Protein AF-0000000085379774 (afdb_homodimer)

pLDDT: mean 87.06, std 15.15, range [22.97, 98.69]

Solvent-accessible surface area (backbone atoms only — not comparable to full-atom values): 32341 Å² total; per-residue (Å²): 129,68,67,56,50,54,32,38,48,49,28,38,58,76,45,61,87,88,38,52,67,43,29,38,49,29,25,50,35,38,48,48,45,50,50,50,49,44,33,71,71,56,42,48,46,70,67,41,50,51,42,48,41,47,40,52,70,34,56,94,56,34,85,79,52,77,67,82,40,55,48,42,46,37,55,50,50,53,50,51,51,49,47,51,56,50,21,54,54,38,14,64,68,49,75,44,87,48,39,67,58,54,50,49,42,51,37,51,29,42,53,41,45,50,48,52,52,50,28,61,74,66,68,50,80,68,52,71,64,60,43,45,69,41,36,34,44,51,62,50,51,51,68,26,52,59,64,37,38,53,68,36,70,69,76,76,54,74,69,44,76,73,28,66,66,50,50,47,49,50,44,28,32,29,41,31,42,37,52,45,48,27,63,68,41,44,67,62,34,51,75,69,71,45,89,42,67,42,58,46,49,20,57,72,51,71,60,73,40,50,70,72,53,30,46,57,59,51,49,54,60,38,50,50,27,51,50,52,42,50,52,60,50,68,46,82,95,58,85,65,56,62,58,40,39,48,50,47,50,40,53,37,46,48,42,49,48,52,58,75,48,50,87,70,52,90,42,33,56,54,41,48,52,47,49,41,50,56,54,65,47,77,92,65,76,57,76,88,71,54,78,79,77,77,78,76,85,127,130,68,68,56,52,55,33,38,49,50,28,39,58,75,43,61,88,86,39,54,68,41,28,36,49,29,25,49,33,40,49,47,44,51,48,52,49,45,33,71,72,55,42,49,45,70,67,41,51,52,43,48,41,48,39,51,70,33,56,95,54,32,86,78,53,78,65,82,41,54,47,43,45,40,54,50,49,50,51,52,51,51,47,51,54,50,20,53,55,39,15,62,68,49,74,44,86,49,38,67,58,54,49,48,42,51,37,51,28,44,53,38,44,49,50,53,52,50,29,61,75,66,68,50,80,67,51,70,65,61,44,47,69,40,37,34,45,52,61,49,50,50,66,26,52,59,64,37,40,52,69,36,69,71,76,75,55,74,70,43,75,72,29,68,67,49,50,48,47,50,44,27,31,28,40,30,43,38,52,46,47,28,63,66,41,44,66,63,35,50,76,69,72,46,87,41,66,42,58,44,50,19,56,72,50,72,60,73,40,48,71,72,54,30,46,57,58,50,48,53,60,38,51,49,28,52,51,53,41,51,52,61,51,69,47,82,95,56,86,66,57,61,59,38,38,47,50,45,49,38,51,38,46,49,42,48,46,51,57,75,47,49,85,70,52,92,41,32,58,54,41,48,52,48,50,40,49,57,54,67,48,77,93,66,76,58,76,86,71,53,79,77,76,76,78,76,83,127

Structure (mmCIF, N/CA/C/O backbone):
data_AF-0000000085379774-model_v1
#
loop_
_entity.id
_entity.type
_entity.pdbx_description
1 polymer 'Terpene synthase metal-binding domain-containing protein'
#
loop_
_atom_site.group_PDB
_atom_site.id
_atom_site.type_symbol
_atom_site.label_atom_id
_atom_site.label_alt_id
_atom_site.label_comp_id
_atom_site.label_asym_id
_atom_site.label_entity_id
_atom_site.label_seq_id
_atom_site.pdbx_PDB_ins_code
_atom_site.Cartn_x
_atom_site.Cartn_y
_atom_site.Cartn_z
_atom_site.occupancy
_atom_site.B_iso_or_equiv
_atom_site.auth_seq_id
_atom_site.auth_comp_id
_atom_site.auth_asym_id
_atom_site.auth_atom_id
_atom_site.pdbx_PDB_model_num
ATOM 1 N N . MET A 1 1 ? -14.055 -1.309 -7.504 1 44.75 1 MET A N 1
ATOM 2 C CA . MET A 1 1 ? -13.625 -2.115 -6.367 1 44.75 1 MET A CA 1
ATOM 3 C C . MET A 1 1 ? -12.266 -1.655 -5.855 1 44.75 1 MET A C 1
ATOM 5 O O . MET A 1 1 ? -11.391 -1.288 -6.645 1 44.75 1 MET A O 1
ATOM 9 N N . LYS A 1 2 ? -12.273 -1.336 -4.539 1 60.25 2 LYS A N 1
ATOM 10 C CA . LYS A 1 2 ? -11 -0.886 -3.975 1 60.25 2 LYS A CA 1
ATOM 11 C C . LYS A 1 2 ? -10.023 -2.047 -3.83 1 60.25 2 LYS A C 1
ATOM 13 O O . LYS A 1 2 ? -10.219 -2.936 -2.998 1 60.25 2 LYS A O 1
ATOM 18 N N . LEU A 1 3 ? -9.141 -2.312 -4.859 1 61.56 3 LEU A N 1
ATOM 19 C CA . LEU A 1 3 ? -8.172 -3.383 -5.07 1 61.56 3 LEU A CA 1
ATOM 20 C C . LEU A 1 3 ? -7.422 -3.697 -3.783 1 61.56 3 LEU A C 1
ATOM 22 O O . LEU A 1 3 ? -7.145 -4.863 -3.49 1 61.56 3 LEU A O 1
ATOM 26 N N . THR A 1 4 ? -7.387 -2.791 -2.93 1 69.06 4 THR A N 1
ATOM 27 C CA . THR A 1 4 ? -6.656 -3.02 -1.688 1 69.06 4 THR A CA 1
ATOM 28 C C . THR A 1 4 ? -7.473 -3.879 -0.729 1 69.06 4 THR A C 1
ATOM 30 O O . THR A 1 4 ? -6.934 -4.773 -0.076 1 69.06 4 THR A O 1
ATOM 33 N N . TYR A 1 5 ? -8.734 -3.68 -0.829 1 71.75 5 TYR A N 1
ATOM 34 C CA . TYR A 1 5 ? -9.594 -4.473 0.041 1 71.75 5 TYR A CA 1
ATOM 35 C C . TYR A 1 5 ? -9.625 -5.93 -0.409 1 71.75 5 TYR A C 1
ATOM 37 O O . TYR A 1 5 ? -9.719 -6.84 0.418 1 71.75 5 TYR A O 1
ATOM 45 N N . PHE A 1 6 ? -9.523 -6.102 -1.674 1 77 6 PHE A N 1
ATOM 46 C CA . PHE A 1 6 ? -9.477 -7.453 -2.219 1 77 6 PHE A CA 1
ATOM 47 C C . PHE A 1 6 ? -8.32 -8.242 -1.615 1 77 6 PHE A C 1
ATOM 49 O O . PHE A 1 6 ? -8.508 -9.336 -1.094 1 77 6 PHE A O 1
ATOM 56 N N . TYR A 1 7 ? -7.145 -7.691 -1.58 1 81.06 7 TYR A N 1
ATOM 57 C CA . TYR A 1 7 ? -5.957 -8.398 -1.112 1 81.06 7 TYR A CA 1
ATOM 58 C C . TYR A 1 7 ? -5.984 -8.57 0.402 1 81.06 7 TYR A C 1
ATOM 60 O O . TYR A 1 7 ? -5.547 -9.594 0.924 1 81.06 7 TYR A O 1
ATOM 68 N N . LEU A 1 8 ? -6.566 -7.621 1.052 1 82.56 8 LEU A N 1
ATOM 69 C CA . LEU A 1 8 ? -6.66 -7.723 2.504 1 82.56 8 LEU A CA 1
ATOM 70 C C . LEU A 1 8 ? -7.613 -8.836 2.91 1 82.56 8 LEU A C 1
ATOM 72 O O . LEU A 1 8 ? -7.289 -9.656 3.775 1 82.56 8 LEU A O 1
ATOM 76 N N . SER A 1 9 ? -8.734 -8.875 2.248 1 79.69 9 SER A N 1
ATOM 77 C CA . SER A 1 9 ? -9.75 -9.875 2.572 1 79.69 9 SER A CA 1
ATOM 78 C C . SER A 1 9 ? -9.266 -11.281 2.23 1 79.69 9 SER A C 1
ATOM 80 O O . SER A 1 9 ? -9.453 -12.219 3.014 1 79.69 9 SER A O 1
ATOM 82 N N . ALA A 1 10 ? -8.656 -11.352 1.103 1 84.44 10 ALA A N 1
ATOM 83 C CA . ALA A 1 10 ? -8.133 -12.648 0.678 1 84.44 10 ALA A CA 1
ATOM 84 C C . ALA A 1 10 ? -7.074 -13.156 1.653 1 84.44 10 ALA A C 1
ATOM 86 O O . ALA A 1 10 ? -7.117 -14.32 2.072 1 84.44 10 ALA A O 1
ATOM 87 N N . ALA A 1 11 ? -6.199 -12.32 2.045 1 87.25 11 ALA A N 1
ATOM 88 C CA . ALA A 1 11 ? -5.141 -12.695 2.977 1 87.25 11 ALA A CA 1
ATOM 89 C C . ALA A 1 11 ? -5.719 -13.133 4.32 1 87.25 11 ALA A C 1
ATOM 91 O O . ALA A 1 11 ? -5.23 -14.086 4.934 1 87.25 11 ALA A O 1
ATOM 92 N N . GLY A 1 12 ? -6.754 -12.484 4.758 1 82.62 12 GLY A N 1
ATOM 93 C CA . GLY A 1 12 ? -7.363 -12.781 6.043 1 82.62 12 GLY A CA 1
ATOM 94 C C . GLY A 1 12 ? -8.094 -14.109 6.059 1 82.62 12 GLY A C 1
ATOM 95 O O . GLY A 1 12 ? -8.305 -14.703 7.121 1 82.62 12 GLY A O 1
ATOM 96 N N . THR A 1 13 ? -8.359 -14.633 4.914 1 83 13 THR A N 1
ATOM 97 C CA . THR A 1 13 ? -9.195 -15.828 4.863 1 83 13 THR A CA 1
ATOM 98 C C . THR A 1 13 ? -8.375 -17.047 4.449 1 83 13 THR A C 1
ATOM 100 O O . THR A 1 13 ? -8.742 -18.172 4.77 1 83 13 THR A O 1
ATOM 103 N N . MET A 1 14 ? -7.277 -16.875 3.838 1 86.69 14 MET A N 1
ATOM 104 C CA . MET A 1 14 ? -6.578 -17.984 3.189 1 86.69 14 MET A CA 1
ATOM 105 C C . MET A 1 14 ? -5.59 -18.641 4.148 1 86.69 14 MET A C 1
ATOM 107 O O . MET A 1 14 ? -5.188 -19.781 3.947 1 86.69 14 MET A O 1
ATOM 111 N N . PHE A 1 15 ? -5.227 -17.969 5.215 1 89.25 15 PHE A N 1
ATOM 112 C CA . PHE A 1 15 ? -4.16 -18.469 6.074 1 89.25 15 PHE A CA 1
ATOM 113 C C . PHE A 1 15 ? -4.672 -18.703 7.488 1 89.25 15 PHE A C 1
ATOM 115 O O . PHE A 1 15 ? -5.477 -17.922 8 1 89.25 15 PHE A O 1
ATOM 122 N N . SER A 1 16 ? -4.145 -19.781 8.078 1 85 16 SER A N 1
ATOM 123 C CA . SER A 1 16 ? -4.461 -20.047 9.477 1 85 16 SER A CA 1
ATOM 124 C C . SER A 1 16 ? -3.836 -19 10.391 1 85 16 SER A C 1
ATOM 126 O O . SER A 1 16 ? -3.018 -18.188 9.953 1 85 16 SER A O 1
ATOM 128 N N . GLN A 1 17 ? -4.242 -19.047 11.641 1 82.19 17 GLN A N 1
ATOM 129 C CA . GLN A 1 17 ? -3.822 -18.062 12.633 1 82.19 17 GLN A CA 1
ATOM 130 C C . GLN A 1 17 ? -2.314 -18.109 12.867 1 82.19 17 GLN A C 1
ATOM 132 O O . GLN A 1 17 ? -1.684 -17.094 13.133 1 82.19 17 GLN A O 1
ATOM 137 N N . GLU A 1 18 ? -1.709 -19.281 12.602 1 88.31 18 GLU A N 1
ATOM 138 C CA . GLU A 1 18 ? -0.293 -19.484 12.898 1 88.31 18 GLU A CA 1
ATOM 139 C C . GLU A 1 18 ? 0.586 -18.938 11.773 1 88.31 18 GLU A C 1
ATOM 141 O O . GLU A 1 18 ? 1.791 -18.75 11.961 1 88.31 18 GLU A O 1
ATOM 146 N N . LEU A 1 19 ? -0.052 -18.609 10.688 1 93.62 19 LEU A N 1
ATOM 147 C CA . LEU A 1 19 ? 0.726 -18.203 9.523 1 93.62 19 LEU A CA 1
ATOM 148 C C . LEU A 1 19 ? 0.667 -16.703 9.328 1 93.62 19 LEU A C 1
ATOM 150 O O . LEU A 1 19 ? 0.347 -16.219 8.242 1 93.62 19 LEU A O 1
ATOM 154 N N . SER A 1 20 ? 1.124 -15.977 10.32 1 90.56 20 SER A N 1
ATOM 155 C CA . SER A 1 20 ? 1.036 -14.523 10.344 1 90.56 20 SER A CA 1
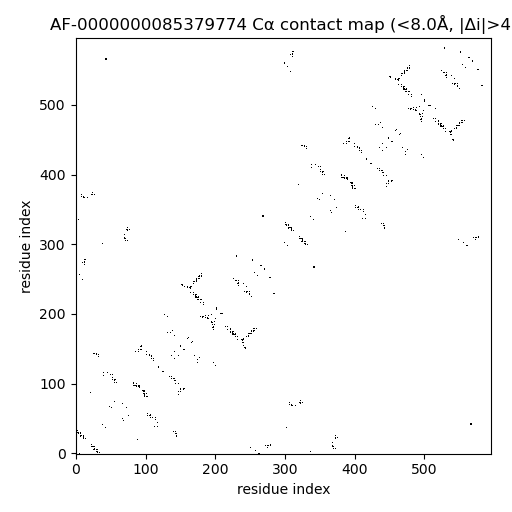ATOM 156 C C . SER A 1 20 ? 1.938 -13.898 9.289 1 90.56 20 SER A C 1
ATOM 158 O O . SER A 1 20 ? 1.503 -13.031 8.531 1 90.56 20 SER A O 1
ATOM 160 N N . ASP A 1 21 ? 3.141 -14.414 9.164 1 92.62 21 ASP A N 1
ATOM 161 C CA . ASP A 1 21 ? 4.078 -13.859 8.188 1 92.62 21 ASP A CA 1
ATOM 162 C C . ASP A 1 21 ? 3.549 -14.016 6.766 1 92.62 21 ASP A C 1
ATOM 164 O O . ASP A 1 21 ? 3.582 -13.062 5.98 1 92.62 21 ASP A O 1
ATOM 168 N N . ALA A 1 22 ? 3.023 -15.156 6.504 1 93.88 22 ALA A N 1
ATOM 169 C CA . ALA A 1 22 ? 2.469 -15.414 5.176 1 93.88 22 ALA A CA 1
ATOM 170 C C . ALA A 1 22 ? 1.323 -14.453 4.863 1 93.88 22 ALA A C 1
ATOM 172 O O . ALA A 1 22 ? 1.267 -13.875 3.777 1 93.88 22 ALA A O 1
ATOM 173 N N . ARG A 1 23 ? 0.528 -14.266 5.824 1 93.31 23 ARG A N 1
ATOM 174 C CA . ARG A 1 23 ? -0.651 -13.422 5.68 1 93.31 23 ARG A CA 1
ATOM 175 C C . ARG A 1 23 ? -0.256 -11.969 5.441 1 93.31 23 ARG A C 1
ATOM 177 O O . ARG A 1 23 ? -0.788 -11.312 4.539 1 93.31 23 ARG A O 1
ATOM 184 N N . ILE A 1 24 ? 0.645 -11.508 6.172 1 92.56 24 ILE A N 1
ATOM 185 C CA . ILE A 1 24 ? 1.076 -10.117 6.121 1 92.56 24 ILE A CA 1
ATOM 186 C C . ILE A 1 24 ? 1.781 -9.844 4.793 1 92.56 24 ILE A C 1
ATOM 188 O O . ILE A 1 24 ? 1.457 -8.883 4.098 1 92.56 24 ILE A O 1
ATOM 192 N N . PHE A 1 25 ? 2.645 -10.672 4.387 1 94 25 PHE A N 1
ATOM 193 C CA . PHE A 1 25 ? 3.41 -10.422 3.174 1 94 25 PHE A CA 1
ATOM 194 C C . PHE A 1 25 ? 2.555 -10.664 1.935 1 94 25 PHE A C 1
ATOM 196 O O . PHE A 1 25 ? 2.766 -10.031 0.897 1 94 25 PHE A O 1
ATOM 203 N N . TRP A 1 26 ? 1.566 -11.562 2.072 1 95.12 26 TRP A N 1
ATOM 204 C CA . TRP A 1 26 ? 0.608 -11.75 0.987 1 95.12 26 TRP A CA 1
ATOM 205 C C . TRP A 1 26 ? -0.133 -10.445 0.69 1 95.12 26 TRP A C 1
ATOM 207 O O . TRP A 1 26 ? -0.224 -10.031 -0.466 1 95.12 26 TRP A O 1
ATOM 217 N N . ALA A 1 27 ? -0.576 -9.812 1.716 1 93.12 27 ALA A N 1
ATOM 218 C CA . ALA A 1 27 ? -1.307 -8.555 1.572 1 93.12 27 ALA A CA 1
ATOM 219 C C . ALA A 1 27 ? -0.386 -7.438 1.098 1 93.12 27 ALA A C 1
ATOM 221 O O . ALA A 1 27 ? -0.744 -6.668 0.203 1 93.12 27 ALA A O 1
ATOM 222 N N . MET A 1 28 ? 0.755 -7.383 1.677 1 93.19 28 MET A N 1
ATOM 223 C CA . MET A 1 28 ? 1.725 -6.352 1.317 1 93.19 28 MET A CA 1
ATOM 224 C C . MET A 1 28 ? 2.109 -6.457 -0.154 1 93.19 28 MET A C 1
ATOM 226 O O . MET A 1 28 ? 2.164 -5.445 -0.859 1 93.19 28 MET A O 1
ATOM 230 N N . ASN A 1 29 ? 2.385 -7.598 -0.591 1 95.62 29 ASN A N 1
ATOM 231 C CA . ASN A 1 29 ? 2.777 -7.789 -1.983 1 95.62 29 ASN A CA 1
ATOM 232 C C . ASN A 1 29 ? 1.601 -7.574 -2.932 1 95.62 29 ASN A C 1
ATOM 234 O O . ASN A 1 29 ? 1.787 -7.148 -4.074 1 95.62 29 ASN A O 1
ATOM 238 N N . GLY A 1 30 ? 0.396 -7.906 -2.447 1 94.06 30 GLY A N 1
ATOM 239 C CA . GLY A 1 30 ? -0.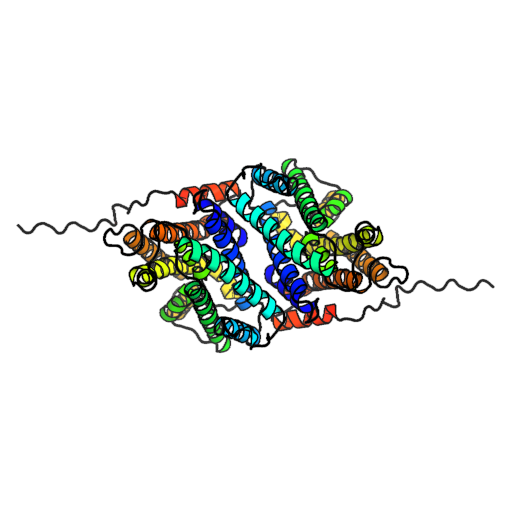773 -7.52 -3.223 1 94.06 30 GLY A CA 1
ATOM 240 C C . GLY A 1 30 ? -0.848 -6.027 -3.49 1 94.06 30 GLY A C 1
ATOM 241 O O . GLY A 1 30 ? -1.053 -5.605 -4.629 1 94.06 30 GLY A O 1
ATOM 242 N N . VAL A 1 31 ? -0.613 -5.266 -2.457 1 91.38 31 VAL A N 1
ATOM 243 C CA . VAL A 1 31 ? -0.618 -3.812 -2.582 1 91.38 31 VAL A CA 1
ATOM 244 C C . VAL A 1 31 ? 0.549 -3.365 -3.459 1 91.38 31 VAL A C 1
ATOM 246 O O . VAL A 1 31 ? 0.388 -2.502 -4.324 1 91.38 31 VAL A O 1
ATOM 249 N N . LEU A 1 32 ? 1.685 -3.949 -3.252 1 93.62 32 LEU A N 1
ATOM 250 C CA . LEU A 1 32 ? 2.881 -3.566 -3.992 1 93.62 32 LEU A CA 1
ATOM 251 C C . LEU A 1 32 ? 2.709 -3.836 -5.484 1 93.62 32 LEU A C 1
ATOM 253 O O . LEU A 1 32 ? 3.094 -3.014 -6.316 1 93.62 32 LEU A O 1
ATOM 257 N N . THR A 1 33 ? 2.133 -4.953 -5.836 1 94.75 33 THR A N 1
ATOM 258 C CA . THR A 1 33 ? 1.92 -5.262 -7.242 1 94.75 33 THR A CA 1
ATOM 259 C C . THR A 1 33 ? 0.925 -4.289 -7.867 1 94.75 33 THR A C 1
ATOM 261 O O . THR A 1 33 ? 1.035 -3.955 -9.047 1 94.75 33 THR A O 1
ATOM 264 N N . THR A 1 34 ? -0.041 -3.861 -7.09 1 90.38 34 THR A N 1
ATOM 265 C CA . THR A 1 34 ? -0.973 -2.852 -7.582 1 90.38 34 THR A CA 1
ATOM 266 C C . THR A 1 34 ? -0.243 -1.548 -7.891 1 90.38 34 THR A C 1
ATOM 268 O O . THR A 1 34 ? -0.522 -0.898 -8.898 1 90.38 34 THR A O 1
ATOM 271 N N . VAL A 1 35 ? 0.652 -1.174 -7.012 1 89.62 35 VAL A N 1
ATOM 272 C CA . VAL A 1 35 ? 1.452 0.031 -7.203 1 89.62 35 VAL A CA 1
ATOM 273 C C . VAL A 1 35 ? 2.283 -0.1 -8.477 1 89.62 35 VAL A C 1
ATOM 275 O O . VAL A 1 35 ? 2.338 0.826 -9.289 1 89.62 35 VAL A O 1
ATOM 278 N N . VAL A 1 36 ? 2.896 -1.204 -8.656 1 93.31 36 VAL A N 1
ATOM 279 C CA . VAL A 1 36 ? 3.756 -1.444 -9.812 1 93.31 36 VAL A CA 1
ATOM 280 C C . VAL A 1 36 ? 2.914 -1.468 -11.086 1 93.31 36 VAL A C 1
ATOM 282 O O . VAL A 1 36 ? 3.316 -0.917 -12.109 1 93.31 36 VAL A O 1
ATOM 285 N N . ASP A 1 37 ? 1.783 -2.092 -11.008 1 90.5 37 ASP A N 1
ATOM 286 C CA . ASP A 1 37 ? 0.865 -2.127 -12.141 1 90.5 37 ASP A CA 1
ATOM 287 C C . ASP A 1 37 ? 0.459 -0.716 -12.562 1 90.5 37 ASP A C 1
ATOM 289 O O . ASP A 1 37 ? 0.437 -0.401 -13.758 1 90.5 37 ASP A O 1
ATOM 293 N N . ASP A 1 38 ? 0.122 0.059 -11.617 1 86.38 38 ASP A N 1
ATOM 294 C CA . ASP A 1 38 ? -0.239 1.444 -11.898 1 86.38 38 ASP A CA 1
ATOM 295 C C . ASP A 1 38 ? 0.93 2.199 -12.531 1 86.38 38 ASP A C 1
ATOM 297 O O . ASP A 1 38 ? 0.73 3.051 -13.398 1 86.38 38 ASP A O 1
ATOM 301 N N . PHE A 1 39 ? 2.098 1.961 -12.047 1 89.19 39 PHE A N 1
ATOM 302 C CA . PHE A 1 39 ? 3.291 2.609 -12.578 1 89.19 39 PHE A CA 1
ATOM 303 C C . PHE A 1 39 ? 3.504 2.238 -14.039 1 89.19 39 PHE A C 1
ATOM 305 O O . PHE A 1 39 ? 3.871 3.088 -14.852 1 89.19 39 PHE A O 1
ATOM 312 N N . PHE A 1 40 ? 3.223 1.03 -14.398 1 89.94 40 PHE A N 1
ATOM 313 C CA . PHE A 1 40 ? 3.391 0.558 -15.766 1 89.94 40 PHE A CA 1
ATOM 314 C C . PHE A 1 40 ? 2.236 1.025 -16.641 1 89.94 40 PHE A C 1
ATOM 316 O O . PHE A 1 40 ? 2.41 1.234 -17.844 1 89.94 40 PHE A O 1
ATOM 323 N N . ASP A 1 41 ? 1.114 1.206 -16.078 1 82.56 41 ASP A N 1
ATOM 324 C CA . ASP A 1 41 ? -0.083 1.545 -16.844 1 82.56 41 ASP A CA 1
ATOM 325 C C . ASP A 1 41 ? -0.156 3.045 -17.109 1 82.56 41 ASP A C 1
ATOM 327 O O . ASP A 1 41 ? -0.453 3.467 -18.234 1 82.56 41 ASP A O 1
ATOM 331 N N . VAL A 1 42 ? -0.03 3.859 -16.031 1 74.75 42 VAL A N 1
ATOM 332 C CA . VAL A 1 42 ? -0.346 5.277 -16.156 1 74.75 42 VAL A CA 1
ATOM 333 C C . VAL A 1 42 ? 0.819 6.117 -15.641 1 74.75 42 VAL A C 1
ATOM 335 O O . VAL A 1 42 ? 0.926 7.305 -15.953 1 74.75 42 VAL A O 1
ATOM 338 N N . GLY A 1 43 ? 1.791 5.586 -15.047 1 68.88 43 GLY A N 1
ATOM 339 C CA . GLY A 1 43 ? 2.682 6.402 -14.234 1 68.88 43 GLY A CA 1
ATOM 340 C C . GLY A 1 43 ? 4.027 6.652 -14.898 1 68.88 43 GLY A C 1
ATOM 341 O O . GLY A 1 43 ? 4.484 7.793 -14.969 1 68.88 43 GLY A O 1
ATOM 342 N N . GLY A 1 44 ? 4.613 5.582 -15.344 1 80.06 44 GLY A N 1
ATOM 343 C CA . GLY A 1 44 ? 6.012 5.684 -15.734 1 80.06 44 GLY A CA 1
ATOM 344 C C . GLY A 1 44 ? 6.207 5.906 -17.219 1 80.06 44 GLY A C 1
ATOM 345 O O . GLY A 1 44 ? 5.441 5.387 -18.031 1 80.06 44 GLY A O 1
ATOM 346 N N . SER A 1 45 ? 7.191 6.734 -17.516 1 87.88 45 SER A N 1
ATOM 347 C CA . SER A 1 45 ? 7.652 6.805 -18.891 1 87.88 45 SER A CA 1
ATOM 348 C C . SER A 1 45 ? 8.305 5.496 -19.328 1 87.88 45 SER A C 1
ATOM 350 O O . SER A 1 45 ? 8.656 4.664 -18.484 1 87.88 45 SER A O 1
ATOM 352 N N . LYS A 1 46 ? 8.492 5.328 -20.594 1 91.88 46 LYS A N 1
ATOM 353 C CA . LYS A 1 46 ? 9.141 4.121 -21.109 1 91.88 46 LYS A CA 1
ATOM 354 C C . LYS A 1 46 ? 10.539 3.963 -20.516 1 91.88 46 LYS A C 1
ATOM 356 O O . LYS A 1 46 ? 10.938 2.861 -20.141 1 91.88 46 LYS A O 1
ATOM 361 N N . GLU A 1 47 ? 11.234 5.051 -20.453 1 93.38 47 GLU A N 1
ATOM 362 C CA . GLU A 1 47 ? 12.594 5.031 -19.906 1 93.38 47 GLU A CA 1
ATOM 363 C C . GLU A 1 47 ? 12.594 4.605 -18.438 1 93.38 47 GLU A C 1
ATOM 365 O O . GLU A 1 47 ? 13.461 3.838 -18.016 1 93.38 47 GLU A O 1
ATOM 370 N N . GLU A 1 48 ? 11.641 5.09 -17.719 1 93.38 48 GLU A N 1
ATOM 371 C CA . GLU A 1 48 ? 11.523 4.723 -16.312 1 93.38 48 GLU A CA 1
ATOM 372 C C . GLU A 1 48 ? 11.219 3.236 -16.141 1 93.38 48 GLU A C 1
ATOM 374 O O . GLU A 1 48 ? 11.781 2.574 -15.273 1 93.38 48 GLU A O 1
ATOM 379 N N . LEU A 1 49 ? 10.336 2.777 -16.953 1 96.12 49 LEU A N 1
ATOM 380 C CA . LEU A 1 49 ? 9.938 1.375 -16.875 1 96.12 49 LEU A CA 1
ATOM 381 C C . LEU A 1 49 ? 11.102 0.46 -17.266 1 96.12 49 LEU A C 1
ATOM 383 O O . LEU A 1 49 ? 11.32 -0.572 -16.625 1 96.12 49 LEU A O 1
ATOM 387 N N . GLU A 1 50 ? 11.844 0.81 -18.266 1 96.12 50 GLU A N 1
ATOM 388 C CA . GLU A 1 50 ? 13.039 0.074 -18.656 1 96.12 50 GLU A CA 1
ATOM 389 C C . GLU A 1 50 ? 14.078 0.072 -17.547 1 96.12 50 GLU A C 1
ATOM 391 O O . GLU A 1 50 ? 14.711 -0.951 -17.281 1 96.12 50 GLU A O 1
ATOM 396 N N . ASP A 1 51 ? 14.195 1.231 -16.984 1 96.38 51 ASP A N 1
ATOM 397 C CA . ASP A 1 51 ? 15.148 1.36 -15.883 1 96.38 51 ASP A CA 1
ATOM 398 C C . ASP A 1 51 ? 14.773 0.458 -14.711 1 96.38 51 ASP A C 1
ATOM 400 O O . ASP A 1 51 ? 15.617 -0.252 -14.172 1 96.38 51 ASP A O 1
ATOM 404 N N . LEU A 1 52 ? 13.523 0.503 -14.305 1 96.88 52 LEU A N 1
ATOM 405 C CA . LEU A 1 52 ? 13.047 -0.341 -13.219 1 96.88 52 LEU A CA 1
ATOM 406 C C . LEU A 1 52 ? 13.289 -1.814 -13.523 1 96.88 52 LEU A C 1
ATOM 408 O O . LEU A 1 52 ? 13.727 -2.57 -12.656 1 96.88 52 LEU A O 1
ATOM 412 N N . THR A 1 53 ? 12.992 -2.203 -14.734 1 97.5 53 THR A N 1
ATOM 413 C CA . THR A 1 53 ? 13.18 -3.584 -15.164 1 97.5 53 THR A CA 1
ATOM 414 C C . THR A 1 53 ? 14.656 -3.975 -15.102 1 97.5 53 THR A C 1
ATOM 416 O O . THR A 1 53 ? 15 -5.059 -14.625 1 97.5 53 THR A O 1
ATOM 419 N N . THR A 1 54 ? 15.516 -3.109 -15.531 1 96.69 54 THR A N 1
ATOM 420 C CA . THR A 1 54 ? 16.953 -3.35 -15.516 1 96.69 54 THR A CA 1
ATOM 421 C C . THR A 1 54 ? 17.469 -3.49 -14.086 1 96.69 54 THR A C 1
ATOM 423 O O . THR A 1 54 ? 18.312 -4.34 -13.812 1 96.69 54 THR A O 1
ATOM 426 N N . LEU A 1 55 ? 16.984 -2.645 -13.203 1 97.19 55 LEU A N 1
ATOM 427 C CA . LEU A 1 55 ? 17.391 -2.689 -11.797 1 97.19 55 LEU A CA 1
ATOM 428 C C . LEU A 1 55 ? 17.062 -4.047 -11.188 1 97.19 55 LEU A C 1
ATOM 430 O O . LEU A 1 55 ? 17.875 -4.602 -10.438 1 97.19 55 LEU A O 1
ATOM 434 N N . VAL A 1 56 ? 15.914 -4.562 -11.492 1 97.38 56 VAL A N 1
ATOM 435 C CA . VAL A 1 56 ? 15.523 -5.855 -10.953 1 97.38 56 VAL A CA 1
ATOM 436 C C . VAL A 1 56 ? 16.344 -6.961 -11.602 1 97.38 56 VAL A C 1
ATOM 438 O O . VAL A 1 56 ? 16.688 -7.953 -10.953 1 97.38 56 VAL A O 1
ATOM 441 N N . GLU A 1 57 ? 16.703 -6.816 -12.867 1 95.69 57 GLU A N 1
ATOM 442 C CA . GLU A 1 57 ? 17.562 -7.781 -13.562 1 95.69 57 GLU A CA 1
ATOM 443 C C . GLU A 1 57 ? 18.969 -7.785 -12.992 1 95.69 57 GLU A C 1
ATOM 445 O O . GLU A 1 57 ? 19.625 -8.828 -12.938 1 95.69 57 GLU A O 1
ATOM 450 N N . MET A 1 58 ? 19.375 -6.629 -12.539 1 95.5 58 MET A N 1
ATOM 451 C CA . MET A 1 58 ? 20.703 -6.473 -11.945 1 95.5 58 MET A CA 1
ATOM 452 C C . MET A 1 58 ? 20.609 -6.418 -10.422 1 95.5 58 MET A C 1
ATOM 454 O O . MET A 1 58 ? 21.25 -5.582 -9.789 1 95.5 58 MET A O 1
ATOM 458 N N . TRP A 1 59 ? 19.844 -7.238 -9.867 1 95.88 59 TRP A N 1
ATOM 459 C CA . TRP A 1 59 ? 19.422 -7.219 -8.469 1 95.88 59 TRP A CA 1
ATOM 460 C C . TRP A 1 59 ? 20.641 -7.098 -7.547 1 95.88 59 TRP A C 1
ATOM 462 O O . TRP A 1 59 ? 20.672 -6.234 -6.668 1 95.88 59 TRP A O 1
ATOM 472 N N . GLU A 1 60 ? 21.688 -7.938 -7.719 1 93.38 60 GLU A N 1
ATOM 473 C CA . GLU A 1 60 ? 22.844 -7.973 -6.832 1 93.38 60 GLU A CA 1
ATOM 474 C C . GLU A 1 60 ? 23.75 -6.766 -7.059 1 93.38 60 GLU A C 1
ATOM 476 O O . GLU A 1 60 ? 24.5 -6.363 -6.164 1 93.38 60 GLU A O 1
ATOM 481 N N . ARG A 1 61 ? 23.672 -6.148 -8.273 1 91.75 61 ARG A N 1
ATOM 482 C CA . ARG A 1 61 ? 24.531 -5.027 -8.625 1 91.75 61 ARG A CA 1
ATOM 483 C C . ARG A 1 61 ? 23.719 -3.766 -8.883 1 91.75 61 ARG A C 1
ATOM 485 O O . ARG A 1 61 ? 24.141 -2.898 -9.656 1 91.75 61 ARG A O 1
ATOM 492 N N . HIS A 1 62 ? 22.547 -3.729 -8.195 1 89.25 62 HIS A N 1
ATOM 493 C CA . HIS A 1 62 ? 21.656 -2.615 -8.516 1 89.25 62 HIS A CA 1
ATOM 494 C C . HIS A 1 62 ? 22.297 -1.281 -8.125 1 89.25 62 HIS A C 1
ATOM 496 O O . HIS A 1 62 ? 21.969 -0.245 -8.711 1 89.25 62 HIS A O 1
ATOM 502 N N . GLU A 1 63 ? 23.188 -1.313 -7.18 1 86.38 63 GLU A N 1
ATOM 503 C CA . GLU A 1 63 ? 23.812 -0.089 -6.688 1 86.38 63 GLU A CA 1
ATOM 504 C C . GLU A 1 63 ? 24.703 0.547 -7.758 1 86.38 63 GLU A C 1
ATOM 506 O O . GLU A 1 63 ? 25.062 1.724 -7.66 1 86.38 63 GLU A O 1
ATOM 511 N N . GLU A 1 64 ? 25.047 -0.225 -8.742 1 84.06 64 GLU A N 1
ATOM 512 C CA . GLU A 1 64 ? 25.891 0.263 -9.836 1 84.06 64 GLU A CA 1
ATOM 513 C C . GLU A 1 64 ? 25.078 1.095 -10.82 1 84.06 64 GLU A C 1
ATOM 515 O O . GLU A 1 64 ? 25.641 1.768 -11.688 1 84.06 64 GLU A O 1
ATOM 520 N N . THR A 1 65 ? 23.797 1.092 -10.672 1 80.12 65 THR A N 1
ATOM 521 C CA . THR A 1 65 ? 22.922 1.793 -11.602 1 80.12 65 THR A CA 1
ATOM 522 C C . THR A 1 65 ? 22.297 3.02 -10.93 1 80.12 65 THR A C 1
ATOM 524 O O . THR A 1 65 ? 21.781 2.932 -9.812 1 80.12 65 THR A O 1
ATOM 527 N N . LYS A 1 66 ? 22.469 4.098 -11.617 1 86.31 66 LYS A N 1
ATOM 528 C CA . LYS A 1 66 ? 21.766 5.293 -11.164 1 86.31 66 LYS A CA 1
ATOM 529 C C . LYS A 1 66 ? 20.281 5.227 -11.523 1 86.31 66 LYS A C 1
ATOM 531 O O . LYS A 1 66 ? 19.938 4.789 -12.625 1 86.31 66 LYS A O 1
ATOM 536 N N . TYR A 1 67 ? 19.516 5.59 -10.602 1 90.62 67 TYR A N 1
ATOM 537 C CA . TYR A 1 67 ? 18.094 5.598 -10.875 1 90.62 67 TYR A CA 1
ATOM 538 C C . TYR A 1 67 ? 17.734 6.641 -11.93 1 90.62 67 TYR A C 1
ATOM 540 O O . TYR A 1 67 ? 18.188 7.785 -11.852 1 90.62 67 TYR A O 1
ATOM 548 N N . TYR A 1 68 ? 16.922 6.211 -12.875 1 90.19 68 TYR A N 1
ATOM 549 C CA . TYR A 1 68 ? 16.484 7.129 -13.922 1 90.19 68 TYR A CA 1
ATOM 550 C C . TYR A 1 68 ? 15.68 8.281 -13.328 1 90.19 68 TYR A C 1
ATOM 552 O O . TYR A 1 68 ? 15.727 9.406 -13.844 1 90.19 68 TYR A O 1
ATOM 560 N N . SER A 1 69 ? 14.914 8.023 -12.328 1 89.31 69 SER A N 1
ATOM 561 C CA . SER A 1 69 ? 14.094 9.031 -11.664 1 89.31 69 SER A CA 1
ATOM 562 C C . SER A 1 69 ? 13.883 8.695 -10.188 1 89.31 69 SER A C 1
ATOM 564 O O . SER A 1 69 ? 14.18 7.578 -9.758 1 89.31 69 SER A O 1
ATOM 566 N N . LYS A 1 70 ? 13.406 9.625 -9.445 1 90.12 70 LYS A N 1
ATOM 567 C CA . LYS A 1 70 ? 13.086 9.43 -8.039 1 90.12 70 LYS A CA 1
ATOM 568 C C . LYS A 1 70 ? 11.914 8.469 -7.867 1 90.12 70 LYS A C 1
ATOM 570 O O . LYS A 1 70 ? 11.852 7.715 -6.895 1 90.12 70 LYS A O 1
ATOM 575 N N . GLN A 1 71 ? 11.008 8.461 -8.812 1 89.81 71 GLN A N 1
ATOM 576 C CA . GLN A 1 71 ? 9.891 7.52 -8.781 1 89.81 71 GLN A CA 1
ATOM 577 C C . GLN A 1 71 ? 10.391 6.082 -8.906 1 89.81 71 GLN A C 1
ATOM 579 O O . GLN A 1 71 ? 9.914 5.195 -8.188 1 89.81 71 GLN A O 1
ATOM 584 N N . VAL A 1 72 ? 11.336 5.906 -9.789 1 93.38 72 VAL A N 1
ATOM 585 C CA . VAL A 1 72 ? 11.914 4.578 -9.961 1 93.38 72 VAL A CA 1
ATOM 586 C C . VAL A 1 72 ? 12.602 4.141 -8.672 1 93.38 72 VAL A C 1
ATOM 588 O O . VAL A 1 72 ? 12.484 2.984 -8.258 1 93.38 72 VAL A O 1
ATOM 591 N N . GLU A 1 73 ? 13.25 5.07 -8.078 1 93.81 73 GLU A N 1
ATOM 592 C CA . GLU A 1 73 ? 13.906 4.777 -6.809 1 93.81 73 GLU A CA 1
ATOM 593 C C . GLU A 1 73 ? 12.906 4.289 -5.77 1 93.81 73 GLU A C 1
ATOM 595 O O . GLU A 1 73 ? 13.164 3.32 -5.051 1 93.81 73 GLU A O 1
ATOM 600 N N . ILE A 1 74 ? 11.82 4.918 -5.652 1 93 74 ILE A N 1
ATOM 601 C CA . ILE A 1 74 ? 10.805 4.594 -4.66 1 93 74 ILE A CA 1
ATOM 602 C C . ILE A 1 74 ? 10.266 3.188 -4.918 1 93 74 ILE A C 1
ATOM 604 O O . ILE A 1 74 ? 10.234 2.352 -4.016 1 93 74 ILE A O 1
ATOM 608 N N . VAL A 1 75 ? 9.883 2.957 -6.129 1 93.81 75 VAL A N 1
ATOM 609 C CA . VAL A 1 75 ? 9.242 1.692 -6.477 1 93.81 75 VAL A CA 1
ATOM 610 C C . VAL A 1 75 ? 10.242 0.549 -6.328 1 93.81 75 VAL A C 1
ATOM 612 O O . VAL A 1 75 ? 9.922 -0.493 -5.754 1 93.81 75 VAL A O 1
ATOM 615 N N . PHE A 1 76 ? 11.484 0.778 -6.824 1 96.62 76 PHE A N 1
ATOM 616 C CA . PHE A 1 76 ? 12.5 -0.264 -6.703 1 96.62 76 PHE A CA 1
ATOM 617 C C . PHE A 1 76 ? 12.805 -0.55 -5.238 1 96.62 76 PHE A C 1
ATOM 619 O O . PHE A 1 76 ? 12.945 -1.709 -4.84 1 96.62 76 PHE A O 1
ATOM 626 N N . SER A 1 77 ? 12.914 0.479 -4.473 1 94.25 77 SER A N 1
ATOM 627 C CA . SER A 1 77 ? 13.203 0.307 -3.053 1 94.25 77 SER A CA 1
ATOM 628 C C . SER A 1 77 ? 12.109 -0.501 -2.359 1 94.25 77 SER A C 1
ATOM 630 O O . SER A 1 77 ? 12.398 -1.309 -1.473 1 94.25 77 SER A O 1
ATOM 632 N N . ALA A 1 78 ? 10.898 -0.242 -2.725 1 94.38 78 ALA A N 1
ATOM 633 C CA . ALA A 1 78 ? 9.781 -0.99 -2.148 1 94.38 78 ALA A CA 1
ATOM 634 C C . ALA A 1 78 ? 9.875 -2.471 -2.51 1 94.38 78 ALA A C 1
ATOM 636 O O . ALA A 1 78 ? 9.703 -3.336 -1.649 1 94.38 78 ALA A O 1
ATOM 637 N N . ILE A 1 79 ? 10.188 -2.758 -3.785 1 97.19 79 ILE A N 1
ATOM 638 C CA . ILE A 1 79 ? 10.344 -4.137 -4.234 1 97.19 79 ILE A CA 1
ATOM 639 C C . ILE A 1 79 ? 11.523 -4.785 -3.52 1 97.19 79 ILE A C 1
ATOM 641 O O . ILE A 1 79 ? 11.398 -5.883 -2.969 1 97.19 79 ILE A O 1
ATOM 645 N N . TYR A 1 80 ? 12.586 -4.066 -3.512 1 96.81 80 TYR A N 1
ATOM 646 C CA . TYR A 1 80 ? 13.828 -4.562 -2.926 1 96.81 80 TYR A CA 1
ATOM 647 C C . TYR A 1 80 ? 13.641 -4.902 -1.451 1 96.81 80 TYR A C 1
ATOM 649 O O . TYR A 1 80 ? 14.039 -5.977 -0.999 1 96.81 80 TYR A O 1
ATOM 657 N N . SER A 1 81 ? 13.039 -4.004 -0.735 1 94.12 81 SER A N 1
ATOM 658 C CA . SER A 1 81 ? 12.812 -4.207 0.692 1 94.12 81 SER A CA 1
ATOM 659 C C . SER A 1 81 ? 11.852 -5.367 0.94 1 94.12 81 SER A C 1
ATOM 661 O O . SER A 1 81 ? 12.094 -6.195 1.821 1 94.12 81 SER A O 1
ATOM 663 N N . SER A 1 82 ? 10.781 -5.441 0.206 1 95.75 82 SER A N 1
ATOM 664 C CA . SER A 1 82 ? 9.797 -6.504 0.374 1 95.75 82 SER A CA 1
ATOM 665 C C . SER A 1 82 ? 10.406 -7.871 0.093 1 95.75 82 SER A C 1
ATOM 667 O O . SER A 1 82 ? 10.25 -8.805 0.887 1 95.75 82 SER A O 1
ATOM 669 N N . VAL A 1 83 ? 11.156 -7.961 -1.003 1 98 83 VAL A N 1
ATOM 670 C CA . VAL A 1 83 ? 11.758 -9.227 -1.413 1 98 83 VAL A CA 1
ATOM 671 C C . VAL A 1 83 ? 12.766 -9.688 -0.366 1 98 83 VAL A C 1
ATOM 673 O O . VAL A 1 83 ? 12.797 -10.859 0.008 1 98 83 VAL A O 1
ATOM 676 N N . ASN A 1 84 ? 13.547 -8.773 0.136 1 97.19 84 ASN A N 1
ATOM 677 C CA . ASN A 1 84 ? 14.586 -9.141 1.097 1 97.19 84 ASN A CA 1
ATOM 678 C C . ASN A 1 84 ? 13.984 -9.539 2.443 1 97.19 84 ASN A C 1
ATOM 680 O O . ASN A 1 84 ? 14.43 -10.5 3.068 1 97.19 84 ASN A O 1
ATOM 684 N N . GLN A 1 85 ? 12.992 -8.82 2.883 1 95.94 85 GLN A N 1
ATOM 685 C CA . GLN A 1 85 ? 12.352 -9.164 4.145 1 95.94 85 GLN A CA 1
ATOM 686 C C . GLN A 1 85 ? 11.625 -10.508 4.043 1 95.94 85 GLN A C 1
ATOM 688 O O . GLN A 1 85 ? 11.797 -11.375 4.902 1 95.94 85 GLN A O 1
ATOM 693 N N . LEU A 1 86 ? 10.883 -10.664 3.031 1 97.38 86 LEU A N 1
ATOM 694 C CA . LEU A 1 86 ? 10.148 -11.898 2.818 1 97.38 86 LEU A CA 1
ATOM 695 C C . LEU A 1 86 ? 11.102 -13.062 2.566 1 97.38 86 LEU A C 1
ATOM 697 O O . LEU A 1 86 ? 10.875 -14.18 3.045 1 97.38 86 LEU A O 1
ATOM 701 N N . GLY A 1 87 ? 12.148 -12.758 1.771 1 98.19 87 GLY A N 1
ATOM 702 C CA . GLY A 1 87 ? 13.156 -13.773 1.506 1 98.19 87 GLY A CA 1
ATOM 703 C C . GLY A 1 87 ? 13.82 -14.297 2.766 1 98.19 87 GLY A C 1
ATOM 704 O O . GLY A 1 87 ? 14.039 -15.5 2.906 1 98.19 87 GLY A O 1
ATOM 705 N N . ALA A 1 88 ? 14.148 -13.391 3.65 1 97.88 88 ALA A N 1
ATOM 706 C CA . ALA A 1 88 ? 14.773 -13.781 4.91 1 97.88 88 ALA A CA 1
ATOM 707 C C . ALA A 1 88 ? 13.859 -14.688 5.727 1 97.88 88 ALA A C 1
ATOM 709 O O . ALA A 1 88 ? 14.289 -15.719 6.238 1 97.88 88 ALA A O 1
ATOM 710 N N . LYS A 1 89 ? 12.602 -14.359 5.828 1 97.31 89 LYS A N 1
ATOM 711 C CA . LYS A 1 89 ? 11.633 -15.133 6.605 1 97.31 89 LYS A CA 1
ATOM 712 C C . LYS A 1 89 ? 11.367 -16.484 5.961 1 97.31 89 LYS A C 1
ATOM 714 O O . LYS A 1 89 ? 11.352 -17.516 6.645 1 97.31 89 LYS A O 1
ATOM 719 N N . ALA A 1 90 ? 11.164 -16.438 4.691 1 98 90 ALA A N 1
ATOM 720 C CA . ALA A 1 90 ? 10.883 -17.672 3.973 1 98 90 ALA A CA 1
ATOM 721 C C . ALA A 1 90 ? 12.086 -18.625 4.012 1 98 90 ALA A C 1
ATOM 723 O O . ALA A 1 90 ? 11.922 -19.828 4.152 1 98 90 ALA A O 1
ATOM 724 N N . SER A 1 91 ? 13.297 -18.062 3.865 1 98.44 91 SER A N 1
ATOM 725 C CA . SER A 1 91 ? 14.508 -18.875 3.914 1 98.44 91 SER A CA 1
ATOM 726 C C . SER A 1 91 ? 14.672 -19.547 5.273 1 98.44 91 SER A C 1
ATOM 728 O O . SER A 1 91 ? 15.109 -20.688 5.355 1 98.44 91 SER A O 1
ATOM 730 N N . ALA A 1 92 ? 14.312 -18.797 6.316 1 97.75 92 ALA A N 1
ATOM 731 C CA . ALA A 1 92 ? 14.375 -19.359 7.664 1 97.75 92 ALA A CA 1
ATOM 732 C C . ALA A 1 92 ? 13.422 -20.547 7.812 1 97.75 92 ALA A C 1
ATOM 734 O O . ALA A 1 92 ? 13.781 -21.578 8.383 1 97.75 92 ALA A O 1
ATOM 735 N N . VAL A 1 93 ? 12.242 -20.469 7.273 1 97.06 93 VAL A N 1
ATOM 736 C CA . VAL A 1 93 ? 11.227 -21.516 7.355 1 97.06 93 VAL A CA 1
ATOM 737 C C . VAL A 1 93 ? 11.664 -22.719 6.531 1 97.06 93 VAL A C 1
ATOM 739 O O . VAL A 1 93 ? 11.477 -23.875 6.945 1 97.06 93 VAL A O 1
ATOM 742 N N . GLN A 1 94 ? 12.336 -22.484 5.426 1 97.81 94 GLN A N 1
ATOM 743 C CA . GLN A 1 94 ? 12.672 -23.531 4.469 1 97.81 94 GLN A CA 1
ATOM 744 C C . GLN A 1 94 ? 14.016 -24.172 4.793 1 97.81 94 GLN A C 1
ATOM 746 O O . GLN A 1 94 ? 14.344 -25.25 4.289 1 97.81 94 GLN A O 1
ATOM 751 N N . GLY A 1 95 ? 14.805 -23.547 5.59 1 97.31 95 GLY A N 1
ATOM 752 C CA . GLY A 1 95 ? 16.125 -24.062 5.906 1 97.31 95 GLY A CA 1
ATOM 753 C C . GLY A 1 95 ? 17.109 -23.938 4.754 1 97.31 95 GLY A C 1
ATOM 754 O O . GLY A 1 95 ? 18.125 -24.641 4.715 1 97.31 95 GLY A O 1
ATOM 755 N N . ARG A 1 96 ? 16.75 -23.141 3.748 1 97.31 96 ARG A N 1
ATOM 756 C CA . ARG A 1 96 ? 17.594 -22.812 2.6 1 97.31 96 ARG A CA 1
ATOM 757 C C . ARG A 1 96 ? 17.25 -21.438 2.033 1 97.31 96 ARG A C 1
ATOM 759 O O . ARG A 1 96 ? 16.125 -20.953 2.209 1 97.31 96 ARG A O 1
ATOM 766 N N . ASP A 1 97 ? 18.203 -20.875 1.382 1 97.88 97 ASP A N 1
ATOM 767 C CA . ASP A 1 97 ? 17.953 -19.562 0.806 1 97.88 97 ASP A CA 1
ATOM 768 C C . ASP A 1 97 ? 17.016 -19.656 -0.393 1 97.88 97 ASP A C 1
ATOM 770 O O . ASP A 1 97 ? 17.328 -20.312 -1.388 1 97.88 97 ASP A O 1
ATOM 774 N N . VAL A 1 98 ? 15.883 -18.984 -0.304 1 98.19 98 VAL A N 1
ATOM 775 C CA . VAL A 1 98 ? 14.922 -19.031 -1.396 1 98.19 98 VAL A CA 1
ATOM 776 C C . VAL A 1 98 ? 14.734 -17.625 -1.978 1 98.19 98 VAL A C 1
ATOM 778 O O . VAL A 1 98 ? 13.859 -17.406 -2.814 1 98.19 98 VAL A O 1
ATOM 781 N N . THR A 1 99 ? 15.523 -16.641 -1.588 1 98.19 99 THR A N 1
ATOM 782 C CA . THR A 1 99 ? 15.398 -15.25 -2.012 1 98.19 99 THR A CA 1
ATOM 783 C C . THR A 1 99 ? 15.578 -15.125 -3.521 1 98.19 99 THR A C 1
ATOM 785 O O . THR A 1 99 ? 14.922 -14.297 -4.164 1 98.19 99 THR A O 1
ATOM 788 N N . GLY A 1 100 ? 16.469 -15.914 -4.062 1 97.44 100 GLY A N 1
ATOM 789 C CA . GLY A 1 100 ? 16.703 -15.898 -5.5 1 97.44 100 GLY A CA 1
ATOM 790 C C . GLY A 1 100 ? 15.453 -16.172 -6.309 1 97.44 100 GLY A C 1
ATOM 791 O O . GLY A 1 100 ? 15.234 -15.555 -7.352 1 97.44 100 GLY A O 1
ATOM 792 N N . HIS A 1 101 ? 14.633 -17.062 -5.816 1 98.06 101 HIS A N 1
ATOM 793 C CA . HIS A 1 101 ? 13.383 -17.375 -6.5 1 98.06 101 HIS A CA 1
ATOM 794 C C . HIS A 1 101 ? 12.414 -16.203 -6.453 1 98.06 101 HIS A C 1
ATOM 796 O O . HIS A 1 101 ? 11.711 -15.938 -7.43 1 98.06 101 HIS A O 1
ATOM 802 N N . LEU A 1 102 ? 12.352 -15.492 -5.32 1 98.44 102 LEU A N 1
ATOM 803 C CA . LEU A 1 102 ? 11.492 -14.328 -5.199 1 98.44 102 LEU A CA 1
ATOM 804 C C . LEU A 1 102 ? 11.906 -13.234 -6.18 1 98.44 102 LEU A C 1
ATOM 806 O O . LEU A 1 102 ? 11.062 -12.578 -6.785 1 98.44 102 LEU A O 1
ATOM 810 N N . VAL A 1 103 ? 13.203 -13.07 -6.332 1 98.5 103 VAL A N 1
ATOM 811 C CA . VAL A 1 103 ? 13.734 -12.102 -7.285 1 98.5 103 VAL A CA 1
ATOM 812 C C . VAL A 1 103 ? 13.328 -12.492 -8.703 1 98.5 103 VAL A C 1
ATOM 814 O O . VAL A 1 103 ? 12.906 -11.641 -9.492 1 98.5 103 VAL A O 1
ATOM 817 N N . GLU A 1 104 ? 13.375 -13.719 -9.031 1 98.12 104 GLU A N 1
ATOM 818 C CA . GLU A 1 104 ? 13.023 -14.219 -10.359 1 98.12 104 GLU A CA 1
ATOM 819 C C . GLU A 1 104 ? 11.555 -13.961 -10.672 1 98.12 104 GLU A C 1
ATOM 821 O O . GLU A 1 104 ? 11.203 -13.633 -11.805 1 98.12 104 GLU A O 1
ATOM 826 N N . ILE A 1 105 ? 10.773 -14.125 -9.672 1 98.44 105 ILE A N 1
ATOM 827 C CA . ILE A 1 105 ? 9.336 -13.898 -9.836 1 98.44 105 ILE A CA 1
ATOM 828 C C . ILE A 1 105 ? 9.086 -12.453 -10.242 1 98.44 105 ILE A C 1
ATOM 830 O O . ILE A 1 105 ? 8.336 -12.188 -11.188 1 98.44 105 ILE A O 1
ATOM 834 N N . TRP A 1 106 ? 9.688 -11.531 -9.57 1 98.69 106 TRP A N 1
ATOM 835 C CA . TRP A 1 106 ? 9.531 -10.109 -9.875 1 98.69 106 TRP A CA 1
ATOM 836 C C . TRP A 1 106 ? 10.156 -9.773 -11.227 1 98.69 106 TRP A C 1
ATOM 838 O O . TRP A 1 106 ? 9.617 -8.969 -11.984 1 98.69 106 TRP A O 1
ATOM 848 N N . ARG A 1 107 ? 11.281 -10.383 -11.523 1 98.38 107 ARG A N 1
ATOM 849 C CA . ARG A 1 107 ? 11.938 -10.18 -12.812 1 98.38 107 ARG A CA 1
ATOM 850 C C . ARG A 1 107 ? 11.023 -10.586 -13.961 1 98.38 107 ARG A C 1
ATOM 852 O O . ARG A 1 107 ? 10.859 -9.836 -14.922 1 98.38 107 ARG A O 1
ATOM 859 N N . ASP A 1 108 ? 10.445 -11.742 -13.844 1 98.25 108 ASP A N 1
ATOM 860 C CA . ASP A 1 108 ? 9.539 -12.242 -14.875 1 98.25 108 ASP A CA 1
ATOM 861 C C . ASP A 1 108 ? 8.336 -11.312 -15.039 1 98.25 108 ASP A C 1
ATOM 863 O O . ASP A 1 108 ? 7.91 -11.031 -16.156 1 98.25 108 ASP A O 1
ATOM 867 N N . LEU A 1 109 ? 7.836 -10.852 -13.93 1 98.62 109 LEU A N 1
ATOM 868 C CA . LEU A 1 109 ? 6.688 -9.953 -13.977 1 98.62 109 LEU A CA 1
ATOM 869 C C . LEU A 1 109 ? 7.027 -8.672 -14.742 1 98.62 109 LEU A C 1
ATOM 871 O O . LEU A 1 109 ? 6.324 -8.305 -15.68 1 98.62 109 LEU A O 1
ATOM 875 N N . LEU A 1 110 ? 8.117 -8.07 -14.383 1 98.5 110 LEU A N 1
ATOM 876 C CA . LEU A 1 110 ? 8.461 -6.781 -14.977 1 98.5 110 LEU A CA 1
ATOM 877 C C . LEU A 1 110 ? 8.828 -6.945 -16.453 1 98.5 110 LEU A C 1
ATOM 879 O O . LEU A 1 110 ? 8.469 -6.109 -17.281 1 98.5 110 LEU A O 1
ATOM 883 N N . ARG A 1 111 ? 9.508 -8.023 -16.766 1 98.06 111 ARG A N 1
ATOM 884 C CA . ARG A 1 111 ? 9.852 -8.289 -18.156 1 98.06 111 ARG A CA 1
ATOM 885 C C . ARG A 1 111 ? 8.602 -8.445 -19.016 1 98.06 111 ARG A C 1
ATOM 887 O O . ARG A 1 111 ? 8.539 -7.918 -20.125 1 98.06 111 ARG A O 1
ATOM 894 N N . ASN A 1 112 ? 7.676 -9.18 -18.516 1 98.19 112 ASN A N 1
ATOM 895 C CA . ASN A 1 112 ? 6.449 -9.398 -19.266 1 98.19 112 ASN A CA 1
ATOM 896 C C . ASN A 1 112 ? 5.59 -8.141 -19.328 1 98.19 112 ASN A C 1
ATOM 898 O O . ASN A 1 112 ? 4.895 -7.902 -20.312 1 98.19 112 ASN A O 1
ATOM 902 N N . MET A 1 113 ? 5.641 -7.344 -18.281 1 97.19 113 MET A N 1
ATOM 903 C CA . MET A 1 113 ? 4.953 -6.059 -18.344 1 97.19 113 MET A CA 1
ATOM 904 C C . MET A 1 113 ? 5.578 -5.152 -19.406 1 97.19 113 MET A C 1
ATOM 906 O O . MET A 1 113 ? 4.871 -4.426 -20.094 1 97.19 113 MET A O 1
ATOM 910 N N . MET A 1 114 ? 6.879 -5.207 -19.547 1 97.19 114 MET A N 1
ATOM 911 C CA . MET A 1 114 ? 7.566 -4.438 -20.578 1 97.19 114 MET A CA 1
ATOM 912 C C . MET A 1 114 ? 7.137 -4.891 -21.969 1 97.19 114 MET A C 1
ATOM 914 O O . MET A 1 114 ? 7.039 -4.078 -22.891 1 97.19 114 MET A O 1
ATOM 918 N N . THR A 1 115 ? 6.91 -6.16 -22.078 1 96.81 115 THR A N 1
ATOM 919 C CA . THR A 1 115 ? 6.406 -6.684 -23.344 1 96.81 115 THR A CA 1
ATOM 920 C C . THR A 1 115 ? 5.082 -6.02 -23.719 1 96.81 115 THR A C 1
ATOM 922 O O . THR A 1 115 ? 4.875 -5.641 -24.875 1 96.81 115 THR A O 1
ATOM 925 N N . GLU A 1 116 ? 4.219 -5.875 -22.766 1 94.12 116 GLU A N 1
ATOM 926 C CA . GLU A 1 116 ? 2.938 -5.223 -23.016 1 94.12 116 GLU A CA 1
ATOM 927 C C . GLU A 1 116 ? 3.129 -3.754 -23.391 1 94.12 116 GLU A C 1
ATOM 929 O O . GLU A 1 116 ? 2.395 -3.217 -24.219 1 94.12 116 GLU A O 1
ATOM 934 N N . VAL A 1 117 ? 4.02 -3.135 -22.766 1 93.12 117 VAL A N 1
ATOM 935 C CA . VAL A 1 117 ? 4.34 -1.748 -23.094 1 93.12 117 VAL A CA 1
ATOM 936 C C . VAL A 1 117 ? 4.816 -1.653 -24.531 1 93.12 117 VAL A C 1
ATOM 938 O O . VAL A 1 117 ? 4.398 -0.758 -25.281 1 93.12 117 VAL A O 1
ATOM 941 N N . GLU A 1 118 ? 5.645 -2.553 -24.922 1 93.75 118 GLU A N 1
ATOM 942 C CA . GLU A 1 118 ? 6.156 -2.576 -26.281 1 93.75 118 GLU A CA 1
ATOM 943 C C . GLU A 1 118 ? 5.035 -2.822 -27.297 1 93.75 118 GLU A C 1
ATOM 945 O O . GLU A 1 118 ? 5.012 -2.221 -28.359 1 93.75 118 GLU A O 1
ATOM 950 N N . TRP A 1 119 ? 4.141 -3.758 -27 1 93.12 119 TRP A N 1
ATOM 951 C CA . TRP A 1 119 ? 2.988 -3.99 -27.859 1 93.12 119 TRP A CA 1
ATOM 952 C C . TRP A 1 119 ? 2.223 -2.695 -28.109 1 93.12 119 TRP A C 1
ATOM 954 O O . TRP A 1 119 ? 1.833 -2.4 -29.234 1 93.12 119 TRP A O 1
ATOM 964 N N . ARG A 1 120 ? 2.002 -1.921 -27.094 1 88.25 120 ARG A N 1
ATOM 965 C CA . ARG A 1 120 ? 1.245 -0.676 -27.188 1 88.25 120 ARG A CA 1
ATOM 966 C C . ARG A 1 120 ? 1.998 0.368 -28 1 88.25 120 ARG A C 1
ATOM 968 O O . ARG A 1 120 ? 1.411 1.039 -28.844 1 88.25 120 ARG A O 1
ATOM 975 N N . GLU A 1 121 ? 3.232 0.45 -27.766 1 87.38 121 GLU A N 1
ATOM 976 C CA . GLU A 1 121 ? 4.055 1.454 -28.438 1 87.38 121 GLU A CA 1
ATOM 977 C C . GLU A 1 121 ? 4.145 1.18 -29.938 1 87.38 121 GLU A C 1
ATOM 979 O O . GLU A 1 121 ? 4.191 2.113 -30.734 1 87.38 121 GLU A O 1
ATOM 984 N N . CYS A 1 122 ? 4.191 -0.034 -30.234 1 92.06 122 CYS A N 1
ATOM 985 C CA . CYS A 1 122 ? 4.348 -0.401 -31.625 1 92.06 122 CYS A CA 1
ATOM 986 C C . CYS A 1 122 ? 3 -0.717 -32.281 1 92.06 122 CYS A C 1
ATOM 988 O O . CYS A 1 122 ? 2.939 -1.158 -33.406 1 92.06 122 CYS A O 1
ATOM 990 N N . SER A 1 123 ? 1.921 -0.568 -31.516 1 90.5 123 SER A N 1
ATOM 991 C CA . SER A 1 123 ? 0.57 -0.882 -31.969 1 90.5 123 SER A CA 1
ATOM 992 C C . SER A 1 123 ? 0.48 -2.312 -32.5 1 90.5 123 SER A C 1
ATOM 994 O O . SER A 1 123 ? -0.135 -2.564 -33.531 1 90.5 123 SER A O 1
ATOM 996 N N . TYR A 1 124 ? 1.285 -3.088 -31.828 1 93.94 124 TYR A N 1
ATOM 997 C CA . TYR A 1 124 ? 1.245 -4.512 -32.156 1 93.94 124 TYR A CA 1
ATOM 998 C C . TYR A 1 124 ? 0.032 -5.18 -31.5 1 93.94 124 TYR A C 1
ATOM 1000 O O . TYR A 1 124 ? -0.26 -4.953 -30.328 1 93.94 124 TYR A O 1
ATOM 1008 N N . VAL A 1 125 ? -0.698 -5.973 -32.281 1 93.75 125 VAL A N 1
ATOM 1009 C CA . VAL A 1 125 ? -1.837 -6.727 -31.75 1 93.75 125 VAL A CA 1
ATOM 1010 C C . VAL A 1 125 ? -1.475 -8.203 -31.656 1 93.75 125 VAL A C 1
ATOM 1012 O O . VAL A 1 125 ? -1.403 -8.906 -32.656 1 93.75 125 VAL A O 1
ATOM 1015 N N . PRO A 1 126 ? -1.255 -8.648 -30.469 1 95.56 126 PRO A N 1
ATOM 1016 C CA . PRO A 1 126 ? -0.917 -10.062 -30.312 1 95.56 126 PRO A CA 1
ATOM 1017 C C . PRO A 1 126 ? -2.098 -10.984 -30.609 1 95.56 126 PRO A C 1
ATOM 1019 O O . PRO A 1 126 ? -3.252 -10.555 -30.562 1 95.56 126 PRO A O 1
ATOM 1022 N N . THR A 1 127 ? -1.744 -12.219 -30.953 1 94.31 127 THR A N 1
ATOM 1023 C CA . THR A 1 127 ? -2.787 -13.242 -31 1 94.31 127 THR A CA 1
ATOM 1024 C C . THR A 1 127 ? -3.307 -13.547 -29.594 1 94.31 127 THR A C 1
ATOM 1026 O O . THR A 1 127 ? -2.641 -13.25 -28.609 1 94.31 127 THR A O 1
ATOM 1029 N N . PRO A 1 128 ? -4.504 -14.102 -29.5 1 93.31 128 PRO A N 1
ATOM 1030 C CA . PRO A 1 128 ? -5.012 -14.477 -28.172 1 93.31 128 PRO A CA 1
ATOM 1031 C C . PRO A 1 128 ? -4.059 -15.398 -27.422 1 93.31 128 PRO A C 1
ATOM 1033 O O . PRO A 1 128 ? -3.898 -15.266 -26.203 1 93.31 128 PRO A O 1
ATOM 1036 N N . GLN A 1 129 ? -3.402 -16.266 -28.109 1 94.12 129 GLN A N 1
ATOM 1037 C CA . GLN A 1 129 ? -2.463 -17.188 -27.484 1 94.12 129 GLN A CA 1
ATOM 1038 C C . GLN A 1 129 ? -1.232 -16.438 -26.969 1 94.12 129 GLN A C 1
ATOM 1040 O O . GLN A 1 129 ? -0.816 -16.641 -25.828 1 94.12 129 GLN A O 1
ATOM 1045 N N . GLU A 1 130 ? -0.683 -15.609 -27.844 1 96.31 130 GLU A N 1
ATOM 1046 C CA . GLU A 1 130 ? 0.458 -14.789 -27.453 1 96.31 130 GLU A CA 1
ATOM 1047 C C . GLU A 1 130 ? 0.114 -13.906 -26.25 1 96.31 130 GLU A C 1
ATOM 1049 O O . GLU A 1 130 ? 0.911 -13.773 -25.312 1 96.31 130 GLU A O 1
ATOM 1054 N N . TYR A 1 131 ? -1.041 -13.352 -26.312 1 96.81 131 TYR A N 1
ATOM 1055 C CA . TYR A 1 131 ? -1.513 -12.484 -25.234 1 96.81 131 TYR A CA 1
ATOM 1056 C C . TYR A 1 131 ? -1.614 -13.242 -23.922 1 96.81 131 TYR A C 1
ATOM 1058 O O . TYR A 1 131 ? -1.124 -12.781 -22.891 1 96.81 131 TYR A O 1
ATOM 1066 N N . MET A 1 132 ? -2.164 -14.391 -23.969 1 96.62 132 MET A N 1
ATOM 1067 C CA . MET A 1 132 ? -2.414 -15.133 -22.734 1 96.62 132 MET A CA 1
ATOM 1068 C C . MET A 1 132 ? -1.113 -15.664 -22.141 1 96.62 132 MET A C 1
ATOM 1070 O O . MET A 1 132 ? -0.954 -15.719 -20.922 1 96.62 132 MET A O 1
ATOM 1074 N N . GLU A 1 133 ? -0.196 -16.078 -22.969 1 97.19 133 GLU A N 1
ATOM 1075 C CA . GLU A 1 133 ? 1.103 -16.547 -22.5 1 97.19 133 GLU A CA 1
ATOM 1076 C C . GLU A 1 133 ? 1.812 -15.461 -21.688 1 97.19 133 GLU A C 1
ATOM 1078 O O . GLU A 1 133 ? 2.469 -15.758 -20.688 1 97.19 133 GLU A O 1
ATOM 1083 N N . ASN A 1 134 ? 1.63 -14.242 -22.109 1 98.12 134 ASN A N 1
ATOM 1084 C CA . ASN A 1 134 ? 2.215 -13.102 -21.406 1 98.12 134 ASN A CA 1
ATOM 1085 C C . ASN A 1 134 ? 1.369 -12.688 -20.203 1 98.12 134 ASN A C 1
ATOM 1087 O O . ASN A 1 134 ? 1.904 -12.383 -19.141 1 98.12 134 ASN A O 1
ATOM 1091 N N . ALA A 1 135 ? 0.071 -12.781 -20.375 1 97.12 135 ALA A N 1
ATOM 1092 C CA . ALA A 1 135 ? -0.88 -12.242 -19.406 1 97.12 135 ALA A CA 1
ATOM 1093 C C . ALA A 1 135 ? -0.934 -13.109 -18.141 1 97.12 135 ALA A C 1
ATOM 1095 O O . ALA A 1 135 ? -1.244 -12.617 -17.062 1 97.12 135 ALA A O 1
ATOM 1096 N N . VAL A 1 136 ? -0.598 -14.32 -18.312 1 97.69 136 VAL A N 1
ATOM 1097 C CA . VAL A 1 136 ? -0.539 -15.219 -17.172 1 97.69 136 VAL A CA 1
ATOM 1098 C C . VAL A 1 136 ? 0.432 -14.672 -16.125 1 97.69 136 VAL A C 1
ATOM 1100 O O . VAL A 1 136 ? 0.163 -14.734 -14.922 1 97.69 136 VAL A O 1
ATOM 1103 N N . VAL A 1 137 ? 1.484 -14.094 -16.578 1 98.31 137 VAL A N 1
ATOM 1104 C CA . VAL A 1 137 ? 2.504 -13.547 -15.688 1 98.31 137 VAL A CA 1
ATOM 1105 C C . VAL A 1 137 ? 2.115 -12.141 -15.258 1 98.31 137 VAL A C 1
ATOM 1107 O O . VAL A 1 137 ? 2.238 -11.781 -14.078 1 98.31 137 VAL A O 1
ATOM 1110 N N . THR A 1 138 ? 1.523 -11.32 -16.188 1 97.5 138 THR A N 1
ATOM 1111 C CA . THR A 1 138 ? 1.329 -9.898 -15.922 1 97.5 138 THR A CA 1
ATOM 1112 C C . THR A 1 138 ? 0.064 -9.672 -15.102 1 97.5 138 THR A C 1
ATOM 1114 O O . THR A 1 138 ? -0.181 -8.562 -14.625 1 97.5 138 THR A O 1
ATOM 1117 N N . PHE A 1 139 ? -0.749 -10.734 -14.922 1 96.06 139 PHE A N 1
ATOM 1118 C CA . PHE A 1 139 ? -1.841 -10.586 -13.969 1 96.06 139 PHE A CA 1
ATOM 1119 C C . PHE A 1 139 ? -1.303 -10.391 -12.562 1 96.06 139 PHE A C 1
ATOM 1121 O O . PHE A 1 139 ? -2.027 -9.938 -11.672 1 96.06 139 PHE A O 1
ATOM 1128 N N . ALA A 1 140 ? -0.044 -10.664 -12.328 1 96.56 140 ALA A N 1
ATOM 1129 C CA . ALA A 1 140 ? 0.783 -10.234 -11.203 1 96.56 140 ALA A CA 1
ATOM 1130 C C . ALA A 1 140 ? 0.385 -10.969 -9.922 1 96.56 140 ALA A C 1
ATOM 1132 O O . ALA A 1 140 ? 0.467 -10.406 -8.828 1 96.56 140 ALA A O 1
ATOM 1133 N N . LEU A 1 141 ? -0.023 -12.203 -10.016 1 96.88 141 LEU A N 1
ATOM 1134 C CA . LEU A 1 141 ? -0.281 -13.023 -8.836 1 96.88 141 LEU A CA 1
ATOM 1135 C C . LEU A 1 141 ? 0.992 -13.719 -8.375 1 96.88 141 LEU A C 1
ATOM 1137 O O . LEU A 1 141 ? 1.055 -14.219 -7.246 1 96.88 141 LEU A O 1
ATOM 1141 N N . GLY A 1 142 ? 1.989 -13.742 -9.195 1 98.06 142 GLY A N 1
ATOM 1142 C CA . GLY A 1 142 ? 3.25 -14.398 -8.875 1 98.06 142 GLY A CA 1
ATOM 1143 C C . GLY A 1 142 ? 3.846 -13.922 -7.559 1 98.06 142 GLY A C 1
ATOM 1144 O O . GLY A 1 142 ? 3.98 -14.703 -6.617 1 98.06 142 GLY A O 1
ATOM 1145 N N . PRO A 1 143 ? 4.066 -12.633 -7.457 1 98.31 143 PRO A N 1
ATOM 1146 C CA . PRO A 1 143 ? 4.688 -12.109 -6.242 1 98.31 143 PRO A CA 1
ATOM 1147 C C . PRO A 1 143 ? 3.797 -12.258 -5.012 1 98.31 143 PRO A C 1
ATOM 1149 O O . PRO A 1 143 ? 4.273 -12.141 -3.879 1 98.31 143 PRO A O 1
ATOM 1152 N N . VAL A 1 144 ? 2.535 -12.555 -5.199 1 97 144 VAL A N 1
ATOM 1153 C CA . VAL A 1 144 ? 1.588 -12.625 -4.09 1 97 144 VAL A CA 1
ATOM 1154 C C . VAL A 1 144 ? 1.461 -14.07 -3.611 1 97 144 VAL A C 1
ATOM 1156 O O . VAL A 1 144 ? 1.715 -14.367 -2.443 1 97 144 VAL A O 1
ATOM 1159 N N . VAL A 1 145 ? 1.279 -14.977 -4.52 1 97.56 145 VAL A N 1
ATOM 1160 C CA . VAL A 1 145 ? 0.901 -16.344 -4.172 1 97.56 145 VAL A CA 1
ATOM 1161 C C . VAL A 1 145 ? 2.152 -17.203 -4.016 1 97.56 145 VAL A C 1
ATOM 1163 O O . VAL A 1 145 ? 2.283 -17.953 -3.043 1 97.56 145 VAL A O 1
ATOM 1166 N N . LEU A 1 146 ? 3.105 -17.094 -4.898 1 98.12 146 LEU A N 1
ATOM 1167 C CA . LEU A 1 146 ? 4.207 -18.047 -4.973 1 98.12 146 LEU A CA 1
ATOM 1168 C C . LEU A 1 146 ? 5.086 -17.969 -3.727 1 98.12 146 LEU A C 1
ATOM 1170 O O . LEU A 1 146 ? 5.438 -18.984 -3.139 1 98.12 146 LEU A O 1
ATOM 1174 N N . PRO A 1 147 ? 5.383 -16.766 -3.223 1 97.94 147 PRO A N 1
ATOM 1175 C CA . PRO A 1 147 ? 6.176 -16.719 -1.991 1 97.94 147 PRO A CA 1
ATOM 1176 C C . PRO A 1 147 ? 5.438 -17.328 -0.796 1 97.94 147 PRO A C 1
ATOM 1178 O O . PRO A 1 147 ? 6.07 -17.875 0.109 1 97.94 147 PRO A O 1
ATOM 1181 N N . ALA A 1 148 ? 4.148 -17.219 -0.785 1 96.81 148 ALA A N 1
ATOM 1182 C CA . ALA A 1 148 ? 3.355 -17.734 0.333 1 96.81 148 ALA A CA 1
ATOM 1183 C C . ALA A 1 148 ? 3.463 -19.25 0.436 1 96.81 148 ALA A C 1
ATOM 1185 O O . ALA A 1 148 ? 3.291 -19.812 1.517 1 96.81 148 ALA A O 1
ATOM 1186 N N . LEU A 1 149 ? 3.801 -19.922 -0.647 1 97.44 149 LEU A N 1
ATOM 1187 C CA . LEU A 1 149 ? 3.912 -21.375 -0.666 1 97.44 149 LEU A CA 1
ATOM 1188 C C . LEU A 1 149 ? 5.023 -21.859 0.263 1 97.44 149 LEU A C 1
ATOM 1190 O O . LEU A 1 149 ? 4.957 -22.953 0.81 1 97.44 149 LEU A O 1
ATOM 1194 N N . TYR A 1 150 ? 6.02 -21.016 0.486 1 97.81 150 TYR A N 1
ATOM 1195 C CA . TYR A 1 150 ? 7.156 -21.391 1.318 1 97.81 150 TYR A CA 1
ATOM 1196 C C . TYR A 1 150 ? 6.762 -21.453 2.789 1 97.81 150 TYR A C 1
ATOM 1198 O O . TYR A 1 150 ? 7.512 -21.969 3.619 1 97.81 150 TYR A O 1
ATOM 1206 N N . PHE A 1 151 ? 5.559 -20.938 3.094 1 97 151 PHE A N 1
ATOM 1207 C CA . PHE A 1 151 ? 5.141 -20.859 4.488 1 97 151 PHE A CA 1
ATOM 1208 C C . PHE A 1 151 ? 4.082 -21.922 4.789 1 97 151 PHE A C 1
ATOM 1210 O O . PHE A 1 151 ? 3.795 -22.203 5.953 1 97 151 PHE A O 1
ATOM 1217 N N . VAL A 1 152 ? 3.541 -22.453 3.646 1 94.38 152 VAL A N 1
ATOM 1218 C CA . VAL A 1 152 ? 2.396 -23.328 3.865 1 94.38 152 VAL A CA 1
ATOM 1219 C C . VAL A 1 152 ? 2.82 -24.781 3.678 1 94.38 152 VAL A C 1
ATOM 1221 O O . VAL A 1 152 ? 3.447 -25.125 2.674 1 94.38 152 VAL A O 1
ATOM 1224 N N . GLY A 1 153 ? 2.68 -25.641 4.672 1 88 153 GLY A N 1
ATOM 1225 C CA . GLY A 1 153 ? 2.955 -27.062 4.562 1 88 153 GLY A CA 1
ATOM 1226 C C . GLY A 1 153 ? 4.426 -27.406 4.727 1 88 153 GLY A C 1
ATOM 1227 O O . GLY A 1 153 ? 5.16 -26.688 5.406 1 88 153 GLY A O 1
ATOM 1228 N N . PRO A 1 154 ? 4.797 -28.547 4.102 1 93.69 154 PRO A N 1
ATOM 1229 C CA . PRO A 1 154 ? 6.188 -28.969 4.223 1 93.69 154 PRO A CA 1
ATOM 1230 C C . PRO A 1 154 ? 7.145 -28.141 3.375 1 93.69 154 PRO A C 1
ATOM 1232 O O . PRO A 1 154 ? 6.703 -27.359 2.525 1 93.69 154 PRO A O 1
ATOM 1235 N N . LYS A 1 155 ? 8.484 -28.328 3.717 1 95.88 155 LYS A N 1
ATOM 1236 C CA . LYS A 1 155 ? 9.508 -27.625 2.951 1 95.88 155 LYS A CA 1
ATOM 1237 C C . LYS A 1 155 ? 9.438 -28 1.472 1 95.88 155 LYS A C 1
ATOM 1239 O O . LYS A 1 155 ? 9.203 -29.156 1.126 1 95.88 155 LYS A O 1
ATOM 1244 N N . ILE A 1 156 ? 9.648 -27.016 0.638 1 96 156 ILE A N 1
ATOM 1245 C CA . ILE A 1 156 ? 9.57 -27.172 -0.809 1 96 156 ILE A CA 1
ATOM 1246 C C . ILE A 1 156 ? 10.977 -27.25 -1.396 1 96 156 ILE A C 1
ATOM 1248 O O . ILE A 1 156 ? 11.742 -26.281 -1.315 1 96 156 ILE A O 1
ATOM 1252 N N . MET A 1 157 ? 11.242 -28.328 -2.023 1 94.88 157 MET A N 1
ATOM 1253 C CA . MET A 1 157 ? 12.539 -28.484 -2.666 1 94.88 157 MET A CA 1
ATOM 1254 C C . MET A 1 157 ? 12.625 -27.672 -3.945 1 94.88 157 MET A C 1
ATOM 1256 O O . MET A 1 157 ? 11.602 -27.391 -4.574 1 94.88 157 MET A O 1
ATOM 1260 N N . GLU A 1 158 ? 13.82 -27.328 -4.301 1 93.94 158 GLU A N 1
ATOM 1261 C CA . GLU A 1 158 ? 14.047 -26.531 -5.504 1 93.94 158 GLU A CA 1
ATOM 1262 C C . GLU A 1 158 ? 13.492 -27.234 -6.742 1 93.94 158 GLU A C 1
ATOM 1264 O O . GLU A 1 158 ? 13.008 -26.578 -7.664 1 93.94 158 GLU A O 1
ATOM 1269 N N . SER A 1 159 ? 13.555 -28.516 -6.812 1 94.81 159 SER A N 1
ATOM 1270 C CA . SER A 1 159 ? 13.07 -29.297 -7.949 1 94.81 159 SER A CA 1
ATOM 1271 C C . SER A 1 159 ? 11.562 -29.141 -8.125 1 94.81 159 SER A C 1
ATOM 1273 O O . SER A 1 159 ? 11.047 -29.281 -9.234 1 94.81 159 SER A O 1
ATOM 1275 N N . ILE A 1 160 ? 10.93 -28.797 -7.043 1 95.62 160 ILE A N 1
ATOM 1276 C CA . ILE A 1 160 ? 9.477 -28.672 -7.086 1 95.62 160 ILE A CA 1
ATOM 1277 C C . ILE A 1 160 ? 9.086 -27.391 -7.824 1 95.62 160 ILE A C 1
ATOM 1279 O O . ILE A 1 160 ? 8.156 -27.391 -8.633 1 95.62 160 ILE A O 1
ATOM 1283 N N . ILE A 1 161 ? 9.867 -26.312 -7.594 1 94.88 161 ILE A N 1
ATOM 1284 C CA . ILE A 1 161 ? 9.453 -25.031 -8.148 1 94.88 161 ILE A CA 1
ATOM 1285 C C . ILE A 1 161 ? 9.742 -25 -9.648 1 94.88 161 ILE A C 1
ATOM 1287 O O . ILE A 1 161 ? 9.266 -24.109 -10.359 1 94.88 161 ILE A O 1
ATOM 1291 N N . THR A 1 162 ? 10.508 -25.984 -10.133 1 94.31 162 THR A N 1
ATOM 1292 C CA . THR A 1 162 ? 10.773 -26.062 -11.562 1 94.31 162 THR A CA 1
ATOM 1293 C C . THR A 1 162 ? 9.977 -27.203 -12.203 1 94.31 162 THR A C 1
ATOM 1295 O O . THR A 1 162 ? 10.078 -27.438 -13.414 1 94.31 162 THR A O 1
ATOM 1298 N N . ASP A 1 163 ? 9.188 -27.859 -11.414 1 96.38 163 ASP A N 1
ATOM 1299 C CA . ASP A 1 163 ? 8.414 -28.984 -11.906 1 96.38 163 ASP A CA 1
ATOM 1300 C C . ASP A 1 163 ? 7.227 -28.516 -12.75 1 96.38 163 ASP A C 1
ATOM 1302 O O . ASP A 1 163 ? 6.648 -27.453 -12.484 1 96.38 163 ASP A O 1
ATOM 1306 N N . THR A 1 164 ? 6.82 -29.328 -13.672 1 95.94 164 THR A N 1
ATOM 1307 C CA . THR A 1 164 ? 5.734 -29.016 -14.594 1 95.94 164 THR A CA 1
ATOM 1308 C C . THR A 1 164 ? 4.418 -28.844 -13.836 1 95.94 164 THR A C 1
ATOM 1310 O O . THR A 1 164 ? 3.576 -28.031 -14.219 1 95.94 164 THR A O 1
ATOM 1313 N N . GLU A 1 165 ? 4.219 -29.625 -12.797 1 96.56 165 GLU A N 1
ATOM 1314 C CA . GLU A 1 165 ? 2.992 -29.5 -12.016 1 96.56 165 GLU A CA 1
ATOM 1315 C C . GLU A 1 165 ? 2.879 -28.125 -11.367 1 96.56 165 GLU A C 1
ATOM 1317 O O . GLU A 1 165 ? 1.816 -27.5 -11.398 1 96.56 165 GLU A O 1
ATOM 1322 N N . TYR A 1 166 ? 3.996 -27.688 -10.789 1 97.12 166 TYR A N 1
ATOM 1323 C CA . TYR A 1 166 ? 4.062 -26.375 -10.156 1 97.12 166 TYR A CA 1
ATOM 1324 C C . TYR A 1 166 ? 3.754 -25.266 -11.156 1 97.12 166 TYR A C 1
ATOM 1326 O O . TYR A 1 166 ? 2.938 -24.391 -10.883 1 97.12 166 TYR A O 1
ATOM 1334 N N . VAL A 1 167 ? 4.324 -25.344 -12.297 1 97.56 167 VAL A N 1
ATOM 1335 C CA . VAL A 1 167 ? 4.172 -24.359 -13.352 1 97.56 167 VAL A CA 1
ATOM 1336 C C . VAL A 1 167 ? 2.734 -24.359 -13.867 1 97.56 167 VAL A C 1
ATOM 1338 O O . VAL A 1 167 ? 2.148 -23.297 -14.086 1 97.56 167 VAL A O 1
ATOM 1341 N N . GLU A 1 168 ? 2.182 -25.531 -13.984 1 97.69 168 GLU A N 1
ATOM 1342 C CA . GLU A 1 168 ? 0.827 -25.672 -14.516 1 97.69 168 GLU A CA 1
ATOM 1343 C C . GLU A 1 168 ? -0.207 -25.156 -13.523 1 97.69 168 GLU A C 1
ATOM 1345 O O . GLU A 1 168 ? -1.21 -24.547 -13.914 1 97.69 168 GLU A O 1
ATOM 1350 N N . LEU A 1 169 ? 0.034 -25.406 -12.227 1 97.94 169 LEU A N 1
ATOM 1351 C CA . LEU A 1 169 ? -0.852 -24.891 -11.195 1 97.94 169 LEU A CA 1
ATOM 1352 C C . LEU A 1 169 ? -0.904 -23.359 -11.25 1 97.94 169 LEU A C 1
ATOM 1354 O O . LEU A 1 169 ? -1.987 -22.766 -11.242 1 97.94 169 LEU A O 1
ATOM 1358 N N . PHE A 1 170 ? 0.257 -22.812 -11.391 1 98.38 170 PHE A N 1
ATOM 1359 C CA . PHE A 1 170 ? 0.338 -21.359 -11.477 1 98.38 170 PHE A CA 1
ATOM 1360 C C . PHE A 1 170 ? -0.336 -20.859 -12.75 1 98.38 170 PHE A C 1
ATOM 1362 O O . PHE A 1 170 ? -1.089 -19.891 -12.719 1 98.38 170 PHE A O 1
ATOM 1369 N N . ARG A 1 171 ? -0.085 -21.484 -13.836 1 98.19 171 ARG A N 1
ATOM 1370 C CA . ARG A 1 171 ? -0.628 -21.078 -15.133 1 98.19 171 ARG A CA 1
ATOM 1371 C C . ARG A 1 171 ? -2.152 -21.109 -15.117 1 98.19 171 ARG A C 1
ATOM 1373 O O . ARG A 1 171 ? -2.801 -20.156 -15.562 1 98.19 171 ARG A O 1
ATOM 1380 N N . LEU A 1 172 ? -2.727 -22.156 -14.609 1 97.88 172 LEU A N 1
ATOM 1381 C CA . LEU A 1 172 ? -4.176 -22.312 -14.594 1 97.88 172 LEU A CA 1
ATOM 1382 C C . LEU A 1 172 ? -4.828 -21.266 -13.688 1 97.88 172 LEU A C 1
ATOM 1384 O O . LEU A 1 172 ? -5.809 -20.625 -14.078 1 97.88 172 LEU A O 1
ATOM 1388 N N . MET A 1 173 ? -4.273 -21.078 -12.523 1 97 173 MET A N 1
ATOM 1389 C CA . MET A 1 173 ? -4.805 -20.094 -11.594 1 97 173 MET A CA 1
ATOM 1390 C C . MET A 1 173 ? -4.766 -18.688 -12.195 1 97 173 MET A C 1
ATOM 1392 O O . MET A 1 173 ? -5.773 -17.984 -12.188 1 97 173 MET A O 1
ATOM 1396 N N . SER A 1 174 ? -3.623 -18.344 -12.711 1 97.69 174 SER A N 1
ATOM 1397 C CA . SER A 1 174 ? -3.414 -17 -13.234 1 97.69 174 SER A CA 1
ATOM 1398 C C . SER A 1 174 ? -4.234 -16.766 -14.5 1 97.69 174 SER A C 1
ATOM 1400 O O . SER A 1 174 ? -4.727 -15.664 -14.734 1 97.69 174 SER A O 1
ATOM 1402 N N . THR A 1 175 ? -4.312 -17.797 -15.32 1 97.31 175 THR A N 1
ATOM 1403 C CA . THR A 1 175 ? -5.148 -17.703 -16.516 1 97.31 175 THR A CA 1
ATOM 1404 C C . THR A 1 175 ? -6.602 -17.438 -16.141 1 97.31 175 THR A C 1
ATOM 1406 O O . THR A 1 175 ? -7.246 -16.547 -16.703 1 97.31 175 THR A O 1
ATOM 1409 N N . CYS A 1 176 ? -7.062 -18.188 -15.203 1 95.12 176 CYS A N 1
ATOM 1410 C CA . CYS A 1 176 ? -8.43 -18 -14.734 1 95.12 176 CYS A CA 1
ATOM 1411 C C . CYS A 1 176 ? -8.633 -16.578 -14.219 1 95.12 176 CYS A C 1
ATOM 1413 O O . CYS A 1 176 ? -9.594 -15.906 -14.609 1 95.12 176 CYS A O 1
ATOM 1415 N N . GLY A 1 177 ? -7.727 -16.172 -13.398 1 94.12 177 GLY A N 1
ATOM 1416 C CA . GLY A 1 177 ? -7.812 -14.82 -12.852 1 94.12 177 GLY A CA 1
ATOM 1417 C C . GLY A 1 177 ? -7.793 -13.742 -13.922 1 94.12 177 GLY A C 1
ATOM 1418 O O . GLY A 1 177 ? -8.594 -12.805 -13.883 1 94.12 177 GLY A O 1
ATOM 1419 N N . ARG A 1 178 ? -6.91 -13.891 -14.891 1 95.81 178 ARG A N 1
ATOM 1420 C CA . ARG A 1 178 ? -6.766 -12.898 -15.945 1 95.81 178 ARG A CA 1
ATOM 1421 C C . ARG A 1 178 ? -8.023 -12.836 -16.812 1 95.81 178 ARG A C 1
ATOM 1423 O O . ARG A 1 178 ? -8.508 -11.75 -17.125 1 95.81 178 ARG A O 1
ATOM 1430 N N . LEU A 1 179 ? -8.531 -13.953 -17.172 1 95.44 179 LEU A N 1
ATOM 1431 C CA . LEU A 1 179 ? -9.734 -13.977 -17.984 1 95.44 179 LEU A CA 1
ATOM 1432 C C . LEU A 1 179 ? -10.914 -13.352 -17.25 1 95.44 179 LEU A C 1
ATOM 1434 O O . LEU A 1 179 ? -11.672 -12.57 -17.844 1 95.44 179 LEU A O 1
ATOM 1438 N N . LEU A 1 180 ? -11.031 -13.664 -15.992 1 92.69 180 LEU A N 1
ATOM 1439 C CA . LEU A 1 180 ? -12.094 -13.07 -15.18 1 92.69 180 LEU A CA 1
ATOM 1440 C C . LEU A 1 180 ? -11.945 -11.547 -15.125 1 92.69 180 LEU A C 1
ATOM 1442 O O . LEU A 1 180 ? -12.93 -10.82 -15.281 1 92.69 180 LEU A O 1
ATOM 1446 N N . ASN A 1 181 ? -10.781 -11.125 -14.938 1 90.81 181 ASN A N 1
ATOM 1447 C CA . ASN A 1 181 ? -10.492 -9.695 -14.891 1 90.81 181 ASN A CA 1
ATOM 1448 C C . ASN A 1 181 ? -10.82 -9.016 -16.219 1 90.81 181 ASN A C 1
ATOM 1450 O O . ASN A 1 181 ? -11.422 -7.941 -16.234 1 90.81 181 ASN A O 1
ATOM 1454 N N . ASP A 1 182 ? -10.414 -9.633 -17.297 1 92.44 182 ASP A N 1
ATOM 1455 C CA . ASP A 1 182 ? -10.641 -9.062 -18.625 1 92.44 182 ASP A CA 1
ATOM 1456 C C . ASP A 1 182 ? -12.133 -8.914 -18.906 1 92.44 182 ASP A C 1
ATOM 1458 O O . ASP A 1 182 ? -12.555 -7.914 -19.5 1 92.44 182 ASP A O 1
ATOM 1462 N N . VAL A 1 183 ? -12.875 -9.867 -18.5 1 91.19 183 VAL A N 1
ATOM 1463 C CA . VAL A 1 183 ? -14.32 -9.859 -18.734 1 91.19 183 VAL A CA 1
ATOM 1464 C C . VAL A 1 183 ? -14.961 -8.742 -17.922 1 91.19 183 VAL A C 1
ATOM 1466 O O . VAL A 1 183 ? -15.922 -8.109 -18.375 1 91.19 183 VAL A O 1
ATOM 1469 N N . GLN A 1 184 ? -14.414 -8.445 -16.859 1 86.44 184 GLN A N 1
ATOM 1470 C CA . GLN A 1 184 ? -15 -7.473 -15.945 1 86.44 184 GLN A CA 1
ATOM 1471 C C . GLN A 1 184 ? -14.57 -6.051 -16.297 1 86.44 184 GLN A C 1
ATOM 1473 O O . GLN A 1 184 ? -15.344 -5.105 -16.141 1 86.44 184 GLN A O 1
ATOM 1478 N N . THR A 1 185 ? -13.398 -5.895 -16.797 1 85.44 185 THR A N 1
ATOM 1479 C CA . THR A 1 185 ? -12.844 -4.551 -16.922 1 85.44 185 THR A CA 1
ATOM 1480 C C . THR A 1 185 ? -12.711 -4.16 -18.391 1 85.44 185 THR A C 1
ATOM 1482 O O . THR A 1 185 ? -12.062 -3.166 -18.719 1 85.44 185 THR A O 1
ATOM 1485 N N . TYR A 1 186 ? -13.297 -4.828 -19.25 1 86 186 TYR A N 1
ATOM 1486 C CA . TYR A 1 186 ? -13.086 -4.641 -20.688 1 86 186 TYR A CA 1
ATOM 1487 C C . TYR A 1 186 ? -13.422 -3.215 -21.109 1 86 186 TYR A C 1
ATOM 1489 O O . TYR A 1 186 ? -12.727 -2.625 -21.938 1 86 186 TYR A O 1
ATOM 1497 N N . GLU A 1 187 ? -14.461 -2.633 -20.531 1 81.44 187 GLU A N 1
ATOM 1498 C CA . GLU A 1 187 ? -14.906 -1.305 -20.953 1 81.44 187 GLU A CA 1
ATOM 1499 C C . GLU A 1 187 ? -13.867 -0.242 -20.594 1 81.44 187 GLU A C 1
ATOM 1501 O O . GLU A 1 187 ? -13.547 0.622 -21.406 1 81.44 187 GLU A O 1
ATOM 1506 N N . ARG A 1 188 ? -13.445 -0.37 -19.406 1 78.69 188 ARG A N 1
ATOM 1507 C CA . ARG A 1 188 ? -12.438 0.574 -18.953 1 78.69 188 ARG A CA 1
ATOM 1508 C C . ARG A 1 188 ? -11.164 0.46 -19.781 1 78.69 188 ARG A C 1
ATOM 1510 O O . ARG A 1 188 ? -10.586 1.472 -20.188 1 78.69 188 ARG A O 1
ATOM 1517 N N . GLU A 1 189 ? -10.758 -0.746 -20 1 79.81 189 GLU A N 1
ATOM 1518 C CA . GLU A 1 189 ? -9.531 -0.989 -20.75 1 79.81 189 GLU A CA 1
ATOM 1519 C C . GLU A 1 189 ? -9.664 -0.52 -22.203 1 79.81 189 GLU A C 1
ATOM 1521 O O . GLU A 1 189 ? -8.719 0.035 -22.766 1 79.81 189 GLU A O 1
ATOM 1526 N N . TYR A 1 190 ? -10.805 -0.708 -22.75 1 75.62 190 TYR A N 1
ATOM 1527 C CA . TYR A 1 190 ? -11.07 -0.242 -24.094 1 75.62 190 TYR A CA 1
ATOM 1528 C C . TYR A 1 190 ? -10.945 1.274 -24.188 1 75.62 190 TYR A C 1
ATOM 1530 O O . TYR A 1 190 ? -10.359 1.802 -25.141 1 75.62 190 TYR A O 1
ATOM 1538 N N . SER A 1 191 ? -11.461 1.885 -23.25 1 77.25 191 SER A N 1
ATOM 1539 C CA . SER A 1 191 ? -11.438 3.344 -23.234 1 77.25 191 SER A CA 1
ATOM 1540 C C . SER A 1 191 ? -10.016 3.877 -23.078 1 77.25 191 SER A C 1
ATOM 1542 O O . SER A 1 191 ? -9.711 4.98 -23.547 1 77.25 191 SER A O 1
ATOM 1544 N N . GLU A 1 192 ? -9.219 3.02 -22.547 1 73.19 192 GLU A N 1
ATOM 1545 C CA . GLU A 1 192 ? -7.836 3.416 -22.328 1 73.19 192 GLU A CA 1
ATOM 1546 C C . GLU A 1 192 ? -6.934 2.941 -23.469 1 73.19 192 GLU A C 1
ATOM 1548 O O . GLU A 1 192 ? -5.719 3.156 -23.438 1 73.19 192 GLU A O 1
ATOM 1553 N N . GLY A 1 193 ? -7.531 2.205 -24.406 1 74.25 193 GLY A N 1
ATOM 1554 C CA . GLY A 1 193 ? -6.773 1.726 -25.547 1 74.25 193 GLY A CA 1
ATOM 1555 C C . GLY A 1 193 ? -5.957 0.482 -25.25 1 74.25 193 GLY A C 1
ATOM 1556 O O . GLY A 1 193 ? -4.988 0.185 -25.938 1 74.25 193 GLY A O 1
ATOM 1557 N N . LYS A 1 194 ? -6.27 -0.18 -24.156 1 82.81 194 LYS A N 1
ATOM 1558 C CA . LYS A 1 194 ? -5.555 -1.394 -23.781 1 82.81 194 LYS A CA 1
ATOM 1559 C C . LYS A 1 194 ? -6.246 -2.637 -24.328 1 82.81 194 LYS A C 1
ATOM 1561 O O . LYS A 1 194 ? -7.477 -2.699 -24.375 1 82.81 194 LYS A O 1
ATOM 1566 N N . LEU A 1 195 ? -5.391 -3.543 -24.75 1 86.75 195 LEU A N 1
ATOM 1567 C CA . LEU A 1 195 ? -5.918 -4.805 -25.266 1 86.75 195 LEU A CA 1
ATOM 1568 C C . LEU A 1 195 ? -6.246 -5.758 -24.109 1 86.75 195 LEU A C 1
ATOM 1570 O O . LEU A 1 195 ? -5.602 -5.719 -23.062 1 86.75 195 LEU A O 1
ATOM 1574 N N . ASN A 1 196 ? -7.328 -6.488 -24.281 1 92.94 196 ASN A N 1
ATOM 1575 C CA . ASN A 1 196 ? -7.695 -7.566 -23.359 1 92.94 196 ASN A CA 1
ATOM 1576 C C . ASN A 1 196 ? -8.32 -8.742 -24.109 1 92.94 196 ASN A C 1
ATOM 1578 O O . ASN A 1 196 ? -8.5 -8.688 -25.328 1 92.94 196 ASN A O 1
ATOM 1582 N N . SER A 1 197 ? -8.617 -9.742 -23.422 1 94.88 197 SER A N 1
ATOM 1583 C CA . SER A 1 197 ? -9.078 -10.984 -24.047 1 94.88 197 SER A CA 1
ATOM 1584 C C . SER A 1 197 ? -10.391 -10.766 -24.797 1 94.88 197 SER A C 1
ATOM 1586 O O . SER A 1 197 ? -10.633 -11.398 -25.812 1 94.88 197 SER A O 1
ATOM 1588 N N . VAL A 1 198 ? -11.227 -9.898 -24.312 1 94.12 198 VAL A N 1
ATOM 1589 C CA . VAL A 1 198 ? -12.516 -9.633 -24.922 1 94.12 198 VAL A CA 1
ATOM 1590 C C . VAL A 1 198 ? -12.312 -8.922 -26.266 1 94.12 198 VAL A C 1
ATOM 1592 O O . VAL A 1 198 ? -12.82 -9.367 -27.297 1 94.12 198 VAL A O 1
ATOM 1595 N N . SER A 1 199 ? -11.562 -7.859 -26.25 1 92.19 199 SER A N 1
ATOM 1596 C CA . SER A 1 199 ? -11.312 -7.094 -27.453 1 92.19 199 SER A CA 1
ATOM 1597 C C . SER A 1 199 ? -10.547 -7.922 -28.484 1 92.19 199 SER A C 1
ATOM 1599 O O . SER A 1 199 ? -10.781 -7.801 -29.688 1 92.19 199 SER A O 1
ATOM 1601 N N . LEU A 1 200 ? -9.594 -8.711 -28.016 1 93.56 200 LEU A N 1
ATOM 1602 C CA . LEU A 1 200 ? -8.797 -9.539 -28.922 1 93.56 200 LEU A CA 1
ATOM 1603 C C . LEU A 1 200 ? -9.68 -10.57 -29.641 1 93.56 200 LEU A C 1
ATOM 1605 O O . LEU A 1 200 ? -9.484 -10.852 -30.812 1 93.56 200 LEU A O 1
ATOM 1609 N N . LEU A 1 201 ? -10.625 -11.133 -28.891 1 93.25 201 LEU A N 1
ATOM 1610 C CA . LEU A 1 201 ? -11.547 -12.094 -29.484 1 93.25 201 LEU A CA 1
ATOM 1611 C C . LEU A 1 201 ? -12.422 -11.422 -30.547 1 93.25 201 LEU A C 1
ATOM 1613 O O . LEU A 1 201 ? -12.688 -12.008 -31.594 1 93.25 201 LEU A O 1
ATOM 1617 N N . VAL A 1 202 ? -12.859 -10.227 -30.25 1 91.69 202 VAL A N 1
ATOM 1618 C CA . VAL A 1 202 ? -13.664 -9.477 -31.203 1 91.69 202 VAL A CA 1
ATOM 1619 C C . VAL A 1 202 ? -12.844 -9.18 -32.469 1 91.69 202 VAL A C 1
ATOM 1621 O O . VAL A 1 202 ? -13.312 -9.383 -33.594 1 91.69 202 VAL A O 1
ATOM 1624 N N . LEU A 1 203 ? -11.688 -8.758 -32.281 1 89.56 203 LEU A N 1
ATOM 1625 C CA . LEU A 1 203 ? -10.812 -8.422 -33.375 1 89.56 203 LEU A CA 1
ATOM 1626 C C . LEU A 1 203 ? -10.492 -9.648 -34.219 1 89.56 203 LEU A C 1
ATOM 1628 O O . LEU A 1 203 ? -10.484 -9.586 -35.469 1 89.56 203 LEU A O 1
ATOM 1632 N N . GLN A 1 204 ? -10.188 -10.664 -33.594 1 90.75 204 GLN A N 1
ATOM 1633 C CA . GLN A 1 204 ? -9.828 -11.898 -34.281 1 90.75 204 GLN A CA 1
ATOM 1634 C C . GLN A 1 204 ? -11 -12.438 -35.094 1 90.75 204 GLN A C 1
ATOM 1636 O O . GLN A 1 204 ? -10.805 -13.086 -36.125 1 90.75 204 GLN A O 1
ATOM 1641 N N . SER A 1 205 ? -12.156 -12.195 -34.625 1 89.75 205 SER A N 1
ATOM 1642 C CA . SER A 1 205 ? -13.352 -12.664 -35.344 1 89.75 205 SER A CA 1
ATOM 1643 C C . SER A 1 205 ? -13.656 -11.797 -36.562 1 89.75 205 SER A C 1
ATOM 1645 O O . SER A 1 205 ? -14.609 -12.062 -37.281 1 89.75 205 SER A O 1
ATOM 1647 N N . GLY A 1 206 ? -12.883 -10.805 -36.781 1 87.75 206 GLY A N 1
ATOM 1648 C CA . GLY A 1 206 ? -13.141 -9.867 -37.875 1 87.75 206 GLY A CA 1
ATOM 1649 C C . GLY A 1 206 ? -14.344 -8.984 -37.625 1 87.75 206 GLY A C 1
ATOM 1650 O O . GLY A 1 206 ? -14.992 -8.523 -38.562 1 87.75 206 GLY A O 1
ATOM 1651 N N . GLY A 1 207 ? -14.711 -8.93 -36.375 1 85.19 207 GLY A N 1
ATOM 1652 C CA . GLY A 1 207 ? -15.844 -8.086 -36.031 1 85.19 207 GLY A CA 1
ATOM 1653 C C . GLY A 1 207 ? -17.156 -8.836 -36.031 1 85.19 207 GLY A C 1
ATOM 1654 O O . GLY A 1 207 ? -18.203 -8.258 -35.719 1 85.19 207 GLY A O 1
ATOM 1655 N N . SER A 1 208 ? -17.125 -10.094 -36.281 1 90.88 208 SER A N 1
ATOM 1656 C CA . SER A 1 208 ? -18.344 -10.883 -36.312 1 90.88 208 SER A CA 1
ATOM 1657 C C . SER A 1 208 ? -18.906 -11.094 -34.906 1 90.88 208 SER A C 1
ATOM 1659 O O . SER A 1 208 ? -20.125 -11.258 -34.75 1 90.88 208 SER A O 1
ATOM 1661 N N . LEU A 1 209 ? -18.094 -11.094 -33.938 1 92.12 209 LEU A N 1
ATOM 1662 C CA . LEU A 1 209 ? -18.531 -11.242 -32.562 1 92.12 209 LEU A CA 1
ATOM 1663 C C . LEU A 1 209 ? -18.734 -9.875 -31.906 1 92.12 209 LEU A C 1
ATOM 1665 O O . LEU A 1 209 ? -17.906 -8.984 -32.031 1 92.12 209 LEU A O 1
ATOM 1669 N N . THR A 1 210 ? -19.891 -9.75 -31.328 1 92 210 THR A N 1
ATOM 1670 C CA . THR A 1 210 ? -20.109 -8.562 -30.516 1 92 210 THR A CA 1
ATOM 1671 C C . THR A 1 210 ? -19.406 -8.688 -29.172 1 92 210 THR A C 1
ATOM 1673 O O . THR A 1 210 ? -18.953 -9.773 -28.797 1 92 210 THR A O 1
ATOM 1676 N N . ILE A 1 211 ? -19.328 -7.617 -28.469 1 89.94 211 ILE A N 1
ATOM 1677 C CA . ILE A 1 211 ? -18.656 -7.59 -27.172 1 89.94 211 ILE A CA 1
ATOM 1678 C C . ILE A 1 211 ? -19.391 -8.523 -26.203 1 89.94 211 ILE A C 1
ATOM 1680 O O . ILE A 1 211 ? -18.766 -9.375 -25.562 1 89.94 211 ILE A O 1
ATOM 1684 N N . PRO A 1 212 ? -20.688 -8.5 -26.125 1 90.25 212 PRO A N 1
ATOM 1685 C CA . PRO A 1 212 ? -21.391 -9.422 -25.219 1 90.25 212 PRO A CA 1
ATOM 1686 C C . PRO A 1 212 ? -21.188 -10.891 -25.609 1 90.25 212 PRO A C 1
ATOM 1688 O O . PRO A 1 212 ? -21.047 -11.75 -24.734 1 90.25 212 PRO A O 1
ATOM 1691 N N . GLU A 1 213 ? -21.141 -11.156 -26.844 1 93.62 213 GLU A N 1
ATOM 1692 C CA . GLU A 1 213 ? -20.891 -12.523 -27.312 1 93.62 213 GLU A CA 1
ATOM 1693 C C . GLU A 1 213 ? -19.484 -12.977 -26.953 1 93.62 213 GLU A C 1
ATOM 1695 O O . GLU A 1 213 ? -19.281 -14.125 -26.547 1 93.62 213 GLU A O 1
ATOM 1700 N N . ALA A 1 214 ? -18.578 -12.07 -27.172 1 93.88 214 ALA A N 1
ATOM 1701 C CA . ALA A 1 214 ? -17.188 -12.383 -26.828 1 93.88 214 ALA A CA 1
ATOM 1702 C C . ALA A 1 214 ? -17.047 -12.688 -25.344 1 93.88 214 ALA A C 1
ATOM 1704 O O . ALA A 1 214 ? -16.328 -13.617 -24.953 1 93.88 214 ALA A O 1
ATOM 1705 N N . ARG A 1 215 ? -17.703 -11.922 -24.5 1 93.12 215 ARG A N 1
ATOM 1706 C CA . ARG A 1 215 ? -17.688 -12.148 -23.062 1 93.12 215 ARG A CA 1
ATOM 1707 C C . ARG A 1 215 ? -18.234 -13.523 -22.719 1 93.12 215 ARG A C 1
ATOM 1709 O O . ARG A 1 215 ? -17.688 -14.234 -21.875 1 93.12 215 ARG A O 1
ATOM 1716 N N . ARG A 1 216 ? -19.281 -13.898 -23.359 1 92.25 216 ARG A N 1
ATOM 1717 C CA . ARG A 1 216 ? -19.906 -15.203 -23.125 1 92.25 216 ARG A CA 1
ATOM 1718 C C . ARG A 1 216 ? -18.984 -16.328 -23.578 1 92.25 216 ARG A C 1
ATOM 1720 O O . ARG A 1 216 ? -18.891 -17.375 -22.906 1 92.25 216 ARG A O 1
ATOM 1727 N N . GLU A 1 217 ? -18.344 -16.125 -24.641 1 94.31 217 GLU A N 1
ATOM 1728 C CA . GLU A 1 217 ? -17.469 -17.156 -25.172 1 94.31 217 GLU A CA 1
ATOM 1729 C C . GLU A 1 217 ? -16.281 -17.406 -24.25 1 94.31 217 GLU A C 1
ATOM 1731 O O . GLU A 1 217 ? -15.75 -18.516 -24.188 1 94.31 217 GLU A O 1
ATOM 1736 N N . LEU A 1 218 ? -15.898 -16.391 -23.516 1 94.88 218 LEU A N 1
ATOM 1737 C CA . LEU A 1 218 ? -14.734 -16.484 -22.656 1 94.88 218 LEU A CA 1
ATOM 1738 C C . LEU A 1 218 ? -15.07 -17.266 -21.375 1 94.88 218 LEU A C 1
ATOM 1740 O O . LEU A 1 218 ? -14.172 -17.688 -20.656 1 94.88 218 LEU A O 1
ATOM 1744 N N . GLN A 1 219 ? -16.344 -17.5 -21.156 1 93.25 219 GLN A N 1
ATOM 1745 C CA . GLN A 1 219 ? -16.734 -18.25 -19.969 1 93.25 219 GLN A CA 1
ATOM 1746 C C . GLN A 1 219 ? -16.266 -19.703 -20.062 1 93.25 219 GLN A C 1
ATOM 1748 O O . GLN A 1 219 ? -15.914 -20.312 -19.047 1 93.25 219 GLN A O 1
ATOM 1753 N N . LYS A 1 220 ? -16.219 -20.188 -21.234 1 93.94 220 LYS A N 1
ATOM 1754 C CA . LYS A 1 220 ? -15.844 -21.578 -21.438 1 93.94 220 LYS A CA 1
ATOM 1755 C C . LYS A 1 220 ? -14.391 -21.812 -21.016 1 93.94 220 LYS A C 1
ATOM 1757 O O . LYS A 1 220 ? -14.117 -22.688 -20.188 1 93.94 220 LYS A O 1
ATOM 1762 N N . PRO A 1 221 ? -13.469 -21.031 -21.562 1 95.38 221 PRO A N 1
ATOM 1763 C CA . PRO A 1 221 ? -12.094 -21.25 -21.109 1 95.38 221 PRO A CA 1
ATOM 1764 C C . PRO A 1 221 ? -11.914 -20.984 -19.609 1 95.38 221 PRO A C 1
ATOM 1766 O O . PRO A 1 221 ? -11.078 -21.625 -18.969 1 95.38 221 PRO A O 1
ATOM 1769 N N . ILE A 1 222 ? -12.609 -20.078 -19.016 1 94.94 222 ILE A N 1
ATOM 1770 C CA . ILE A 1 222 ? -12.555 -19.828 -17.578 1 94.94 222 ILE A CA 1
ATOM 1771 C C . ILE A 1 222 ? -12.961 -21.094 -16.828 1 94.94 222 ILE A C 1
ATOM 1773 O O . ILE A 1 222 ? -12.242 -21.547 -15.93 1 94.94 222 ILE A O 1
ATOM 1777 N N . ASP A 1 223 ? -14.016 -21.703 -17.266 1 92.75 223 ASP A N 1
ATOM 1778 C CA . ASP A 1 223 ? -14.523 -22.906 -16.609 1 92.75 223 ASP A CA 1
ATOM 1779 C C . ASP A 1 223 ? -13.562 -24.078 -16.797 1 92.75 223 ASP A C 1
ATOM 1781 O O . ASP A 1 223 ? -13.359 -24.875 -15.883 1 92.75 223 ASP A O 1
ATOM 1785 N N . ILE A 1 224 ? -13.07 -24.156 -17.953 1 94.75 224 ILE A N 1
ATOM 1786 C CA . ILE A 1 224 ? -12.125 -25.219 -18.25 1 94.75 224 ILE A CA 1
ATOM 1787 C C . ILE A 1 224 ? -10.891 -25.078 -17.359 1 94.75 224 ILE A C 1
ATOM 1789 O O . ILE A 1 224 ? -10.422 -26.062 -16.781 1 94.75 224 ILE A O 1
ATOM 1793 N N . CYS A 1 225 ? -10.383 -23.875 -17.25 1 94.44 225 CYS A N 1
ATOM 1794 C CA . CYS A 1 225 ? -9.203 -23.609 -16.422 1 94.44 225 CYS A CA 1
ATOM 1795 C C . CYS A 1 225 ? -9.477 -23.953 -14.961 1 94.44 225 CYS A C 1
ATOM 1797 O O . CYS A 1 225 ? -8.641 -24.562 -14.297 1 94.44 225 CYS A O 1
ATOM 1799 N N . LYS A 1 226 ? -10.602 -23.562 -14.477 1 94 226 LYS A N 1
ATOM 1800 C CA . LYS A 1 226 ? -10.984 -23.844 -13.094 1 94 226 LYS A CA 1
ATOM 1801 C C . LYS A 1 226 ? -11.078 -25.344 -12.844 1 94 226 LYS A C 1
ATOM 1803 O O . LYS A 1 226 ? -10.578 -25.844 -11.836 1 94 226 LYS A O 1
ATOM 1808 N N . ARG A 1 227 ? -11.711 -26.016 -13.773 1 93.94 227 ARG A N 1
ATOM 1809 C CA . ARG A 1 227 ? -11.859 -27.469 -13.656 1 93.94 227 ARG A CA 1
ATOM 1810 C C . ARG A 1 227 ? -10.5 -28.156 -13.68 1 93.94 227 ARG A C 1
ATOM 1812 O O . ARG A 1 227 ? -10.242 -29.062 -12.875 1 93.94 227 ARG A O 1
ATOM 1819 N N . ASP A 1 228 ? -9.695 -27.766 -14.594 1 96.31 228 ASP A N 1
ATOM 1820 C CA . ASP A 1 228 ? -8.375 -28.375 -14.727 1 96.31 228 ASP A CA 1
ATOM 1821 C C . ASP A 1 228 ? -7.523 -28.109 -13.484 1 96.31 228 ASP A C 1
ATOM 1823 O O . ASP A 1 228 ? -6.754 -28.969 -13.055 1 96.31 228 ASP A O 1
ATOM 1827 N N . LEU A 1 229 ? -7.656 -26.953 -12.914 1 97 229 LEU A N 1
ATOM 1828 C CA . LEU A 1 229 ? -6.941 -26.625 -11.68 1 97 229 LEU A CA 1
ATOM 1829 C C . LEU A 1 229 ? -7.402 -27.531 -10.539 1 97 229 LEU A C 1
ATOM 1831 O O . LEU A 1 229 ? -6.578 -28.094 -9.812 1 97 229 LEU A O 1
ATOM 1835 N N . LEU A 1 230 ? -8.68 -27.672 -10.438 1 94.44 230 LEU A N 1
ATOM 1836 C CA . LEU A 1 230 ? -9.227 -28.516 -9.391 1 94.44 230 LEU A CA 1
ATOM 1837 C C . LEU A 1 230 ? -8.75 -29.953 -9.547 1 94.44 230 LEU A C 1
ATOM 1839 O O . LEU A 1 230 ? -8.422 -30.625 -8.562 1 94.44 230 LEU A O 1
ATOM 1843 N N . ARG A 1 231 ? -8.727 -30.422 -10.773 1 94.19 231 ARG A N 1
ATOM 1844 C CA . ARG A 1 231 ? -8.25 -31.766 -11.055 1 94.19 231 ARG A CA 1
ATOM 1845 C C . ARG A 1 231 ? -6.812 -31.953 -10.586 1 94.19 231 ARG A C 1
ATOM 1847 O O . ARG A 1 231 ? -6.477 -32.969 -9.984 1 94.19 231 ARG A O 1
ATOM 1854 N N . LEU A 1 232 ? -5.969 -30.953 -10.844 1 94.94 232 LEU A N 1
ATOM 1855 C CA . LEU A 1 232 ? -4.574 -31.031 -10.422 1 94.94 232 LEU A CA 1
ATOM 1856 C C . LEU A 1 232 ? -4.461 -31 -8.898 1 94.94 232 LEU A C 1
ATOM 1858 O O . LEU A 1 232 ? -3.621 -31.703 -8.328 1 94.94 232 LEU A O 1
ATOM 1862 N N . VAL A 1 233 ? -5.285 -30.234 -8.258 1 95.25 233 VAL A N 1
ATOM 1863 C CA . VAL A 1 233 ? -5.246 -30.078 -6.805 1 95.25 233 VAL A CA 1
ATOM 1864 C C . VAL A 1 233 ? -5.656 -31.375 -6.129 1 95.25 233 VAL A C 1
ATOM 1866 O O . VAL A 1 233 ? -5.066 -31.781 -5.121 1 95.25 233 VAL A O 1
ATOM 1869 N N . LEU A 1 234 ? -6.551 -32.094 -6.691 1 92.69 234 LEU A N 1
ATOM 1870 C CA . LEU A 1 234 ? -7.086 -33.312 -6.098 1 92.69 234 LEU A CA 1
ATOM 1871 C C . LEU A 1 234 ? -6.262 -34.531 -6.516 1 92.69 234 LEU A C 1
ATOM 1873 O O . LEU A 1 234 ? -6.418 -35.594 -5.949 1 92.69 234 LEU A O 1
ATOM 1877 N N . GLY A 1 235 ? -5.426 -34.312 -7.438 1 90 235 GLY A N 1
ATOM 1878 C CA . GLY A 1 235 ? -4.641 -35.438 -7.918 1 90 235 GLY A CA 1
ATOM 1879 C C . GLY A 1 235 ? -3.781 -36.062 -6.844 1 90 235 GLY A C 1
ATOM 1880 O O . GLY A 1 235 ? -3.254 -35.375 -5.973 1 90 235 GLY A O 1
ATOM 1881 N N . ARG A 1 236 ? -3.561 -37.375 -6.805 1 85.44 236 ARG A N 1
ATOM 1882 C CA . ARG A 1 236 ? -2.865 -38.125 -5.766 1 85.44 236 ARG A CA 1
ATOM 1883 C C . ARG A 1 236 ? -1.375 -38.25 -6.07 1 85.44 236 ARG A C 1
ATOM 1885 O O . ARG A 1 236 ? -0.547 -38.25 -5.156 1 85.44 236 ARG A O 1
ATOM 1892 N N . ASP A 1 237 ? -0.987 -38.375 -7.363 1 84.06 237 ASP A N 1
ATOM 1893 C CA . ASP A 1 237 ? 0.418 -38.469 -7.75 1 84.06 237 ASP A CA 1
ATOM 1894 C C . ASP A 1 237 ? 1.005 -37.062 -7.98 1 84.06 237 ASP A C 1
ATOM 1896 O O . ASP A 1 237 ? 1.059 -36.594 -9.117 1 84.06 237 ASP A O 1
ATOM 1900 N N . SER A 1 238 ? 1.319 -36.375 -6.742 1 88.94 238 SER A N 1
ATOM 1901 C CA . SER A 1 238 ? 1.71 -34.969 -6.875 1 88.94 238 SER A CA 1
ATOM 1902 C C . SER A 1 238 ? 3.053 -34.719 -6.203 1 88.94 238 SER A C 1
ATOM 1904 O O . SER A 1 238 ? 3.354 -35.281 -5.156 1 88.94 238 SER A O 1
ATOM 1906 N N . VAL A 1 239 ? 3.846 -34.031 -6.883 1 94 239 VAL A N 1
ATOM 1907 C CA . VAL A 1 239 ? 5.125 -33.625 -6.316 1 94 239 VAL A CA 1
ATOM 1908 C C . VAL A 1 239 ? 4.93 -32.344 -5.488 1 94 239 VAL A C 1
ATOM 1910 O O . VAL A 1 239 ? 5.742 -32.031 -4.613 1 94 239 VAL A O 1
ATOM 1913 N N . VAL A 1 240 ? 3.898 -31.609 -5.762 1 96.06 240 VAL A N 1
ATOM 1914 C CA . VAL A 1 240 ? 3.582 -30.406 -5.012 1 96.06 240 VAL A CA 1
ATOM 1915 C C . VAL A 1 240 ? 2.744 -30.766 -3.785 1 96.06 240 VAL A C 1
ATOM 1917 O O . VAL A 1 240 ? 1.725 -31.438 -3.9 1 96.06 240 VAL A O 1
ATOM 1920 N N . PRO A 1 241 ? 3.234 -30.312 -2.607 1 95.12 241 PRO A N 1
ATOM 1921 C CA . PRO A 1 241 ? 2.477 -30.625 -1.394 1 95.12 241 PRO A CA 1
ATOM 1922 C C . PRO A 1 241 ? 1.035 -30.125 -1.452 1 95.12 241 PRO A C 1
ATOM 1924 O O . PRO A 1 241 ? 0.773 -29.047 -1.985 1 95.12 241 PRO A O 1
ATOM 1927 N N . ARG A 1 242 ? 0.144 -30.828 -0.846 1 94.06 242 ARG A N 1
ATOM 1928 C CA . ARG A 1 242 ? -1.29 -30.562 -0.899 1 94.06 242 ARG A CA 1
ATOM 1929 C C . ARG A 1 242 ? -1.609 -29.172 -0.377 1 94.06 242 ARG A C 1
ATOM 1931 O O . ARG A 1 242 ? -2.377 -28.422 -0.996 1 94.06 242 ARG A O 1
ATOM 1938 N N . PRO A 1 243 ? -1.039 -28.734 0.739 1 93.12 243 PRO A N 1
ATOM 1939 C CA . PRO A 1 243 ? -1.348 -27.391 1.218 1 93.12 243 PRO A CA 1
ATOM 1940 C C . PRO A 1 243 ? -0.984 -26.312 0.204 1 93.12 243 PRO A C 1
ATOM 1942 O O . PRO A 1 243 ? -1.673 -25.281 0.112 1 93.12 243 PRO A O 1
ATOM 1945 N N . CYS A 1 244 ? 0.054 -26.562 -0.535 1 95.25 244 CYS A N 1
ATOM 1946 C CA . CYS A 1 244 ? 0.462 -25.609 -1.568 1 95.25 244 CYS A CA 1
ATOM 1947 C C . CYS A 1 244 ? -0.542 -25.594 -2.713 1 95.25 244 CYS A C 1
ATOM 1949 O O . CYS A 1 244 ? -0.926 -24.516 -3.186 1 95.25 244 CYS A O 1
ATOM 1951 N N . LYS A 1 245 ? -0.943 -26.766 -3.133 1 96.19 245 LYS A N 1
ATOM 1952 C CA . LYS A 1 245 ? -1.934 -26.844 -4.199 1 96.19 245 LYS A CA 1
ATOM 1953 C C . LYS A 1 245 ? -3.24 -26.172 -3.799 1 96.19 245 LYS A C 1
ATOM 1955 O O . LYS A 1 245 ? -3.883 -25.516 -4.621 1 96.19 245 LYS A O 1
ATOM 1960 N N . GLU A 1 246 ? -3.574 -26.297 -2.572 1 93.5 246 GLU A N 1
ATOM 1961 C CA . GLU A 1 246 ? -4.809 -25.703 -2.064 1 93.5 246 GLU A CA 1
ATOM 1962 C C . GLU A 1 246 ? -4.742 -24.188 -2.09 1 93.5 246 GLU A C 1
ATOM 1964 O O . GLU A 1 246 ? -5.762 -23.516 -2.277 1 93.5 246 GLU A O 1
ATOM 1969 N N . LEU A 1 247 ? -3.584 -23.656 -1.898 1 94.44 247 LEU A N 1
ATOM 1970 C CA . LEU A 1 247 ? -3.439 -22.219 -1.967 1 94.44 247 LEU A CA 1
ATOM 1971 C C . LEU A 1 247 ? -3.73 -21.703 -3.373 1 94.44 247 LEU A C 1
ATOM 1973 O O . LEU A 1 247 ? -4.371 -20.656 -3.541 1 94.44 247 LEU A O 1
ATOM 1977 N N . PHE A 1 248 ? -3.256 -22.406 -4.398 1 96.06 248 PHE A N 1
ATOM 1978 C CA . PHE A 1 248 ? -3.594 -22.062 -5.77 1 96.06 248 PHE A CA 1
ATOM 1979 C C . PHE A 1 248 ? -5.102 -22.094 -5.984 1 96.06 248 PHE A C 1
ATOM 1981 O O . PHE A 1 248 ? -5.672 -21.188 -6.605 1 96.06 248 PHE A O 1
ATOM 1988 N N . TRP A 1 249 ? -5.695 -23.109 -5.465 1 94.44 249 TRP A N 1
ATOM 1989 C CA . TRP A 1 249 ? -7.137 -23.281 -5.609 1 94.44 249 TRP A CA 1
ATOM 1990 C C . TRP A 1 249 ? -7.891 -22.172 -4.891 1 94.44 249 TRP A C 1
ATOM 1992 O O . TRP A 1 249 ? -8.844 -21.609 -5.438 1 94.44 249 TRP A O 1
ATOM 2002 N N . ASN A 1 250 ? -7.477 -21.891 -3.695 1 91.75 250 ASN A N 1
ATOM 2003 C CA . ASN A 1 250 ? -8.133 -20.859 -2.904 1 91.75 250 ASN A CA 1
ATOM 2004 C C . ASN A 1 250 ? -8.039 -19.484 -3.586 1 91.75 250 ASN A C 1
ATOM 2006 O O . ASN A 1 250 ? -8.992 -18.703 -3.549 1 91.75 250 ASN A O 1
ATOM 2010 N N . MET A 1 251 ? -6.891 -19.203 -4.176 1 93.31 251 MET A N 1
ATOM 2011 C CA . MET A 1 251 ? -6.754 -17.938 -4.898 1 93.31 251 MET A CA 1
ATOM 2012 C C . MET A 1 251 ? -7.68 -17.906 -6.113 1 93.31 251 MET A C 1
ATOM 2014 O O . MET A 1 251 ? -8.281 -16.875 -6.41 1 93.31 251 MET A O 1
ATOM 2018 N N . CYS A 1 252 ? -7.773 -18.984 -6.766 1 92.81 252 CYS A N 1
ATOM 2019 C CA . CYS A 1 252 ? -8.672 -19.078 -7.91 1 92.81 252 CYS A CA 1
ATOM 2020 C C . CYS A 1 252 ? -10.109 -18.812 -7.5 1 92.81 252 CYS A C 1
ATOM 2022 O O . CYS A 1 252 ? -10.82 -18.047 -8.156 1 92.81 252 CYS A O 1
ATOM 2024 N N . LYS A 1 253 ? -10.523 -19.391 -6.453 1 89 253 LYS A N 1
ATOM 2025 C CA . LYS A 1 253 ? -11.883 -19.203 -5.941 1 89 253 LYS A CA 1
ATOM 2026 C C . LYS A 1 253 ? -12.117 -17.734 -5.555 1 89 253 LYS A C 1
ATOM 2028 O O . LYS A 1 253 ? -13.195 -17.188 -5.805 1 89 253 LYS A O 1
ATOM 2033 N N . THR A 1 254 ? -11.156 -17.25 -4.922 1 87.19 254 THR A N 1
ATOM 2034 C CA . THR A 1 254 ? -11.258 -15.852 -4.512 1 87.19 254 THR A CA 1
ATOM 2035 C C . THR A 1 254 ? -11.422 -14.938 -5.723 1 87.19 254 THR A C 1
ATOM 2037 O O . THR A 1 254 ? -12.242 -14.023 -5.707 1 87.19 254 THR A O 1
ATOM 2040 N N . CYS A 1 255 ? -10.609 -15.172 -6.754 1 87.75 255 CYS A N 1
ATOM 2041 C CA . CYS A 1 255 ? -10.75 -14.398 -7.98 1 87.75 255 CYS A CA 1
ATOM 2042 C C . CYS A 1 255 ? -12.156 -14.555 -8.562 1 87.75 255 CYS A C 1
ATOM 2044 O O . CYS A 1 255 ? -12.773 -13.562 -8.969 1 87.75 255 CYS A O 1
ATOM 2046 N N . TYR A 1 256 ? -12.602 -15.75 -8.555 1 83.19 256 TYR A N 1
ATOM 2047 C CA . TYR A 1 256 ? -13.93 -16.031 -9.094 1 83.19 256 TYR A CA 1
ATOM 2048 C C . TYR A 1 256 ? -15.008 -15.281 -8.32 1 83.19 256 TYR A C 1
ATOM 2050 O O . TYR A 1 256 ? -15.93 -14.727 -8.914 1 83.19 256 TYR A O 1
ATOM 2058 N N . PHE A 1 257 ? -14.883 -15.281 -7.117 1 79.75 257 PHE A N 1
ATOM 2059 C CA . PHE A 1 257 ? -15.867 -14.633 -6.25 1 79.75 257 PHE A CA 1
ATOM 2060 C C . PHE A 1 257 ? -15.852 -13.125 -6.449 1 79.75 257 PHE A C 1
ATOM 2062 O O . PHE A 1 257 ? -16.906 -12.5 -6.547 1 79.75 257 PHE A O 1
ATOM 2069 N N . PHE A 1 258 ? -14.781 -12.547 -6.484 1 77.62 258 PHE A N 1
ATOM 2070 C CA . PHE A 1 258 ? -14.664 -11.094 -6.543 1 77.62 258 PHE A CA 1
ATOM 2071 C C . PHE A 1 258 ? -15.039 -10.578 -7.93 1 77.62 258 PHE A C 1
ATOM 2073 O O . PHE A 1 258 ? -15.594 -9.484 -8.062 1 77.62 258 PHE A O 1
ATOM 2080 N N . TYR A 1 259 ? -14.781 -11.297 -8.898 1 76.62 259 TYR A N 1
ATOM 2081 C CA . TYR A 1 259 ? -15.031 -10.812 -10.25 1 76.62 259 TYR A CA 1
ATOM 2082 C C . TYR A 1 259 ? -16.406 -11.227 -10.734 1 76.62 259 TYR A C 1
ATOM 2084 O O . TYR A 1 259 ? -16.969 -10.609 -11.648 1 76.62 259 TYR A O 1
ATOM 2092 N N . SER A 1 260 ? -16.938 -12.328 -10.32 1 65.44 260 SER A N 1
ATOM 2093 C CA . SER A 1 260 ? -18.281 -12.734 -10.75 1 65.44 260 SER A CA 1
ATOM 2094 C C . SER A 1 260 ? -19.359 -11.992 -9.969 1 65.44 260 SER A C 1
ATOM 2096 O O . SER A 1 260 ? -20.406 -11.664 -10.516 1 65.44 260 SER A O 1
ATOM 2098 N N . ARG A 1 261 ? -19.156 -11.852 -8.539 1 58.97 261 ARG A N 1
ATOM 2099 C CA . ARG A 1 261 ?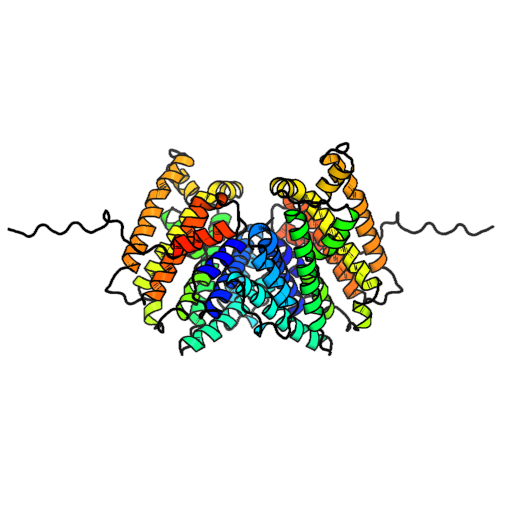 -20.234 -11.367 -7.695 1 58.97 261 ARG A CA 1
ATOM 2100 C C . ARG A 1 261 ? -19.938 -9.984 -7.145 1 58.97 261 ARG A C 1
ATOM 2102 O O . ARG A 1 261 ? -20.703 -9.445 -6.344 1 58.97 261 ARG A O 1
ATOM 2109 N N . GLY A 1 262 ? -18.844 -9.422 -7.246 1 53.03 262 GLY A N 1
ATOM 2110 C CA . GLY A 1 262 ? -18.188 -8.43 -6.422 1 53.03 262 GLY A CA 1
ATOM 2111 C C . GLY A 1 262 ? -19.062 -7.234 -6.109 1 53.03 262 GLY A C 1
ATOM 2112 O O . GLY A 1 262 ? -19.016 -6.688 -5.004 1 53.03 262 GLY A O 1
ATOM 2113 N N . ASP A 1 263 ? -19.859 -6.797 -7.031 1 53.69 263 ASP A N 1
ATOM 2114 C CA . ASP A 1 263 ? -20.656 -5.633 -6.664 1 53.69 263 ASP A CA 1
ATOM 2115 C C . ASP A 1 263 ? -21.891 -6.047 -5.859 1 53.69 263 ASP A C 1
ATOM 2117 O O . ASP A 1 263 ? -22.672 -5.199 -5.434 1 53.69 263 ASP A O 1
ATOM 2121 N N . ALA A 1 264 ? -21.922 -7.285 -5.562 1 48.84 264 ALA A N 1
ATOM 2122 C CA . ALA A 1 264 ? -23.219 -7.742 -5.059 1 48.84 264 ALA A CA 1
ATOM 2123 C C . ALA A 1 264 ? -23.297 -7.598 -3.541 1 48.84 264 ALA A C 1
ATOM 2125 O O . ALA A 1 264 ? -24.375 -7.754 -2.951 1 48.84 264 ALA A O 1
ATOM 2126 N N . PHE A 1 265 ? -22.156 -7.277 -2.945 1 54.25 265 PHE A N 1
ATOM 2127 C CA . PHE A 1 265 ? -22.219 -7.285 -1.489 1 54.25 265 PHE A CA 1
ATOM 2128 C C . PHE A 1 265 ? -22.359 -5.867 -0.946 1 54.25 265 PHE A C 1
ATOM 2130 O O . PHE A 1 265 ? -21.672 -4.953 -1.404 1 54.25 265 PHE A O 1
ATOM 2137 N N . SER A 1 266 ? -23.359 -5.746 -0.108 1 52.47 266 SER A N 1
ATOM 2138 C CA . SER A 1 266 ? -23.734 -4.453 0.458 1 52.47 266 SER A CA 1
ATOM 2139 C C . SER A 1 266 ? -22.766 -4.027 1.553 1 52.47 266 SER A C 1
ATOM 2141 O O . SER A 1 266 ? -22.609 -2.834 1.831 1 52.47 266 SER A O 1
ATOM 2143 N N . SER A 1 267 ? -22.203 -5.172 2.301 1 58.94 267 SER A N 1
ATOM 2144 C CA . SER A 1 267 ? -21.328 -4.828 3.41 1 58.94 267 SER A CA 1
ATOM 2145 C C . SER A 1 267 ? -20.016 -5.59 3.33 1 58.94 267 SER A C 1
ATOM 2147 O O . SER A 1 267 ? -19.953 -6.688 2.771 1 58.94 267 SER A O 1
ATOM 2149 N N . PRO A 1 268 ? -19.031 -4.953 3.912 1 61.22 268 PRO A N 1
ATOM 2150 C CA . PRO A 1 268 ? -17.734 -5.625 3.975 1 61.22 268 PRO A CA 1
ATOM 2151 C C . PRO A 1 268 ? -17.781 -6.957 4.719 1 61.22 268 PRO A C 1
ATOM 2153 O O . PRO A 1 268 ? -17.109 -7.914 4.34 1 61.22 268 PRO A O 1
ATOM 2156 N N . GLU A 1 269 ? -18.5 -6.977 5.734 1 62.47 269 GLU A N 1
ATOM 2157 C CA . GLU A 1 269 ? -18.625 -8.219 6.5 1 62.47 269 GLU A CA 1
ATOM 2158 C C . GLU A 1 269 ? -19.234 -9.328 5.645 1 62.47 269 GLU A C 1
ATOM 2160 O O . GLU A 1 269 ? -18.797 -10.477 5.699 1 62.47 269 GLU A O 1
ATOM 2165 N N . GLU A 1 270 ? -20.156 -8.852 4.941 1 66.06 270 GLU A N 1
ATOM 2166 C CA . GLU A 1 270 ? -20.797 -9.82 4.059 1 66.06 270 GLU A CA 1
ATOM 2167 C C . GLU A 1 270 ? -19.844 -10.305 2.979 1 66.06 270 GLU A C 1
ATOM 2169 O O . GLU A 1 270 ? -19.828 -11.492 2.637 1 66.06 270 GLU A O 1
ATOM 2174 N N . LYS A 1 271 ? -19.031 -9.453 2.648 1 69.56 271 LYS A N 1
ATOM 2175 C CA . LYS A 1 271 ? -18.078 -9.812 1.612 1 69.56 271 LYS A CA 1
ATOM 2176 C C . LYS A 1 271 ? -17 -10.758 2.158 1 69.56 271 LYS A C 1
ATOM 2178 O O . LYS A 1 271 ? -16.703 -11.781 1.546 1 69.56 271 LYS A O 1
ATOM 2183 N N . ALA A 1 272 ? -16.5 -10.391 3.365 1 68.62 272 ALA A N 1
ATOM 2184 C CA . ALA A 1 272 ? -15.516 -11.25 4.004 1 68.62 272 ALA A CA 1
ATOM 2185 C C . ALA A 1 272 ? -16.094 -12.625 4.312 1 68.62 272 ALA A C 1
ATOM 2187 O O . ALA A 1 272 ? -15.43 -13.641 4.121 1 68.62 272 ALA A O 1
ATOM 2188 N N . GLY A 1 273 ? -17.25 -12.594 4.809 1 69.06 273 GLY A N 1
ATOM 2189 C CA . GLY A 1 273 ? -17.938 -13.852 5.074 1 69.06 273 GLY A CA 1
ATOM 2190 C C . GLY A 1 273 ? -18.141 -14.688 3.828 1 69.06 273 GLY A C 1
ATOM 2191 O O . GLY A 1 273 ? -17.984 -15.914 3.863 1 69.06 273 GLY A O 1
ATOM 2192 N N . ALA A 1 274 ? -18.406 -13.977 2.785 1 69.06 274 ALA A N 1
ATOM 2193 C CA . ALA A 1 274 ? -18.641 -14.688 1.529 1 69.06 274 ALA A CA 1
ATOM 2194 C C . ALA A 1 274 ? -17.344 -15.258 0.97 1 69.06 274 ALA A C 1
ATOM 2196 O O . ALA A 1 274 ? -17.328 -16.391 0.479 1 69.06 274 ALA A O 1
ATOM 2197 N N . VAL A 1 275 ? -16.344 -14.469 1.136 1 70.06 275 VAL A N 1
ATOM 2198 C CA . VAL A 1 275 ? -15.039 -14.945 0.683 1 70.06 275 VAL A CA 1
ATOM 2199 C C . VAL A 1 275 ? -14.633 -16.172 1.491 1 70.06 275 VAL A C 1
ATOM 2201 O O . VAL A 1 275 ? -14.148 -17.156 0.932 1 70.06 275 VAL A O 1
ATOM 2204 N N . ASN A 1 276 ? -14.859 -16.062 2.76 1 73.12 276 ASN A N 1
ATOM 2205 C CA . ASN A 1 276 ? -14.547 -17.188 3.635 1 73.12 276 ASN A CA 1
ATOM 2206 C C . ASN A 1 276 ? -15.336 -18.438 3.252 1 73.12 276 ASN A C 1
ATOM 2208 O O . ASN A 1 276 ? -14.789 -19.547 3.24 1 73.12 276 ASN A O 1
ATOM 2212 N N . ALA A 1 277 ? -16.484 -18.234 2.93 1 69.38 277 ALA A N 1
ATOM 2213 C CA . ALA A 1 277 ? -17.359 -19.344 2.557 1 69.38 277 ALA A CA 1
ATOM 2214 C C . ALA A 1 277 ? -16.875 -20 1.262 1 69.38 277 ALA A C 1
ATOM 2216 O O . ALA A 1 277 ? -16.906 -21.219 1.133 1 69.38 277 ALA A O 1
ATOM 2217 N N . VAL A 1 278 ? -16.406 -19.203 0.424 1 68.19 278 VAL A N 1
ATOM 2218 C CA . VAL A 1 278 ? -15.961 -19.703 -0.872 1 68.19 278 VAL A CA 1
ATOM 2219 C C . VAL A 1 278 ? -14.664 -20.484 -0.702 1 68.19 278 VAL A C 1
ATOM 2221 O O . VAL A 1 278 ? -14.508 -21.562 -1.281 1 68.19 278 VAL A O 1
ATOM 2224 N N . ILE A 1 279 ? -13.922 -19.984 0.175 1 69.5 279 ILE A N 1
ATOM 2225 C CA . ILE A 1 279 ? -12.602 -20.594 0.351 1 69.5 279 ILE A CA 1
ATOM 2226 C C . ILE A 1 279 ? -12.742 -21.922 1.09 1 69.5 279 ILE A C 1
ATOM 2228 O O . ILE A 1 279 ? -11.984 -22.859 0.839 1 69.5 279 ILE A O 1
ATOM 2232 N N . HIS A 1 280 ? -13.656 -22.031 1.909 1 69.81 280 HIS A N 1
ATOM 2233 C CA . HIS A 1 280 ? -13.758 -23.219 2.73 1 69.81 280 HIS A CA 1
ATOM 2234 C C . HIS A 1 280 ? -14.766 -24.203 2.15 1 69.81 280 HIS A C 1
ATOM 2236 O O . HIS A 1 280 ? -15.078 -25.234 2.771 1 69.81 280 HIS A O 1
ATOM 2242 N N . GLU A 1 281 ? -15.266 -23.844 1.042 1 67.88 281 GLU A N 1
ATOM 2243 C CA . GLU A 1 281 ? -16.109 -24.812 0.345 1 67.88 281 GLU A CA 1
ATOM 2244 C C . GLU A 1 281 ? -15.336 -26.094 0.02 1 67.88 281 GLU A C 1
ATOM 2246 O O . GLU A 1 281 ? -14.203 -26.031 -0.462 1 67.88 281 GLU A O 1
ATOM 2251 N N . PRO A 1 282 ? -15.93 -27.219 0.449 1 62.94 282 PRO A N 1
ATOM 2252 C CA . PRO A 1 282 ? -15.219 -28.484 0.208 1 62.94 282 PRO A CA 1
ATOM 2253 C C . PRO A 1 282 ? -14.891 -28.703 -1.267 1 62.94 282 PRO A C 1
ATOM 2255 O O . PRO A 1 282 ? -15.656 -28.281 -2.143 1 62.94 282 PRO A O 1
ATOM 2258 N N . LEU A 1 283 ? -13.672 -29.188 -1.475 1 60.25 283 LEU A N 1
ATOM 2259 C CA . LEU A 1 283 ? -13.18 -29.516 -2.805 1 60.25 283 LEU A CA 1
ATOM 2260 C C . LEU A 1 283 ? -13.938 -30.719 -3.383 1 60.25 283 LEU A C 1
ATOM 2262 O O . LEU A 1 283 ? -13.75 -31.844 -2.945 1 60.25 283 LEU A O 1
ATOM 2266 N N . GLN A 1 284 ? -15.18 -30.625 -3.828 1 58.91 284 GLN A N 1
ATOM 2267 C CA . GLN A 1 284 ? -15.852 -31.766 -4.473 1 58.91 284 GLN A CA 1
ATOM 2268 C C . GLN A 1 284 ? -15.93 -31.562 -5.984 1 58.91 284 GLN A C 1
ATOM 2270 O O . GLN A 1 284 ? -16.203 -30.453 -6.457 1 58.91 284 GLN A O 1
ATOM 2275 N N . LEU A 1 285 ? -15.266 -32.5 -6.664 1 52.72 285 LEU A N 1
ATOM 2276 C CA . LEU A 1 285 ? -15.469 -32.5 -8.109 1 52.72 285 LEU A CA 1
ATOM 2277 C C . LEU A 1 285 ? -16.938 -32.688 -8.453 1 52.72 285 LEU A C 1
ATOM 2279 O O . LEU A 1 285 ? -17.625 -33.5 -7.84 1 52.72 285 LEU A O 1
ATOM 2283 N N . PRO A 1 286 ? -17.484 -31.844 -9.039 1 48.56 286 PRO A N 1
ATOM 2284 C CA . PRO A 1 286 ? -18.844 -32.188 -9.445 1 48.56 286 PRO A CA 1
ATOM 2285 C C . PRO A 1 286 ? -18.922 -33.531 -10.156 1 48.56 286 PRO A C 1
ATOM 2287 O O . PRO A 1 286 ? -17.969 -33.938 -10.812 1 48.56 286 PRO A O 1
ATOM 2290 N N . CYS A 1 287 ? -19.859 -34.438 -9.688 1 46.19 287 CYS A N 1
ATOM 2291 C CA . CYS A 1 287 ? -20.172 -35.719 -10.258 1 46.19 287 CYS A CA 1
ATOM 2292 C C . CYS A 1 287 ? -20.078 -35.688 -11.781 1 46.19 287 CYS A C 1
ATOM 2294 O O . CYS A 1 287 ? -19.766 -36.688 -12.414 1 46.19 287 CYS A O 1
ATOM 2296 N N . SER A 1 288 ? -20.422 -34.719 -12.367 1 43.25 288 SER A N 1
ATOM 2297 C CA . SER A 1 288 ? -20.438 -34.719 -13.828 1 43.25 288 SER A CA 1
ATOM 2298 C C . SER A 1 288 ? -19.031 -34.812 -14.398 1 43.25 288 SER A C 1
ATOM 2300 O O . SER A 1 288 ? -18.844 -35.031 -15.594 1 43.25 288 SER A O 1
ATOM 2302 N N . LEU A 1 289 ? -18.078 -34.531 -13.625 1 41.22 289 LEU A N 1
ATOM 2303 C CA . LEU A 1 289 ? -16.719 -34.5 -14.164 1 41.22 289 LEU A CA 1
ATOM 2304 C C . LEU A 1 289 ? -15.953 -35.75 -13.75 1 41.22 289 LEU A C 1
ATOM 2306 O O . LEU A 1 289 ? -14.727 -35.812 -13.82 1 41.22 289 LEU A O 1
ATOM 2310 N N . AR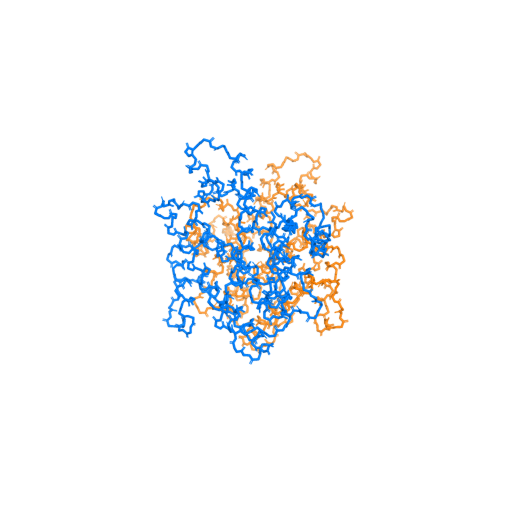G A 1 290 ? -16.594 -36.781 -13.109 1 45.41 290 ARG A N 1
ATOM 2311 C CA . ARG A 1 290 ? -16.016 -38.062 -12.789 1 45.41 290 ARG A CA 1
ATOM 2312 C C . ARG A 1 290 ? -15.719 -38.875 -14.062 1 45.41 290 ARG A C 1
ATOM 2314 O O . ARG A 1 290 ? -16.562 -38.938 -14.961 1 45.41 290 ARG A O 1
ATOM 2321 N N . PRO A 1 291 ? -14.477 -39.125 -14.336 1 36.72 291 PRO A N 1
ATOM 2322 C CA . PRO A 1 291 ? -14.203 -39.906 -15.539 1 36.72 291 PRO A CA 1
ATOM 2323 C C . PRO A 1 291 ? -15.156 -41.094 -15.703 1 36.72 291 PRO A C 1
ATOM 2325 O O . PRO A 1 291 ? -15.617 -41.656 -14.711 1 36.72 291 PRO A O 1
ATOM 2328 N N . LEU A 1 292 ? -15.906 -41.281 -16.812 1 36.5 292 LEU A N 1
ATOM 2329 C CA . LEU A 1 292 ? -16.688 -42.438 -17.203 1 36.5 292 LEU A CA 1
ATOM 2330 C C . LEU A 1 292 ? -15.852 -43.719 -17.062 1 36.5 292 LEU A C 1
ATOM 2332 O O . LEU A 1 292 ? -14.711 -43.781 -17.516 1 36.5 292 LEU A O 1
ATOM 2336 N N . SER A 1 293 ? -16.047 -44.562 -15.992 1 36.09 293 SER A N 1
ATOM 2337 C CA . SER A 1 293 ? -15.508 -45.906 -15.82 1 36.09 293 SER A CA 1
ATOM 2338 C C . SER A 1 293 ? -15.461 -46.656 -17.141 1 36.09 293 SER A C 1
ATOM 2340 O O . SER A 1 293 ? -16.406 -46.562 -17.938 1 36.09 293 SER A O 1
ATOM 2342 N N . HIS A 1 294 ? -14.328 -47 -17.766 1 34.38 294 HIS A N 1
ATOM 2343 C CA . HIS A 1 294 ? -14.156 -47.875 -18.906 1 34.38 294 HIS A CA 1
ATOM 2344 C C . HIS A 1 294 ? -15.008 -49.125 -18.75 1 34.38 294 HIS A C 1
ATOM 2346 O O . HIS A 1 294 ? -15.109 -49.688 -17.656 1 34.38 294 HIS A O 1
ATOM 2352 N N . PRO A 1 295 ? -16.062 -49.406 -19.547 1 35.5 295 PRO A N 1
ATOM 2353 C CA . PRO A 1 295 ? -16.828 -50.656 -19.578 1 35.5 295 PRO A CA 1
ATOM 2354 C C . PRO A 1 295 ? -15.922 -51.875 -19.562 1 35.5 295 PRO A C 1
ATOM 2356 O O . PRO A 1 295 ? -14.836 -51.875 -20.141 1 35.5 295 PRO A O 1
ATOM 2359 N N . SER A 1 296 ? -15.844 -52.625 -18.453 1 32.12 296 SER A N 1
ATOM 2360 C CA . SER A 1 296 ? -15.203 -53.938 -18.375 1 32.12 296 SER A CA 1
ATOM 2361 C C . SER A 1 296 ? -15.469 -54.75 -19.641 1 32.12 296 SER A C 1
ATOM 2363 O O . SER A 1 296 ? -16.609 -54.844 -20.094 1 32.12 296 SER A O 1
ATOM 2365 N N . ALA A 1 297 ? -14.492 -55 -20.562 1 32.78 297 ALA A N 1
ATOM 2366 C CA . ALA A 1 297 ? -14.516 -56.062 -21.578 1 32.78 297 ALA A CA 1
ATOM 2367 C C . ALA A 1 297 ? -15.109 -57.344 -21.016 1 32.78 297 ALA A C 1
ATOM 2369 O O . ALA A 1 297 ? -14.602 -57.906 -20.031 1 32.78 297 ALA A O 1
ATOM 2370 N N . LEU A 1 298 ? -16.375 -57.688 -21.328 1 22.97 298 LEU A N 1
ATOM 2371 C CA . LEU A 1 298 ? -16.719 -59.094 -21.562 1 22.97 298 LEU A CA 1
ATOM 2372 C C . LEU A 1 298 ? -16 -59.625 -22.812 1 22.97 298 LEU A C 1
ATOM 2374 O O . LEU A 1 298 ? -15.914 -58.906 -23.828 1 22.97 298 LEU A O 1
ATOM 2378 N N . MET B 1 1 ? -8.711 8.5 -10.641 1 44.62 1 MET B N 1
ATOM 2379 C CA . MET B 1 1 ? -7.289 8.734 -10.438 1 44.62 1 MET B CA 1
ATOM 2380 C C . MET B 1 1 ? -6.672 7.637 -9.578 1 44.62 1 MET B C 1
ATOM 2382 O O . MET B 1 1 ? -7.301 7.16 -8.633 1 44.62 1 MET B O 1
ATOM 2386 N N . LYS B 1 2 ? -5.645 7.012 -10.172 1 60.22 2 LYS B N 1
ATOM 2387 C CA . LYS B 1 2 ? -4.996 5.953 -9.398 1 60.22 2 LYS B CA 1
ATOM 2388 C C . LYS B 1 2 ? -4.172 6.535 -8.258 1 60.22 2 LYS B C 1
ATOM 2390 O O . LYS B 1 2 ? -3.133 7.152 -8.484 1 60.22 2 LYS B O 1
ATOM 2395 N N . LEU B 1 3 ? -4.762 6.695 -7.02 1 61.69 3 LEU B N 1
ATOM 2396 C CA . LEU B 1 3 ? -4.301 7.305 -5.773 1 61.69 3 LEU B CA 1
ATOM 2397 C C . LEU B 1 3 ? -2.854 6.926 -5.488 1 61.69 3 LEU B C 1
ATOM 2399 O O . LEU B 1 3 ? -2.072 7.754 -5.016 1 61.69 3 LEU B O 1
ATOM 2403 N N . THR B 1 4 ? -2.434 5.875 -6.023 1 69.19 4 THR B N 1
ATOM 2404 C CA . THR B 1 4 ? -1.063 5.445 -5.766 1 69.19 4 THR B CA 1
ATOM 2405 C C . THR B 1 4 ? -0.075 6.258 -6.594 1 69.19 4 THR B C 1
ATOM 2407 O O . THR B 1 4 ? 0.987 6.645 -6.102 1 69.19 4 THR B O 1
ATOM 2410 N N . TYR B 1 5 ? -0.563 6.617 -7.742 1 71.94 5 TYR B N 1
ATOM 2411 C CA . TYR B 1 5 ? 0.308 7.41 -8.602 1 71.94 5 TYR B CA 1
ATOM 2412 C C . TYR B 1 5 ? 0.474 8.82 -8.047 1 71.94 5 TYR B C 1
ATOM 2414 O O . TYR B 1 5 ? 1.54 9.43 -8.18 1 71.94 5 TYR B O 1
ATOM 2422 N N . PHE B 1 6 ? -0.553 9.289 -7.418 1 76.88 6 PHE B N 1
ATOM 2423 C CA . PHE B 1 6 ? -0.494 10.602 -6.785 1 76.88 6 PHE B CA 1
ATOM 2424 C C . PHE B 1 6 ? 0.63 10.664 -5.762 1 76.88 6 PHE B C 1
ATOM 2426 O O . PHE B 1 6 ? 1.481 11.555 -5.812 1 76.88 6 PHE B O 1
ATOM 2433 N N . TYR B 1 7 ? 0.734 9.688 -4.91 1 81.12 7 TYR B N 1
ATOM 2434 C CA . TYR B 1 7 ? 1.713 9.703 -3.826 1 81.12 7 TYR B CA 1
ATOM 2435 C C . TYR B 1 7 ? 3.117 9.445 -4.359 1 81.12 7 TYR B C 1
ATOM 2437 O O . TYR B 1 7 ? 4.09 10.016 -3.869 1 81.12 7 TYR B O 1
ATOM 2445 N N . LEU B 1 8 ? 3.176 8.68 -5.355 1 82.62 8 LEU B N 1
ATOM 2446 C CA . LEU B 1 8 ? 4.48 8.398 -5.945 1 82.62 8 LEU B CA 1
ATOM 2447 C C . LEU B 1 8 ? 5.051 9.641 -6.625 1 82.62 8 LEU B C 1
ATOM 2449 O O . LEU B 1 8 ? 6.219 9.977 -6.426 1 82.62 8 LEU B O 1
ATOM 2453 N N . SER B 1 9 ? 4.207 10.305 -7.379 1 79.75 9 SER B N 1
ATOM 2454 C CA . SER B 1 9 ? 4.641 11.484 -8.109 1 79.75 9 SER B CA 1
ATOM 2455 C C . SER B 1 9 ? 5.008 12.625 -7.164 1 79.75 9 SER B C 1
ATOM 2457 O O . SER B 1 9 ? 6.023 13.297 -7.355 1 79.75 9 SER B O 1
ATOM 2459 N N . ALA B 1 10 ? 4.184 12.742 -6.176 1 84.62 10 ALA B N 1
ATOM 2460 C CA . ALA B 1 10 ? 4.441 13.789 -5.191 1 84.62 10 ALA B CA 1
ATOM 2461 C C . ALA B 1 10 ? 5.766 13.547 -4.469 1 84.62 10 ALA B C 1
ATOM 2463 O O . ALA B 1 10 ? 6.582 14.461 -4.336 1 84.62 10 ALA B O 1
ATOM 2464 N N . ALA B 1 11 ? 6 12.367 -4.086 1 87.38 11 ALA B N 1
ATOM 2465 C CA . ALA B 1 11 ? 7.23 12.016 -3.383 1 87.38 11 ALA B CA 1
ATOM 2466 C C . ALA B 1 11 ? 8.453 12.242 -4.266 1 87.38 11 ALA B C 1
ATOM 2468 O O . ALA B 1 11 ? 9.492 12.703 -3.789 1 87.38 11 ALA B O 1
ATOM 2469 N N . GLY B 1 12 ? 8.328 11.953 -5.52 1 82.69 12 GLY B N 1
ATOM 2470 C CA . GLY B 1 12 ? 9.438 12.094 -6.449 1 82.69 12 GLY B CA 1
ATOM 2471 C C . GLY B 1 12 ? 9.797 13.539 -6.738 1 82.69 12 GLY B C 1
ATOM 2472 O O . GLY B 1 12 ? 10.914 13.828 -7.164 1 82.69 12 GLY B O 1
ATOM 2473 N N . THR B 1 13 ? 8.93 14.43 -6.406 1 82.94 13 THR B N 1
ATOM 2474 C CA . THR B 1 13 ? 9.148 15.82 -6.805 1 82.94 13 THR B CA 1
ATOM 2475 C C . THR B 1 13 ? 9.461 16.688 -5.586 1 82.94 13 THR B C 1
ATOM 2477 O O . THR B 1 13 ? 10.102 17.734 -5.711 1 82.94 13 THR B O 1
ATOM 2480 N N . MET B 1 14 ? 9.133 16.25 -4.422 1 86.62 14 MET B N 1
ATOM 2481 C CA . MET B 1 14 ? 9.156 17.125 -3.254 1 86.62 14 MET B CA 1
ATOM 2482 C C . MET B 1 14 ? 10.5 17.047 -2.543 1 86.62 14 MET B C 1
ATOM 2484 O O . MET B 1 14 ? 10.859 17.953 -1.78 1 86.62 14 MET B O 1
ATOM 2488 N N . PHE B 1 15 ? 11.273 16.031 -2.807 1 89.19 15 PHE B N 1
ATOM 2489 C CA . PHE B 1 15 ? 12.492 15.812 -2.033 1 89.19 15 PHE B CA 1
ATOM 2490 C C . PHE B 1 15 ? 13.719 15.82 -2.938 1 89.19 15 PHE B C 1
ATOM 2492 O O . PHE B 1 15 ? 13.672 15.305 -4.055 1 89.19 15 PHE B O 1
ATOM 2499 N N . SER B 1 16 ? 14.789 16.406 -2.375 1 84.81 16 SER B N 1
ATOM 2500 C CA . SER B 1 16 ? 16.062 16.375 -3.09 1 84.81 16 SER B CA 1
ATOM 2501 C C . SER B 1 16 ? 16.609 14.953 -3.172 1 84.81 16 SER B C 1
ATOM 2503 O O . SER B 1 16 ? 16.109 14.047 -2.514 1 84.81 16 SER B O 1
ATOM 2505 N N . GLN B 1 17 ? 17.641 14.797 -3.988 1 82.06 17 GLN B N 1
ATOM 2506 C CA . GLN B 1 17 ? 18.234 13.492 -4.266 1 82.06 17 GLN B CA 1
ATOM 2507 C C . GLN B 1 17 ? 18.828 12.875 -3.002 1 82.06 17 GLN B C 1
ATOM 2509 O O . GLN B 1 17 ? 18.812 11.656 -2.838 1 82.06 17 GLN B O 1
ATOM 2514 N N . GLU B 1 18 ? 19.188 13.727 -2.023 1 88.19 18 GLU B N 1
ATOM 2515 C CA . GLU B 1 18 ? 19.875 13.258 -0.824 1 88.19 18 GLU B CA 1
ATOM 2516 C C . GLU B 1 18 ? 18.875 12.75 0.217 1 88.19 18 GLU B C 1
ATOM 2518 O O . GLU B 1 18 ? 19.266 12.055 1.161 1 88.19 18 GLU B O 1
ATOM 2523 N N . LEU B 1 19 ? 17.641 13.016 -0.037 1 93.56 19 LEU B N 1
ATOM 2524 C CA . LEU B 1 19 ? 16.641 12.68 0.968 1 93.56 19 LEU B CA 1
ATOM 2525 C C . LEU B 1 19 ? 15.852 11.438 0.563 1 93.56 19 LEU B C 1
ATOM 2527 O O . LEU B 1 19 ? 14.625 11.453 0.546 1 93.56 19 LEU B O 1
ATOM 2531 N N . SER B 1 20 ? 16.578 10.359 0.403 1 90.56 20 SER B N 1
ATOM 2532 C CA . SER B 1 20 ? 16 9.109 -0.092 1 90.56 20 SER B CA 1
ATOM 2533 C C . SER B 1 20 ? 15.023 8.508 0.919 1 90.56 20 SER B C 1
ATOM 2535 O O . SER B 1 20 ? 13.906 8.133 0.566 1 90.56 20 SER B O 1
ATOM 2537 N N . ASP B 1 21 ? 15.406 8.523 2.182 1 92.56 21 ASP B N 1
ATOM 2538 C CA . ASP B 1 21 ? 14.555 7.949 3.215 1 92.56 21 ASP B CA 1
ATOM 2539 C C . ASP B 1 21 ? 13.219 8.695 3.305 1 92.56 21 ASP B C 1
ATOM 2541 O O . ASP B 1 21 ? 12.156 8.07 3.354 1 92.56 21 ASP B O 1
ATOM 2545 N N . ALA B 1 22 ? 13.312 9.961 3.244 1 93.88 22 ALA B N 1
ATOM 2546 C CA . ALA B 1 22 ? 12.102 10.781 3.307 1 93.88 22 ALA B CA 1
ATOM 2547 C C . ALA B 1 22 ? 11.172 10.477 2.135 1 93.88 22 ALA B C 1
ATOM 2549 O O . ALA B 1 22 ? 9.969 10.297 2.32 1 93.88 22 ALA B O 1
ATOM 2550 N N . ARG B 1 23 ? 11.75 10.367 1.031 1 93.38 23 ARG B N 1
ATOM 2551 C CA . ARG B 1 23 ? 11 10.133 -0.198 1 93.38 23 ARG B CA 1
ATOM 2552 C C . ARG B 1 23 ? 10.312 8.773 -0.163 1 93.38 23 ARG B C 1
ATOM 2554 O O . ARG B 1 23 ? 9.125 8.664 -0.486 1 93.38 23 ARG B O 1
ATOM 2561 N N . ILE B 1 24 ? 11.008 7.809 0.228 1 92.5 24 ILE B N 1
ATOM 2562 C CA . ILE B 1 24 ? 10.516 6.434 0.24 1 92.5 24 ILE B CA 1
ATOM 2563 C C . ILE B 1 24 ? 9.406 6.289 1.275 1 92.5 24 ILE B C 1
ATOM 2565 O O . ILE B 1 24 ? 8.328 5.77 0.972 1 92.5 24 ILE B O 1
ATOM 2569 N N . PHE B 1 25 ? 9.586 6.793 2.424 1 93.94 25 PHE B N 1
ATOM 2570 C CA . PHE B 1 25 ? 8.594 6.609 3.479 1 93.94 25 PHE B CA 1
ATOM 2571 C C . PHE B 1 25 ? 7.387 7.504 3.242 1 93.94 25 PHE B C 1
ATOM 2573 O O . PHE B 1 25 ? 6.266 7.16 3.633 1 93.94 25 PHE B O 1
ATOM 2580 N N . TRP B 1 26 ? 7.613 8.648 2.57 1 95.12 26 TRP B N 1
ATOM 2581 C CA . TRP B 1 26 ? 6.492 9.484 2.168 1 95.12 26 TRP B CA 1
ATOM 2582 C C . TRP B 1 26 ? 5.539 8.719 1.254 1 95.12 26 TRP B C 1
ATOM 2584 O O . TRP B 1 26 ? 4.328 8.711 1.479 1 95.12 26 TRP B O 1
ATOM 2594 N N . ALA B 1 27 ? 6.09 8.055 0.307 1 93.06 27 ALA B N 1
ATOM 2595 C CA . ALA B 1 27 ? 5.293 7.285 -0.642 1 93.06 27 ALA B CA 1
ATOM 2596 C C . ALA B 1 27 ? 4.652 6.074 0.036 1 93.06 27 ALA B C 1
ATOM 2598 O O . ALA B 1 27 ? 3.469 5.793 -0.167 1 93.06 27 ALA B O 1
ATOM 2599 N N . MET B 1 28 ? 5.426 5.41 0.824 1 93.12 28 MET B N 1
ATOM 2600 C CA . MET B 1 28 ? 4.934 4.227 1.523 1 93.12 28 MET B CA 1
ATOM 2601 C C . MET B 1 28 ? 3.764 4.582 2.436 1 93.12 28 MET B C 1
ATOM 2603 O O . MET B 1 28 ? 2.754 3.877 2.457 1 93.12 28 MET B O 1
ATOM 2607 N N . ASN B 1 29 ? 3.902 5.598 3.154 1 95.69 29 ASN B N 1
ATOM 2608 C CA . ASN B 1 29 ? 2.834 5.996 4.062 1 95.69 29 ASN B CA 1
ATOM 2609 C C . ASN B 1 29 ? 1.625 6.535 3.307 1 95.69 29 ASN B C 1
ATOM 2611 O O . ASN B 1 29 ? 0.49 6.418 3.773 1 95.69 29 ASN B O 1
ATOM 2615 N N . GLY B 1 30 ? 1.884 7.172 2.164 1 94.06 30 GLY B N 1
ATOM 2616 C CA . GLY B 1 30 ? 0.761 7.508 1.303 1 94.06 30 GLY B CA 1
ATOM 2617 C C . GLY B 1 30 ? -0.078 6.305 0.917 1 94.06 30 GLY B C 1
ATOM 2618 O O . GLY B 1 30 ? -1.305 6.332 1.039 1 94.06 30 GLY B O 1
ATOM 2619 N N . VAL B 1 31 ? 0.604 5.258 0.526 1 91.38 31 VAL B N 1
ATOM 2620 C CA . VAL B 1 31 ? -0.084 4.023 0.161 1 91.38 31 VAL B CA 1
ATOM 2621 C C . VAL B 1 31 ? -0.753 3.422 1.395 1 91.38 31 VAL B C 1
ATOM 2623 O O . VAL B 1 31 ? -1.901 2.977 1.33 1 91.38 31 VAL B O 1
ATOM 2626 N N . LEU B 1 32 ? -0.063 3.424 2.49 1 93.69 32 LEU B N 1
ATOM 2627 C CA . LEU B 1 32 ? -0.582 2.824 3.715 1 93.69 32 LEU B CA 1
ATOM 2628 C C . LEU B 1 32 ? -1.842 3.547 4.18 1 93.69 32 LEU B C 1
ATOM 2630 O O . LEU B 1 32 ? -2.812 2.908 4.594 1 93.69 32 LEU B O 1
ATOM 2634 N N . THR B 1 33 ? -1.851 4.859 4.113 1 94.75 33 THR B N 1
ATOM 2635 C CA . THR B 1 33 ? -3.033 5.605 4.527 1 94.75 33 THR B CA 1
ATOM 2636 C C . THR B 1 33 ? -4.207 5.312 3.598 1 94.75 33 THR B C 1
ATOM 2638 O O . THR B 1 33 ? -5.363 5.305 4.031 1 94.75 33 THR B O 1
ATOM 2641 N N . THR B 1 34 ? -3.93 5.105 2.334 1 90.38 34 THR B N 1
ATOM 2642 C CA . THR B 1 34 ? -4.988 4.723 1.406 1 90.38 34 THR B CA 1
ATOM 2643 C C . THR B 1 34 ? -5.598 3.383 1.806 1 90.38 34 THR B C 1
ATOM 2645 O O . THR B 1 34 ? -6.816 3.209 1.752 1 90.38 34 THR B O 1
ATOM 2648 N N . VAL B 1 35 ? -4.738 2.451 2.17 1 89.62 35 VAL B N 1
ATOM 2649 C CA . VAL B 1 35 ? -5.195 1.138 2.613 1 89.62 35 VAL B CA 1
ATOM 2650 C C . VAL B 1 35 ? -6.074 1.287 3.855 1 89.62 35 VAL B C 1
ATOM 2652 O O . VAL B 1 35 ? -7.145 0.687 3.943 1 89.62 35 VAL B O 1
ATOM 2655 N N . VAL B 1 36 ? -5.633 2.051 4.785 1 93.19 36 VAL B N 1
ATOM 2656 C CA . VAL B 1 36 ? -6.359 2.244 6.035 1 93.19 36 VAL B CA 1
ATOM 2657 C C . VAL B 1 36 ? -7.684 2.951 5.762 1 93.19 36 VAL B C 1
ATOM 2659 O O . VAL B 1 36 ? -8.719 2.596 6.336 1 93.19 36 VAL B O 1
ATOM 2662 N N . ASP B 1 37 ? -7.656 3.939 4.902 1 90.5 37 ASP B N 1
ATOM 2663 C CA . ASP B 1 37 ? -8.875 4.645 4.516 1 90.5 37 ASP B CA 1
ATOM 2664 C C . ASP B 1 37 ? -9.898 3.684 3.914 1 90.5 37 ASP B C 1
ATOM 2666 O O . ASP B 1 37 ? -11.086 3.746 4.242 1 90.5 37 ASP B O 1
ATOM 2670 N N . ASP B 1 38 ? -9.438 2.863 3.031 1 86.38 38 ASP B N 1
ATOM 2671 C CA . ASP B 1 38 ? -10.328 1.872 2.43 1 86.38 38 ASP B CA 1
ATOM 2672 C C . ASP B 1 38 ? -10.898 0.934 3.488 1 86.38 38 ASP B C 1
ATOM 2674 O O . ASP B 1 38 ? -12.055 0.512 3.391 1 86.38 38 ASP B O 1
ATOM 2678 N N . PHE B 1 39 ? -10.094 0.55 4.426 1 89.06 39 PHE B N 1
ATOM 2679 C CA . PHE B 1 39 ? -10.531 -0.335 5.5 1 89.06 39 PHE B CA 1
ATOM 2680 C C . PHE B 1 39 ? -11.633 0.321 6.324 1 89.06 39 PHE B C 1
ATOM 2682 O O . PHE B 1 39 ? -12.602 -0.335 6.711 1 89.06 39 PHE B O 1
ATOM 2689 N N . PHE B 1 40 ? -11.539 1.583 6.547 1 89.75 40 PHE B N 1
ATOM 2690 C CA . PHE B 1 40 ? -12.523 2.316 7.328 1 89.75 40 PHE B CA 1
ATOM 2691 C C . PHE B 1 40 ? -13.773 2.605 6.496 1 89.75 40 PHE B C 1
ATOM 2693 O O . PHE B 1 40 ? -14.875 2.691 7.035 1 89.75 40 PHE B O 1
ATOM 2700 N N . ASP B 1 41 ? -13.617 2.734 5.242 1 82.56 41 ASP B N 1
ATOM 2701 C CA . ASP B 1 41 ? -14.711 3.123 4.363 1 82.56 41 ASP B CA 1
ATOM 2702 C C . ASP B 1 41 ? -15.562 1.912 3.979 1 82.56 41 ASP B C 1
ATOM 2704 O O . ASP B 1 41 ? -16.797 1.975 4.008 1 82.56 41 ASP B O 1
ATOM 2708 N N . VAL B 1 42 ? -14.898 0.838 3.463 1 74.75 42 VAL B N 1
ATOM 2709 C CA . VAL B 1 42 ? -15.641 -0.245 2.832 1 74.75 42 VAL B CA 1
ATOM 2710 C C . VAL B 1 42 ? -15.234 -1.582 3.447 1 74.75 42 VAL B C 1
ATOM 2712 O O . VAL B 1 42 ? -15.953 -2.572 3.33 1 74.75 42 VAL B O 1
ATOM 2715 N N . GLY B 1 43 ? -14.266 -1.651 4.23 1 68.69 43 GLY B N 1
ATOM 2716 C CA . GLY B 1 43 ? -13.656 -2.943 4.504 1 68.69 43 GLY B CA 1
ATOM 2717 C C . GLY B 1 43 ? -14.023 -3.496 5.871 1 68.69 43 GLY B C 1
ATOM 2718 O O . GLY B 1 43 ? -14.461 -4.641 5.988 1 68.69 43 GLY B O 1
ATOM 2719 N N . GLY B 1 44 ? -13.828 -2.68 6.852 1 79.75 44 GLY B N 1
ATOM 2720 C CA . GLY B 1 44 ? -13.875 -3.205 8.203 1 79.75 44 GLY B CA 1
ATOM 2721 C C . GLY B 1 44 ? -15.234 -3.051 8.859 1 79.75 44 GLY B C 1
ATOM 2722 O O . GLY B 1 44 ? -15.938 -2.062 8.625 1 79.75 44 GLY B O 1
ATOM 2723 N N . SER B 1 45 ? -15.586 -4.062 9.602 1 87.94 45 SER B N 1
ATOM 2724 C CA . SER B 1 45 ? -16.734 -3.916 10.5 1 87.94 45 SER B CA 1
ATOM 2725 C C . SER B 1 45 ? -16.438 -2.908 11.609 1 87.94 45 SER B C 1
ATOM 2727 O O . SER B 1 45 ? -15.281 -2.555 11.844 1 87.94 45 SER B O 1
ATOM 2729 N N . LYS B 1 46 ? -17.469 -2.496 12.289 1 91.94 46 LYS B N 1
ATOM 2730 C CA . LYS B 1 46 ? -17.281 -1.55 13.383 1 91.94 46 LYS B CA 1
ATOM 2731 C C . LYS B 1 46 ? -16.375 -2.123 14.461 1 91.94 46 LYS B C 1
ATOM 2733 O O . LYS B 1 46 ? -15.5 -1.422 14.984 1 91.94 46 LYS B O 1
ATOM 2738 N N . GLU B 1 47 ? -16.562 -3.352 14.742 1 93.38 47 GLU B N 1
ATOM 2739 C CA . GLU B 1 47 ? -15.75 -4.02 15.75 1 93.38 47 GLU B CA 1
ATOM 2740 C C . GLU B 1 47 ? -14.281 -4.066 15.336 1 93.38 47 GLU B C 1
ATOM 2742 O O . GLU B 1 47 ? -13.391 -3.854 16.156 1 93.38 47 GLU B O 1
ATOM 2747 N N . GLU B 1 48 ? -14.062 -4.324 14.102 1 93.31 48 GLU B N 1
ATOM 2748 C CA . GLU B 1 48 ? -12.703 -4.359 13.578 1 93.31 48 GLU B CA 1
ATOM 2749 C C . GLU B 1 48 ? -12.039 -2.984 13.672 1 93.31 48 GLU B C 1
ATOM 2751 O O . GLU B 1 48 ? -10.867 -2.873 14.039 1 93.31 48 GLU B O 1
ATOM 2756 N N . LEU B 1 49 ? -12.789 -2.004 13.312 1 96.12 49 LEU B N 1
ATOM 2757 C CA . LEU B 1 49 ? -12.258 -0.643 13.328 1 96.12 49 LEU B CA 1
ATOM 2758 C C . LEU B 1 49 ? -11.961 -0.19 14.75 1 96.12 49 LEU B C 1
ATOM 2760 O O . LEU B 1 49 ? -10.93 0.446 15 1 96.12 49 LEU B O 1
ATOM 2764 N N . GLU B 1 50 ? -12.812 -0.514 15.672 1 96.06 50 GLU B N 1
ATOM 2765 C CA . GLU B 1 50 ? -12.586 -0.23 17.078 1 96.06 50 GLU B CA 1
ATOM 2766 C C . GLU B 1 50 ? -11.344 -0.953 17.594 1 96.06 50 GLU B C 1
ATOM 2768 O O . GLU B 1 50 ? -10.555 -0.381 18.359 1 96.06 50 GLU B O 1
ATOM 2773 N N . ASP B 1 51 ? -11.266 -2.168 17.172 1 96.38 51 ASP B N 1
ATOM 2774 C CA . ASP B 1 51 ? -10.117 -2.967 17.578 1 96.38 51 ASP B CA 1
ATOM 2775 C C . ASP B 1 51 ? -8.812 -2.357 17.062 1 96.38 51 ASP B C 1
ATOM 2777 O O . ASP B 1 51 ? -7.848 -2.221 17.812 1 96.38 51 ASP B O 1
ATOM 2781 N N . LEU B 1 52 ? -8.766 -2.006 15.805 1 96.81 52 LEU B N 1
ATOM 2782 C CA . LEU B 1 52 ? -7.586 -1.386 15.219 1 96.81 52 LEU B CA 1
ATOM 2783 C C . LEU B 1 52 ? -7.219 -0.103 15.953 1 96.81 52 LEU B C 1
ATOM 2785 O O . LEU B 1 52 ? -6.043 0.14 16.234 1 96.81 52 LEU B O 1
ATOM 2789 N N . THR B 1 53 ? -8.203 0.673 16.25 1 97.56 53 THR B N 1
ATOM 2790 C CA . THR B 1 53 ? -7.996 1.929 16.969 1 97.56 53 THR B CA 1
ATOM 2791 C C . THR B 1 53 ? -7.434 1.672 18.359 1 97.56 53 THR B C 1
ATOM 2793 O O . THR B 1 53 ? -6.5 2.352 18.781 1 97.56 53 THR B O 1
ATOM 2796 N N . THR B 1 54 ? -7.949 0.707 19.031 1 96.62 54 THR B N 1
ATOM 2797 C CA . THR B 1 54 ? -7.496 0.346 20.359 1 96.62 54 THR B CA 1
ATOM 2798 C C . THR B 1 54 ? -6.051 -0.134 20.344 1 96.62 54 THR B C 1
ATOM 2800 O O . THR B 1 54 ? -5.262 0.199 21.219 1 96.62 54 THR B O 1
ATOM 2803 N N . LEU B 1 55 ? -5.719 -0.929 19.344 1 97.25 55 LEU B N 1
ATOM 2804 C CA . LEU B 1 55 ? -4.359 -1.443 19.203 1 97.25 55 LEU B CA 1
ATOM 2805 C C . LEU B 1 55 ? -3.355 -0.302 19.078 1 97.25 55 LEU B C 1
ATOM 2807 O O . LEU B 1 55 ? -2.281 -0.348 19.688 1 97.25 55 LEU B O 1
ATOM 2811 N N . VAL B 1 56 ? -3.693 0.702 18.312 1 97.44 56 VAL B N 1
ATOM 2812 C CA . VAL B 1 56 ? -2.793 1.837 18.125 1 97.44 56 VAL B CA 1
ATOM 2813 C C . VAL B 1 56 ? -2.736 2.658 19.406 1 97.44 56 VAL B C 1
ATOM 2815 O O . VAL B 1 56 ? -1.688 3.207 19.766 1 97.44 56 VAL B O 1
ATOM 2818 N N . GLU B 1 57 ? -3.838 2.736 20.156 1 95.75 57 GLU B N 1
ATOM 2819 C CA . GLU B 1 57 ? -3.873 3.441 21.438 1 95.75 57 GLU B CA 1
ATOM 2820 C C . GLU B 1 57 ? -3.02 2.727 22.484 1 95.75 57 GLU B C 1
ATOM 2822 O O . GLU B 1 57 ? -2.4 3.371 23.328 1 95.75 57 GLU B O 1
ATOM 2827 N N . MET B 1 58 ? -2.98 1.439 22.359 1 95.56 58 MET B N 1
ATOM 2828 C CA . MET B 1 58 ? -2.193 0.614 23.266 1 95.56 58 MET B CA 1
ATOM 2829 C C . MET B 1 58 ? -0.887 0.177 22.609 1 95.56 58 MET B C 1
ATOM 2831 O O . MET B 1 58 ? -0.502 -0.99 22.703 1 95.56 58 MET B O 1
ATOM 2835 N N . TRP B 1 59 ? -0.261 1.048 21.953 1 96 59 TRP B N 1
ATOM 2836 C CA . TRP B 1 59 ? 0.871 0.796 21.062 1 96 59 TRP B CA 1
ATOM 2837 C C . TRP B 1 59 ? 1.935 -0.043 21.766 1 96 59 TRP B C 1
ATOM 2839 O O . TRP B 1 59 ? 2.377 -1.064 21.234 1 96 59 TRP B O 1
ATOM 2849 N N . GLU B 1 60 ? 2.361 0.339 23 1 93.38 60 GLU B N 1
ATOM 2850 C CA . GLU B 1 60 ? 3.438 -0.339 23.719 1 93.38 60 GLU B CA 1
ATOM 2851 C C . GLU B 1 60 ? 2.973 -1.686 24.266 1 93.38 60 GLU B C 1
ATOM 2853 O O . GLU B 1 60 ? 3.785 -2.586 24.484 1 93.38 60 GLU B O 1
ATOM 2858 N N . ARG B 1 61 ? 1.668 -1.862 24.438 1 91.12 61 ARG B N 1
ATOM 2859 C CA . ARG B 1 61 ? 1.124 -3.082 25.031 1 91.12 61 ARG B CA 1
ATOM 2860 C C . ARG B 1 61 ? 0.208 -3.803 24.047 1 91.12 61 ARG B C 1
ATOM 2862 O O . ARG B 1 61 ? -0.708 -4.52 24.453 1 91.12 61 ARG B O 1
ATOM 2869 N N . HIS B 1 62 ? 0.474 -3.561 22.781 1 88.94 62 HIS B N 1
ATOM 2870 C CA . HIS B 1 62 ? -0.455 -4.098 21.797 1 88.94 62 HIS B CA 1
ATOM 2871 C C . HIS B 1 62 ? -0.486 -5.625 21.844 1 88.94 62 HIS B C 1
ATOM 2873 O O . HIS B 1 62 ? -1.492 -6.238 21.484 1 88.94 62 HIS B O 1
ATOM 2879 N N . GLU B 1 63 ? 0.606 -6.223 22.266 1 86.12 63 GLU B N 1
ATOM 2880 C CA . GLU B 1 63 ? 0.707 -7.68 22.297 1 86.12 63 GLU B CA 1
ATOM 2881 C C . GLU B 1 63 ? -0.282 -8.273 23.297 1 86.12 63 GLU B C 1
ATOM 2883 O O . GLU B 1 63 ? -0.573 -9.477 23.25 1 86.12 63 GLU B O 1
ATOM 2888 N N . GLU B 1 64 ? -0.782 -7.477 24.188 1 84.06 64 GLU B N 1
ATOM 2889 C CA . GLU B 1 64 ? -1.74 -7.926 25.188 1 84.06 64 GLU B CA 1
ATOM 2890 C C . GLU B 1 64 ? -3.143 -8.047 24.594 1 84.06 64 GLU B C 1
ATOM 2892 O O . GLU B 1 64 ? -4.039 -8.617 25.219 1 84.06 64 GLU B O 1
ATOM 2897 N N . THR B 1 65 ? -3.316 -7.586 23.422 1 80.38 65 THR B N 1
ATOM 2898 C CA . THR B 1 65 ? -4.625 -7.586 22.781 1 80.38 65 THR B CA 1
ATOM 2899 C C . THR B 1 65 ? -4.668 -8.602 21.641 1 80.38 65 THR B C 1
ATOM 2901 O O . THR B 1 65 ? -3.758 -8.648 20.812 1 80.38 65 THR B O 1
ATOM 2904 N N . LYS B 1 66 ? -5.641 -9.453 21.719 1 86.25 66 LYS B N 1
ATOM 2905 C CA . LYS B 1 66 ? -5.875 -10.352 20.594 1 86.25 66 LYS B CA 1
ATOM 2906 C C . LYS B 1 66 ? -6.531 -9.609 19.438 1 86.25 66 LYS B C 1
ATOM 2908 O O . LYS B 1 66 ? -7.414 -8.773 19.641 1 86.25 66 LYS B O 1
ATOM 2913 N N . TYR B 1 67 ? -6.055 -9.867 18.328 1 90.56 67 TYR B N 1
ATOM 2914 C CA . TYR B 1 67 ? -6.641 -9.234 17.156 1 90.56 67 TYR B CA 1
ATOM 2915 C C . TYR B 1 67 ? -8.07 -9.711 16.938 1 90.56 67 TYR B C 1
ATOM 2917 O O . TYR B 1 67 ? -8.352 -10.914 17 1 90.56 67 TYR B O 1
ATOM 2925 N N . TYR B 1 68 ? -8.93 -8.742 16.688 1 90.06 68 TYR B N 1
ATOM 2926 C CA . TYR B 1 68 ? -10.32 -9.086 16.422 1 90.06 68 TYR B CA 1
ATOM 2927 C C . TYR B 1 68 ? -10.445 -9.945 15.164 1 90.06 68 TYR B C 1
ATOM 2929 O O . TYR B 1 68 ? -11.328 -10.797 15.078 1 90.06 68 TYR B O 1
ATOM 2937 N N . SER B 1 69 ? -9.641 -9.719 14.172 1 89.38 69 SER B N 1
ATOM 2938 C CA . SER B 1 69 ? -9.648 -10.469 12.922 1 89.38 69 SER B CA 1
ATOM 2939 C C . SER B 1 69 ? -8.258 -10.5 12.297 1 89.38 69 SER B C 1
ATOM 2941 O O . SER B 1 69 ? -7.363 -9.766 12.711 1 89.38 69 SER B O 1
ATOM 2943 N N . LYS B 1 70 ? -8.094 -11.32 11.352 1 90.25 70 LYS B N 1
ATOM 2944 C CA . LYS B 1 70 ? -6.84 -11.422 10.602 1 90.25 70 LYS B CA 1
ATOM 2945 C C . LYS B 1 70 ? -6.598 -10.164 9.766 1 90.25 70 LYS B C 1
ATOM 2947 O O . LYS B 1 70 ? -5.449 -9.758 9.57 1 90.25 70 LYS B O 1
ATOM 2952 N N . GLN B 1 71 ? -7.633 -9.547 9.312 1 89.88 71 GLN B N 1
ATOM 2953 C CA . GLN B 1 71 ? -7.504 -8.297 8.578 1 89.88 71 GLN B CA 1
ATOM 2954 C C . GLN B 1 71 ? -6.926 -7.195 9.461 1 89.88 71 GLN B C 1
ATOM 2956 O O . GLN B 1 71 ? -6.055 -6.438 9.031 1 89.88 71 GLN B O 1
ATOM 2961 N N . VAL B 1 72 ? -7.418 -7.16 10.672 1 93.38 72 VAL B N 1
ATOM 2962 C CA . VAL B 1 72 ? -6.914 -6.176 11.625 1 93.38 72 VAL B CA 1
ATOM 2963 C C . VAL B 1 72 ? -5.43 -6.426 11.891 1 93.38 72 VAL B C 1
ATOM 2965 O O . VAL B 1 72 ? -4.637 -5.48 11.961 1 93.38 72 VAL B O 1
ATOM 2968 N N . GLU B 1 73 ? -5.109 -7.66 11.977 1 93.75 73 GLU B N 1
ATOM 2969 C CA . GLU B 1 73 ? -3.711 -8.023 12.18 1 93.75 73 GLU B CA 1
ATOM 2970 C C . GLU B 1 73 ? -2.838 -7.488 11.039 1 93.75 73 GLU B C 1
ATOM 2972 O O . GLU B 1 73 ? -1.756 -6.949 11.281 1 93.75 73 GLU B O 1
ATOM 2977 N N . ILE B 1 74 ? -3.254 -7.645 9.867 1 93 74 ILE B N 1
ATOM 2978 C CA . ILE B 1 74 ? -2.494 -7.238 8.688 1 93 74 ILE B CA 1
ATOM 2979 C C . ILE B 1 74 ? -2.301 -5.723 8.703 1 93 74 ILE B C 1
ATOM 2981 O O . ILE B 1 74 ? -1.175 -5.234 8.57 1 93 74 ILE B O 1
ATOM 2985 N N . VAL B 1 75 ? -3.352 -5.039 8.883 1 93.81 75 VAL B N 1
ATOM 2986 C CA . VAL B 1 75 ? -3.318 -3.582 8.805 1 93.81 75 VAL B CA 1
ATOM 2987 C C . VAL B 1 75 ? -2.494 -3.018 9.961 1 93.81 75 VAL B C 1
ATOM 2989 O O . VAL B 1 75 ? -1.648 -2.143 9.758 1 93.81 75 VAL B O 1
ATOM 2992 N N . PHE B 1 76 ? -2.725 -3.562 11.164 1 96.56 76 PHE B N 1
ATOM 2993 C CA . PHE B 1 76 ? -1.963 -3.084 12.312 1 96.56 76 PHE B CA 1
ATOM 2994 C C . PHE B 1 76 ? -0.477 -3.365 12.133 1 96.56 76 PHE B C 1
ATOM 2996 O O . PHE B 1 76 ? 0.364 -2.518 12.438 1 96.56 76 PHE B O 1
ATOM 3003 N N . SER B 1 77 ? -0.17 -4.523 11.656 1 94.25 77 SER B N 1
ATOM 3004 C CA . SER B 1 77 ? 1.226 -4.891 11.438 1 94.25 77 SER B CA 1
ATOM 3005 C C . SER B 1 77 ? 1.896 -3.947 10.445 1 94.25 77 SER B C 1
ATOM 3007 O O . SER B 1 77 ? 3.07 -3.605 10.602 1 94.25 77 SER B O 1
ATOM 3009 N N . ALA B 1 78 ? 1.149 -3.576 9.438 1 94.38 78 ALA B N 1
ATOM 3010 C CA . ALA B 1 78 ? 1.684 -2.646 8.453 1 94.38 78 ALA B CA 1
ATOM 3011 C C . ALA B 1 78 ? 1.965 -1.282 9.078 1 94.38 78 ALA B C 1
ATOM 3013 O O . ALA B 1 78 ? 3.027 -0.697 8.852 1 94.38 78 ALA B O 1
ATOM 3014 N N . ILE B 1 79 ? 1.048 -0.821 9.891 1 97.19 79 ILE B N 1
ATOM 3015 C CA . ILE B 1 79 ? 1.228 0.453 10.578 1 97.19 79 ILE B CA 1
ATOM 3016 C C . ILE B 1 79 ? 2.404 0.356 11.547 1 97.19 79 ILE B C 1
ATOM 3018 O O . ILE B 1 79 ? 3.293 1.211 11.547 1 97.19 79 ILE B O 1
ATOM 3022 N N . TYR B 1 80 ? 2.385 -0.688 12.289 1 96.81 80 TYR B N 1
ATOM 3023 C CA . TYR B 1 80 ? 3.4 -0.909 13.312 1 96.81 80 TYR B CA 1
ATOM 3024 C C . TYR B 1 80 ? 4.793 -0.951 12.695 1 96.81 80 TYR B C 1
ATOM 3026 O O . TYR B 1 80 ? 5.715 -0.293 13.188 1 96.81 80 TYR B O 1
ATOM 3034 N N . SER B 1 81 ? 4.93 -1.699 11.656 1 94.12 81 SER B N 1
ATOM 3035 C CA . SER B 1 81 ? 6.219 -1.835 10.992 1 94.12 81 SER B CA 1
ATOM 3036 C C . SER B 1 81 ? 6.664 -0.513 10.375 1 94.12 81 SER B C 1
ATOM 3038 O O . SER B 1 81 ? 7.828 -0.129 10.492 1 94.12 81 SER B O 1
ATOM 3040 N N . SER B 1 82 ? 5.773 0.195 9.711 1 95.69 82 SER B N 1
ATOM 3041 C CA . SER B 1 82 ? 6.102 1.467 9.078 1 95.69 82 SER B CA 1
ATOM 3042 C C . SER B 1 82 ? 6.543 2.502 10.109 1 95.69 82 SER B C 1
ATOM 3044 O O . SER B 1 82 ? 7.574 3.154 9.938 1 95.69 82 SER B O 1
ATOM 3046 N N . VAL B 1 83 ? 5.797 2.574 11.195 1 98.06 83 VAL B N 1
ATOM 3047 C CA . VAL B 1 83 ? 6.074 3.561 12.234 1 98.06 83 VAL B CA 1
ATOM 3048 C C . VAL B 1 83 ? 7.43 3.266 12.883 1 98.06 83 VAL B C 1
ATOM 3050 O O . VAL B 1 83 ? 8.234 4.176 13.094 1 98.06 83 VAL B O 1
ATOM 3053 N N . ASN B 1 84 ? 7.711 2.037 13.125 1 97.12 84 ASN B N 1
ATOM 3054 C CA . ASN B 1 84 ? 8.961 1.681 13.797 1 97.12 84 ASN B CA 1
ATOM 3055 C C . ASN B 1 84 ? 10.164 1.88 12.883 1 97.12 84 ASN B C 1
ATOM 3057 O O . ASN B 1 84 ? 11.203 2.371 13.32 1 97.12 84 ASN B O 1
ATOM 3061 N N . GLN B 1 85 ? 10.031 1.516 11.648 1 95.88 85 GLN B N 1
ATOM 3062 C CA . GLN B 1 85 ? 11.125 1.715 10.711 1 95.88 85 GLN B CA 1
ATOM 3063 C C . GLN B 1 85 ? 11.391 3.201 10.484 1 95.88 85 GLN B C 1
ATOM 3065 O O . GLN B 1 85 ? 12.539 3.65 10.555 1 95.88 85 GLN B O 1
ATOM 3070 N N . LEU B 1 86 ? 10.375 3.914 10.242 1 97.38 86 LEU B N 1
ATOM 3071 C CA . LEU B 1 86 ? 10.492 5.348 10.016 1 97.38 86 LEU B CA 1
ATOM 3072 C C . LEU B 1 86 ? 10.961 6.059 11.281 1 97.38 86 LEU B C 1
ATOM 3074 O O . LEU B 1 86 ? 11.766 6.992 11.219 1 97.38 86 LEU B O 1
ATOM 3078 N N . GLY B 1 87 ? 10.398 5.602 12.406 1 98.19 87 GLY B N 1
ATOM 3079 C CA . GLY B 1 87 ? 10.812 6.172 13.68 1 98.19 87 GLY B CA 1
ATOM 3080 C C . GLY B 1 87 ? 12.289 6.012 13.961 1 98.19 87 GLY B C 1
ATOM 3081 O O . GLY B 1 87 ? 12.945 6.941 14.438 1 98.19 87 GLY B O 1
ATOM 3082 N N . ALA B 1 88 ? 12.789 4.848 13.672 1 97.88 88 ALA B N 1
ATOM 3083 C CA . ALA B 1 88 ? 14.211 4.59 13.875 1 97.88 88 ALA B CA 1
ATOM 3084 C C . ALA B 1 88 ? 15.07 5.512 13.016 1 97.88 88 ALA B C 1
ATOM 3086 O O . ALA B 1 88 ? 16.031 6.105 13.508 1 97.88 88 ALA B O 1
ATOM 3087 N N . LYS B 1 89 ? 14.727 5.695 11.766 1 97.31 89 LYS B N 1
ATOM 3088 C CA . LYS B 1 89 ? 15.484 6.531 10.844 1 97.31 89 LYS B CA 1
ATOM 3089 C C . LYS B 1 89 ? 15.383 8.008 11.227 1 97.31 89 LYS B C 1
ATOM 3091 O O . LYS B 1 89 ? 16.391 8.719 11.25 1 97.31 89 LYS B O 1
ATOM 3096 N N . ALA B 1 90 ? 14.188 8.391 11.508 1 98 90 ALA B N 1
ATOM 3097 C CA . ALA B 1 90 ? 13.977 9.789 11.867 1 98 90 ALA B CA 1
ATOM 3098 C C . ALA B 1 90 ? 14.672 10.125 13.188 1 98 90 ALA B C 1
ATOM 3100 O O . ALA B 1 90 ? 15.234 11.211 13.336 1 98 90 ALA B O 1
ATOM 3101 N N . SER B 1 91 ? 14.625 9.219 14.141 1 98.44 91 SER B N 1
ATOM 3102 C CA . SER B 1 91 ? 15.281 9.43 15.43 1 98.44 91 SER B CA 1
ATOM 3103 C C . SER B 1 91 ? 16.797 9.57 15.258 1 98.44 91 SER B C 1
ATOM 3105 O O . SER B 1 91 ? 17.422 10.383 15.945 1 98.44 91 SER B O 1
ATOM 3107 N N . ALA B 1 92 ? 17.312 8.766 14.359 1 97.69 92 ALA B N 1
ATOM 3108 C CA . ALA B 1 92 ? 18.75 8.852 14.078 1 97.69 92 ALA B CA 1
ATOM 3109 C C . ALA B 1 92 ? 19.125 10.219 13.508 1 97.69 92 ALA B C 1
ATOM 3111 O O . ALA B 1 92 ? 20.109 10.82 13.914 1 97.69 92 ALA B O 1
ATOM 3112 N N . VAL B 1 93 ? 18.328 10.773 12.641 1 97.06 93 VAL B N 1
ATOM 3113 C CA . VAL B 1 93 ? 18.578 12.07 12.008 1 97.06 93 VAL B CA 1
ATOM 3114 C C . VAL B 1 93 ? 18.422 13.18 13.039 1 97.06 93 VAL B C 1
ATOM 3116 O O . VAL B 1 93 ? 19.203 14.141 13.039 1 97.06 93 VAL B O 1
ATOM 3119 N N . GLN B 1 94 ? 17.516 13.008 13.961 1 97.81 94 GLN B N 1
ATOM 3120 C CA . GLN B 1 94 ? 17.156 14.062 14.906 1 97.81 94 GLN B CA 1
ATOM 3121 C C . GLN B 1 94 ? 18.016 13.992 16.156 1 97.81 94 GLN B C 1
ATOM 3123 O O . GLN B 1 94 ? 18.078 14.945 16.938 1 97.81 94 GLN B O 1
ATOM 3128 N N . GLY B 1 95 ? 18.672 12.922 16.391 1 97.25 95 GLY B N 1
ATOM 3129 C CA . GLY B 1 95 ? 19.469 12.758 17.578 1 97.25 95 GLY B CA 1
ATOM 3130 C C . GLY B 1 95 ? 18.641 12.586 18.844 1 97.25 95 GLY B C 1
ATOM 3131 O O . GLY B 1 95 ? 19.141 12.805 19.953 1 97.25 95 GLY B O 1
ATOM 3132 N N . ARG B 1 96 ? 17.344 12.32 18.688 1 97.25 96 ARG B N 1
ATOM 3133 C CA . ARG B 1 96 ? 16.406 12.023 19.75 1 97.25 96 ARG B CA 1
ATOM 3134 C C . ARG B 1 96 ? 15.273 11.125 19.266 1 97.25 96 ARG B C 1
ATOM 3136 O O . ARG B 1 96 ? 14.961 11.102 18.078 1 97.25 96 ARG B O 1
ATOM 3143 N N . ASP B 1 97 ? 14.719 10.414 20.188 1 97.88 97 ASP B N 1
ATOM 3144 C CA . ASP B 1 97 ? 13.633 9.523 19.812 1 97.88 97 ASP B CA 1
ATOM 3145 C C . ASP B 1 97 ? 12.375 10.312 19.438 1 97.88 97 ASP B C 1
ATOM 3147 O O . ASP B 1 97 ? 11.82 11.031 20.281 1 97.88 97 ASP B O 1
ATOM 3151 N N . VAL B 1 98 ? 11.906 10.172 18.234 1 98.12 98 VAL B N 1
ATOM 3152 C CA . VAL B 1 98 ? 10.719 10.898 17.797 1 98.12 98 VAL B CA 1
ATOM 3153 C C . VAL B 1 98 ? 9.609 9.906 17.453 1 98.12 98 VAL B C 1
ATOM 3155 O O . VAL B 1 98 ? 8.562 10.297 16.922 1 98.12 98 VAL B O 1
ATOM 3158 N N . THR B 1 99 ? 9.758 8.609 17.719 1 98.19 99 THR B N 1
ATOM 3159 C CA . THR B 1 99 ? 8.805 7.562 17.375 1 98.19 99 THR B CA 1
ATOM 3160 C C . THR B 1 99 ? 7.461 7.809 18.062 1 98.19 99 THR B C 1
ATOM 3162 O O . THR B 1 99 ? 6.406 7.527 17.484 1 98.19 99 THR B O 1
ATOM 3165 N N . GLY B 1 100 ? 7.516 8.312 19.281 1 97.44 100 GLY B N 1
ATOM 3166 C CA . GLY B 1 100 ? 6.293 8.617 20 1 97.44 100 GLY B CA 1
ATOM 3167 C C . GLY B 1 100 ? 5.379 9.57 19.266 1 97.44 100 GLY B C 1
ATOM 3168 O O . GLY B 1 100 ? 4.156 9.406 19.281 1 97.44 100 GLY B O 1
ATOM 3169 N N . HIS B 1 101 ? 5.957 10.539 18.609 1 98.06 101 HIS B N 1
ATOM 3170 C CA . HIS B 1 101 ? 5.172 11.492 17.828 1 98.06 101 HIS B CA 1
ATOM 3171 C C . HIS B 1 101 ? 4.512 10.82 16.641 1 98.06 101 HIS B C 1
ATOM 3173 O O . HIS B 1 101 ? 3.371 11.141 16.297 1 98.06 101 HIS B O 1
ATOM 3179 N N . LEU B 1 102 ? 5.23 9.914 15.961 1 98.44 102 LEU B N 1
ATOM 3180 C CA . LEU B 1 102 ? 4.672 9.195 14.82 1 98.44 102 LEU B CA 1
ATOM 3181 C C . LEU B 1 102 ? 3.475 8.352 15.242 1 98.44 102 LEU B C 1
ATOM 3183 O O . LEU B 1 102 ? 2.475 8.281 14.523 1 98.44 102 LEU B O 1
ATOM 3187 N N . VAL B 1 103 ? 3.586 7.742 16.406 1 98.5 103 VAL B N 1
ATOM 3188 C CA . VAL B 1 103 ? 2.488 6.953 16.953 1 98.5 103 VAL B CA 1
ATOM 3189 C C . VAL B 1 103 ? 1.285 7.855 17.219 1 98.5 103 VAL B C 1
ATOM 3191 O O . VAL B 1 103 ? 0.15 7.496 16.891 1 98.5 103 VAL B O 1
ATOM 3194 N N . GLU B 1 104 ? 1.501 8.984 17.719 1 98.06 104 GLU B N 1
ATOM 3195 C CA . GLU B 1 104 ? 0.437 9.938 18.047 1 98.06 104 GLU B CA 1
ATOM 3196 C C . GLU B 1 104 ? -0.3 10.375 16.781 1 98.06 104 GLU B C 1
ATOM 3198 O O . GLU B 1 104 ? -1.521 10.547 16.797 1 98.06 104 GLU B O 1
ATOM 3203 N N . ILE B 1 105 ? 0.44 10.578 15.758 1 98.44 105 ILE B N 1
ATOM 3204 C CA . ILE B 1 105 ? -0.138 10.984 14.484 1 98.44 105 ILE B CA 1
ATOM 3205 C C . ILE B 1 105 ? -1.134 9.93 14.008 1 98.44 105 ILE B C 1
ATOM 3207 O O . ILE B 1 105 ? -2.256 10.266 13.617 1 98.44 105 ILE B O 1
ATOM 3211 N N . TRP B 1 106 ? -0.742 8.672 14.039 1 98.69 106 TRP B N 1
ATOM 3212 C CA . TRP B 1 106 ? -1.615 7.582 13.617 1 98.69 106 TRP B CA 1
ATOM 3213 C C . TRP B 1 106 ? -2.795 7.43 14.57 1 98.69 106 TRP B C 1
ATOM 3215 O O . TRP B 1 106 ? -3.916 7.148 14.141 1 98.69 106 TRP B O 1
ATOM 3225 N N . ARG B 1 107 ? -2.537 7.609 15.844 1 98.38 107 ARG B N 1
ATOM 3226 C CA . ARG B 1 107 ? -3.604 7.535 16.844 1 98.38 107 ARG B CA 1
ATOM 3227 C C . ARG B 1 107 ? -4.684 8.578 16.562 1 98.38 107 ARG B C 1
ATOM 3229 O O . ARG B 1 107 ? -5.875 8.258 16.562 1 98.38 107 ARG B O 1
ATOM 3236 N N . ASP B 1 108 ? -4.266 9.781 16.344 1 98.19 108 ASP B N 1
ATOM 3237 C CA . ASP B 1 108 ? -5.199 10.859 16.047 1 98.19 108 ASP B CA 1
ATOM 3238 C C . ASP B 1 108 ? -6.004 10.57 14.781 1 98.19 108 ASP B C 1
ATOM 3240 O O . ASP B 1 108 ? -7.211 10.805 14.742 1 98.19 108 ASP B O 1
ATOM 3244 N N . LEU B 1 109 ? -5.336 10.062 13.797 1 98.69 109 LEU B N 1
ATOM 3245 C CA . LEU B 1 109 ? -6.012 9.742 12.547 1 98.69 109 LEU B CA 1
ATOM 3246 C C . LEU B 1 109 ? -7.105 8.703 12.766 1 98.69 109 LEU B C 1
ATOM 3248 O O . LEU B 1 109 ? -8.258 8.922 12.383 1 98.69 109 LEU B O 1
ATOM 3252 N N . LEU B 1 110 ? -6.754 7.621 13.438 1 98.5 110 LEU B N 1
ATOM 3253 C CA . LEU B 1 110 ? -7.707 6.531 13.602 1 98.5 110 LEU B CA 1
ATOM 3254 C C . LEU B 1 110 ? -8.859 6.949 14.508 1 98.5 110 LEU B C 1
ATOM 3256 O O . LEU B 1 110 ? -10.016 6.594 14.266 1 98.5 110 LEU B O 1
ATOM 3260 N N . ARG B 1 111 ? -8.547 7.703 15.523 1 98.06 111 ARG B N 1
ATOM 3261 C CA . ARG B 1 111 ? -9.594 8.195 16.422 1 98.06 111 ARG B CA 1
ATOM 3262 C C . ARG B 1 111 ? -10.594 9.07 15.664 1 98.06 111 ARG B C 1
ATOM 3264 O O . ARG B 1 111 ? -11.805 8.945 15.867 1 98.06 111 ARG B O 1
ATOM 3271 N N . ASN B 1 112 ? -10.094 9.945 14.875 1 98.19 112 ASN B N 1
ATOM 3272 C CA . ASN B 1 112 ? -10.969 10.836 14.125 1 98.19 112 ASN B CA 1
ATOM 3273 C C . ASN B 1 112 ? -11.727 10.086 13.031 1 98.19 112 ASN B C 1
ATOM 3275 O O . ASN B 1 112 ? -12.867 10.43 12.711 1 98.19 112 ASN B O 1
ATOM 3279 N N . MET B 1 113 ? -11.109 9.078 12.461 1 97.25 113 MET B N 1
ATOM 3280 C CA . MET B 1 113 ? -11.836 8.234 11.516 1 97.25 113 MET B CA 1
ATOM 3281 C C . MET B 1 113 ? -12.977 7.496 12.203 1 97.25 113 MET B C 1
ATOM 3283 O O . MET B 1 113 ? -14.055 7.332 11.625 1 97.25 113 MET B O 1
ATOM 3287 N N . MET B 1 114 ? -12.766 7.066 13.422 1 97.12 114 MET B N 1
ATOM 3288 C CA . MET B 1 114 ? -13.82 6.414 14.195 1 97.12 114 MET B CA 1
ATOM 3289 C C . MET B 1 114 ? -14.977 7.375 14.453 1 97.12 114 MET B C 1
ATOM 3291 O O . MET B 1 114 ? -16.141 6.961 14.477 1 97.12 114 MET B O 1
ATOM 3295 N N . THR B 1 115 ? -14.625 8.609 14.664 1 96.81 115 THR B N 1
ATOM 3296 C CA . THR B 1 115 ? -15.664 9.625 14.828 1 96.81 115 THR B CA 1
ATOM 3297 C C . THR B 1 115 ? -16.578 9.664 13.602 1 96.81 115 THR B C 1
ATOM 3299 O O . THR B 1 115 ? -17.797 9.742 13.734 1 96.81 115 THR B O 1
ATOM 3302 N N . GLU B 1 116 ? -16 9.617 12.438 1 94.12 116 GLU B N 1
ATOM 3303 C CA . GLU B 1 116 ? -16.797 9.617 11.211 1 94.12 116 GLU B CA 1
ATOM 3304 C C . GLU B 1 116 ? -17.656 8.367 11.109 1 94.12 116 GLU B C 1
ATOM 3306 O O . GLU B 1 116 ? -18.781 8.422 10.609 1 94.12 116 GLU B O 1
ATOM 3311 N N . VAL B 1 117 ? -17.125 7.273 11.492 1 93.12 117 VAL B N 1
ATOM 3312 C CA . VAL B 1 117 ? -17.891 6.027 11.508 1 93.12 117 VAL B CA 1
ATOM 3313 C C . VAL B 1 117 ? -19.094 6.168 12.43 1 93.12 117 VAL B C 1
ATOM 3315 O O . VAL B 1 117 ? -20.203 5.762 12.086 1 93.12 117 VAL B O 1
ATOM 3318 N N . GLU B 1 118 ? -18.859 6.742 13.57 1 93.75 118 GLU B N 1
ATOM 3319 C CA . GLU B 1 118 ? -19.938 6.949 14.531 1 93.75 118 GLU B CA 1
ATOM 3320 C C . GLU B 1 118 ? -21.016 7.891 13.977 1 93.75 118 GLU B C 1
ATOM 3322 O O . GLU B 1 118 ? -22.203 7.676 14.18 1 93.75 118 GLU B O 1
ATOM 3327 N N . TRP B 1 119 ? -20.594 8.984 13.344 1 93.06 119 TRP B N 1
ATOM 3328 C CA . TRP B 1 119 ? -21.547 9.883 12.703 1 93.06 119 TRP B CA 1
ATOM 3329 C C . TRP B 1 119 ? -22.469 9.125 11.75 1 93.06 119 TRP B C 1
ATOM 3331 O O . TRP B 1 119 ? -23.672 9.336 11.742 1 93.06 119 TRP B O 1
ATOM 3341 N N . ARG B 1 120 ? -21.938 8.242 10.945 1 88.38 120 ARG B N 1
ATOM 3342 C CA . ARG B 1 120 ? -22.688 7.477 9.953 1 88.38 120 ARG B CA 1
ATOM 3343 C C . ARG B 1 120 ? -23.641 6.496 10.633 1 88.38 120 ARG B C 1
ATOM 3345 O O . ARG B 1 120 ? -24.812 6.387 10.242 1 88.38 120 ARG B O 1
ATOM 3352 N N . GLU B 1 121 ? -23.172 5.863 11.625 1 87.38 121 GLU B N 1
ATOM 3353 C CA . GLU B 1 121 ? -23.969 4.852 12.32 1 87.38 121 GLU B CA 1
ATOM 3354 C C . GLU B 1 121 ? -25.156 5.477 13.031 1 87.38 121 GLU B C 1
ATOM 3356 O O . GLU B 1 121 ? -26.234 4.875 13.102 1 87.38 121 GLU B O 1
ATOM 3361 N N . CYS B 1 122 ? -24.922 6.617 13.523 1 92.06 122 CYS B N 1
ATOM 3362 C CA . CYS B 1 122 ? -25.984 7.273 14.281 1 92.06 122 CYS B CA 1
ATOM 3363 C C . CYS B 1 122 ? -26.75 8.258 13.406 1 92.06 122 CYS B C 1
ATOM 3365 O O . CYS B 1 122 ? -27.609 8.992 13.898 1 92.06 122 CYS B O 1
ATOM 3367 N N . SER B 1 123 ? -26.406 8.336 12.133 1 90.56 123 SER B N 1
ATOM 3368 C CA . SER B 1 123 ? -27.016 9.273 11.195 1 90.56 123 SER B CA 1
ATOM 3369 C C . SER B 1 123 ? -26.938 10.703 11.703 1 90.56 123 SER B C 1
ATOM 3371 O O . SER B 1 123 ? -27.906 11.461 11.617 1 90.56 123 SER B O 1
ATOM 3373 N N . TYR B 1 124 ? -25.859 10.883 12.391 1 93.81 124 TYR B N 1
ATOM 3374 C CA . TYR B 1 124 ? -25.578 12.234 12.867 1 93.81 124 TYR B CA 1
ATOM 3375 C C . TYR B 1 124 ? -25.047 13.117 11.742 1 93.81 124 TYR B C 1
ATOM 3377 O O . TYR B 1 124 ? -24.156 12.703 11 1 93.81 124 TYR B O 1
ATOM 3385 N N . VAL B 1 125 ? -25.578 14.305 11.609 1 93.75 125 VAL B N 1
ATOM 3386 C CA . VAL B 1 125 ? -25.094 15.266 10.617 1 93.75 125 VAL B CA 1
ATOM 3387 C C . VAL B 1 125 ? -24.344 16.391 11.32 1 93.75 125 VAL B C 1
ATOM 3389 O O . VAL B 1 125 ? -24.953 17.266 11.945 1 93.75 125 VAL B O 1
ATOM 3392 N N . PRO B 1 126 ? -23.062 16.375 11.203 1 95.56 126 PRO B N 1
ATOM 3393 C CA . PRO B 1 126 ? -22.297 17.438 11.852 1 95.56 126 PRO B CA 1
ATOM 3394 C C . PRO B 1 126 ? -22.469 18.781 11.164 1 95.56 126 PRO B C 1
ATOM 3396 O O . PRO B 1 126 ? -22.875 18.844 10 1 95.56 126 PRO B O 1
ATOM 3399 N N . THR B 1 127 ? -22.203 19.812 11.953 1 94.31 127 THR B N 1
ATOM 3400 C CA . THR B 1 127 ? -22.094 21.141 11.328 1 94.31 127 THR B CA 1
ATOM 3401 C C . THR B 1 127 ? -20.844 21.203 10.438 1 94.31 127 THR B C 1
ATOM 3403 O O . THR B 1 127 ? -19.922 20.406 10.586 1 94.31 127 THR B O 1
ATOM 3406 N N . PRO B 1 128 ? -20.844 22.125 9.484 1 93.31 128 PRO B N 1
ATOM 3407 C CA . PRO B 1 128 ? -19.641 22.281 8.648 1 93.31 128 PRO B CA 1
ATOM 3408 C C . PRO B 1 128 ? -18.375 22.5 9.477 1 93.31 128 PRO B C 1
ATOM 3410 O O . PRO B 1 128 ? -17.312 21.969 9.133 1 93.31 128 PRO B O 1
ATOM 3413 N N . GLN B 1 129 ? -18.5 23.203 10.555 1 94.12 129 GLN B N 1
ATOM 3414 C CA . GLN B 1 129 ? -17.344 23.469 11.406 1 94.12 129 GLN B CA 1
ATOM 3415 C C . GLN B 1 129 ? -16.875 22.188 12.102 1 94.12 129 GLN B C 1
ATOM 3417 O O . GLN B 1 129 ? -15.688 21.891 12.117 1 94.12 129 GLN B O 1
ATOM 3422 N N . GLU B 1 130 ? -17.859 21.484 12.68 1 96.38 130 GLU B N 1
ATOM 3423 C CA . GLU B 1 130 ? -17.547 20.219 13.32 1 96.38 130 GLU B CA 1
ATOM 3424 C C . GLU B 1 130 ? -16.922 19.234 12.328 1 96.38 130 GLU B C 1
ATOM 3426 O O . GLU B 1 130 ? -15.961 18.547 12.664 1 96.38 130 GLU B O 1
ATOM 3431 N N . TYR B 1 131 ? -17.469 19.219 11.172 1 96.81 131 TYR B N 1
ATOM 3432 C CA . TYR B 1 131 ? -16.984 18.328 10.117 1 96.81 131 TYR B CA 1
ATOM 3433 C C . TYR B 1 131 ? -15.539 18.672 9.758 1 96.81 131 TYR B C 1
ATOM 3435 O O . TYR B 1 131 ? -14.695 17.781 9.68 1 96.81 131 TYR B O 1
ATOM 3443 N N . MET B 1 132 ? -15.25 19.906 9.602 1 96.56 132 MET B N 1
ATOM 3444 C CA . MET B 1 132 ? -13.922 20.297 9.133 1 96.56 132 MET B CA 1
ATOM 3445 C C . MET B 1 132 ? -12.875 20.094 10.219 1 96.56 132 MET B C 1
ATOM 3447 O O . MET B 1 132 ? -11.734 19.719 9.922 1 96.56 132 MET B O 1
ATOM 3451 N N . GLU B 1 133 ? -13.234 20.328 11.453 1 97.19 133 GLU B N 1
ATOM 3452 C CA . GLU B 1 133 ? -12.305 20.094 12.555 1 97.19 133 GLU B CA 1
ATOM 3453 C C . GLU B 1 133 ? -11.844 18.641 12.586 1 97.19 133 GLU B C 1
ATOM 3455 O O . GLU B 1 133 ? -10.688 18.344 12.883 1 97.19 133 GLU B O 1
ATOM 3460 N N . ASN B 1 134 ? -12.734 17.766 12.242 1 98.12 134 ASN B N 1
ATOM 3461 C CA . ASN B 1 134 ? -12.422 16.328 12.188 1 98.12 134 ASN B CA 1
ATOM 3462 C C . ASN B 1 134 ? -11.727 15.961 10.883 1 98.12 134 ASN B C 1
ATOM 3464 O O . ASN B 1 134 ? -10.773 15.188 10.883 1 98.12 134 ASN B O 1
ATOM 3468 N N . ALA B 1 135 ? -12.164 16.594 9.805 1 97.12 135 ALA B N 1
ATOM 3469 C CA . ALA B 1 135 ? -11.75 16.219 8.453 1 97.12 135 ALA B CA 1
ATOM 3470 C C . ALA B 1 135 ? -10.305 16.641 8.188 1 97.12 135 ALA B C 1
ATOM 3472 O O . ALA B 1 135 ? -9.609 16.031 7.375 1 97.12 135 ALA B O 1
ATOM 3473 N N . VAL B 1 136 ? -9.883 17.641 8.891 1 97.69 136 VAL B N 1
ATOM 3474 C CA . VAL B 1 136 ? -8.492 18.094 8.781 1 97.69 136 VAL B CA 1
ATOM 3475 C C . VAL B 1 136 ? -7.551 16.938 9.102 1 97.69 136 VAL B C 1
ATOM 3477 O O . VAL B 1 136 ? -6.523 16.766 8.445 1 97.69 136 VAL B O 1
ATOM 3480 N N . VAL B 1 137 ? -7.934 16.125 10.047 1 98.25 137 VAL B N 1
ATOM 3481 C CA . VAL B 1 137 ? -7.109 14.992 10.477 1 98.25 137 VAL B C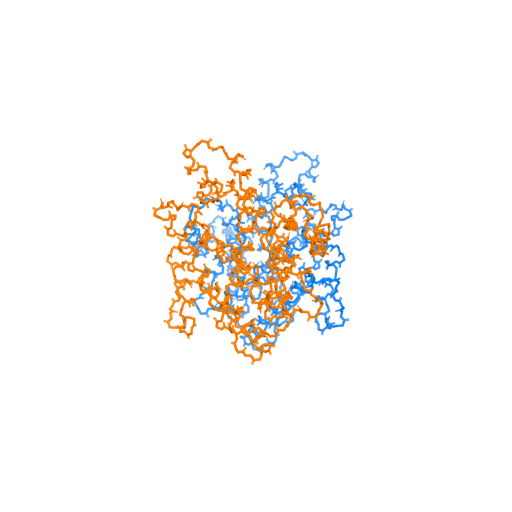A 1
ATOM 3482 C C . VAL B 1 137 ? -7.379 13.789 9.578 1 98.25 137 VAL B C 1
ATOM 3484 O O . VAL B 1 137 ? -6.449 13.094 9.164 1 98.25 137 VAL B O 1
ATOM 3487 N N . THR B 1 138 ? -8.648 13.586 9.164 1 97.56 138 THR B N 1
ATOM 3488 C CA . THR B 1 138 ? -9.023 12.344 8.492 1 97.56 138 THR B CA 1
ATOM 3489 C C . THR B 1 138 ? -8.688 12.406 7.008 1 97.56 138 THR B C 1
ATOM 3491 O O . THR B 1 138 ? -8.766 11.398 6.305 1 97.56 138 THR B O 1
ATOM 3494 N N . PHE B 1 139 ? -8.328 13.594 6.516 1 96.12 139 PHE B N 1
ATOM 3495 C CA . PHE B 1 139 ? -7.801 13.633 5.156 1 96.12 139 PHE B CA 1
ATOM 3496 C C . PHE B 1 139 ? -6.5 12.844 5.059 1 96.12 139 PHE B C 1
ATOM 3498 O O . PHE B 1 139 ? -6.07 12.477 3.961 1 96.12 139 PHE B O 1
ATOM 3505 N N . ALA B 1 140 ? -5.875 12.539 6.176 1 96.62 140 ALA B N 1
ATOM 3506 C CA . ALA B 1 140 ? -4.844 11.523 6.379 1 96.62 140 ALA B CA 1
ATOM 3507 C C . ALA B 1 140 ? -3.518 11.961 5.762 1 96.62 140 ALA B C 1
ATOM 3509 O O . ALA B 1 140 ? -2.744 11.133 5.285 1 96.62 140 ALA B O 1
ATOM 3510 N N . LEU B 1 141 ? -3.215 13.234 5.762 1 96.94 141 LEU B N 1
ATOM 3511 C CA . LEU B 1 141 ? -1.908 13.719 5.332 1 96.94 141 LEU B CA 1
ATOM 3512 C C . LEU B 1 141 ? -0.912 13.695 6.484 1 96.94 141 LEU B C 1
ATOM 3514 O O . LEU B 1 141 ? 0.298 13.789 6.27 1 96.94 141 LEU B O 1
ATOM 3518 N N . GLY B 1 142 ? -1.399 13.555 7.68 1 98 142 GLY B N 1
ATOM 3519 C CA . GLY B 1 142 ? -0.557 13.531 8.867 1 98 142 GLY B CA 1
ATOM 3520 C C . GLY B 1 142 ? 0.564 12.516 8.781 1 98 142 GLY B C 1
ATOM 3521 O O . GLY B 1 142 ? 1.741 12.875 8.773 1 98 142 GLY B O 1
ATOM 3522 N N . PRO B 1 143 ? 0.203 11.273 8.578 1 98.31 143 PRO B N 1
ATOM 3523 C CA . PRO B 1 143 ? 1.222 10.227 8.539 1 98.31 143 PRO B CA 1
ATOM 3524 C C . PRO B 1 143 ? 2.16 10.359 7.34 1 98.31 143 PRO B C 1
ATOM 3526 O O . PRO B 1 143 ? 3.232 9.75 7.32 1 98.31 143 PRO B O 1
ATOM 3529 N N . VAL B 1 144 ? 1.802 11.164 6.375 1 97.06 144 VAL B N 1
ATOM 3530 C CA . VAL B 1 144 ? 2.582 11.289 5.148 1 97.06 144 VAL B CA 1
ATOM 3531 C C . VAL B 1 144 ? 3.545 12.469 5.262 1 97.06 144 VAL B C 1
ATOM 3533 O O . VAL B 1 144 ? 4.762 12.297 5.145 1 97.06 144 VAL B O 1
ATOM 3536 N N . VAL B 1 145 ? 3.057 13.594 5.695 1 97.56 145 VAL B N 1
ATOM 3537 C CA . VAL B 1 145 ? 3.811 14.836 5.617 1 97.56 145 VAL B CA 1
ATOM 3538 C C . VAL B 1 145 ? 4.59 15.055 6.91 1 97.56 145 VAL B C 1
ATOM 3540 O O . VAL B 1 145 ? 5.777 15.391 6.879 1 97.56 145 VAL B O 1
ATOM 3543 N N . LEU B 1 146 ? 4 14.828 8.047 1 98.12 146 LEU B N 1
ATOM 3544 C CA . LEU B 1 146 ? 4.574 15.25 9.32 1 98.12 146 LEU B CA 1
ATOM 3545 C C . LEU B 1 146 ? 5.855 14.484 9.617 1 98.12 146 LEU B C 1
ATOM 3547 O O . LEU B 1 146 ? 6.867 15.078 10.008 1 98.12 146 LEU B O 1
ATOM 3551 N N . PRO B 1 147 ? 5.902 13.172 9.367 1 97.94 147 PRO B N 1
ATOM 3552 C CA . PRO B 1 147 ? 7.172 12.484 9.602 1 97.94 147 PRO B CA 1
ATOM 3553 C C . PRO B 1 147 ? 8.289 12.961 8.688 1 97.94 147 PRO B C 1
ATOM 3555 O O . PRO B 1 147 ? 9.461 12.945 9.07 1 97.94 147 PRO B O 1
ATOM 3558 N N . ALA B 1 148 ? 7.949 13.383 7.504 1 96.81 148 ALA B N 1
ATOM 3559 C CA . ALA B 1 148 ? 8.945 13.82 6.531 1 96.81 148 ALA B CA 1
ATOM 3560 C C . ALA B 1 148 ? 9.664 15.078 7.016 1 96.81 148 ALA B C 1
ATOM 3562 O O . ALA B 1 148 ? 10.805 15.344 6.621 1 96.81 148 ALA B O 1
ATOM 3563 N N . LEU B 1 149 ? 9.047 15.836 7.91 1 97.38 149 LEU B N 1
ATOM 3564 C CA . LEU B 1 149 ? 9.625 17.078 8.422 1 97.38 149 LEU B CA 1
ATOM 3565 C C . LEU B 1 149 ? 10.906 16.797 9.203 1 97.38 149 LEU B C 1
ATOM 3567 O O . LEU B 1 149 ? 11.805 17.625 9.258 1 97.38 149 LEU B O 1
ATOM 3571 N N . TYR B 1 150 ? 11.016 15.609 9.758 1 97.75 150 TYR B N 1
ATOM 3572 C CA . TYR B 1 150 ? 12.18 15.25 10.562 1 97.75 150 TYR B CA 1
ATOM 3573 C C . TYR B 1 150 ? 13.406 15.039 9.688 1 97.75 150 TYR B C 1
ATOM 3575 O O . TYR B 1 150 ? 14.531 14.961 10.195 1 97.75 150 TYR B O 1
ATOM 3583 N N . PHE B 1 151 ? 13.188 14.977 8.383 1 97 151 PHE B N 1
ATOM 3584 C CA . PHE B 1 151 ? 14.297 14.695 7.48 1 97 151 PHE B CA 1
ATOM 3585 C C . PHE B 1 151 ? 14.719 15.945 6.727 1 97 151 PHE B C 1
ATOM 3587 O O . PHE B 1 151 ? 15.797 15.984 6.129 1 97 151 PHE B O 1
ATOM 3594 N N . VAL B 1 152 ? 13.781 16.953 6.805 1 94.38 152 VAL B N 1
ATOM 3595 C CA . VAL B 1 152 ? 14.039 18.109 5.957 1 94.38 152 VAL B CA 1
ATOM 3596 C C . VAL B 1 152 ? 14.547 19.266 6.809 1 94.38 152 VAL B C 1
ATOM 3598 O O . VAL B 1 152 ? 13.945 19.609 7.828 1 94.38 152 VAL B O 1
ATOM 3601 N N . GLY B 1 153 ? 15.734 19.766 6.566 1 88 153 GLY B N 1
ATOM 3602 C CA . GLY B 1 153 ? 16.266 20.938 7.254 1 88 153 GLY B CA 1
ATOM 3603 C C . GLY B 1 153 ? 16.891 20.609 8.586 1 88 153 GLY B C 1
ATOM 3604 O O . GLY B 1 153 ? 17.406 19.5 8.789 1 88 153 GLY B O 1
ATOM 3605 N N . PRO B 1 154 ? 16.891 21.641 9.461 1 93.62 154 PRO B N 1
ATOM 3606 C CA . PRO B 1 154 ? 17.516 21.438 10.773 1 93.62 154 PRO B CA 1
ATOM 3607 C C . PRO B 1 154 ? 16.656 20.562 11.695 1 93.62 154 PRO B C 1
ATOM 3609 O O . PRO B 1 154 ? 15.492 20.297 11.398 1 93.62 154 PRO B O 1
ATOM 3612 N N . LYS B 1 155 ? 17.359 20.109 12.82 1 95.88 155 LYS B N 1
ATOM 3613 C CA . LYS B 1 155 ? 16.656 19.312 13.812 1 95.88 155 LYS B CA 1
ATOM 3614 C C . LYS B 1 155 ? 15.477 20.078 14.398 1 95.88 155 LYS B C 1
ATOM 3616 O O . LYS B 1 155 ? 15.57 21.281 14.648 1 95.88 155 LYS B O 1
ATOM 3621 N N . ILE B 1 156 ? 14.398 19.359 14.602 1 96 156 ILE B N 1
ATOM 3622 C CA . ILE B 1 156 ? 13.164 19.953 15.109 1 96 156 ILE B CA 1
ATOM 3623 C C . ILE B 1 156 ? 13.008 19.625 16.594 1 96 156 ILE B C 1
ATOM 3625 O O . ILE B 1 156 ? 12.883 18.453 16.969 1 96 156 ILE B O 1
ATOM 3629 N N . MET B 1 157 ? 12.945 20.656 17.359 1 94.75 157 MET B N 1
ATOM 3630 C CA . MET B 1 157 ? 12.75 20.469 18.797 1 94.75 157 MET B CA 1
ATOM 3631 C C . MET B 1 157 ? 11.305 20.078 19.094 1 94.75 157 MET B C 1
ATOM 3633 O O . MET B 1 157 ? 10.391 20.422 18.344 1 94.75 157 MET B O 1
ATOM 3637 N N . GLU B 1 158 ? 11.148 19.406 20.203 1 93.94 158 GLU B N 1
ATOM 3638 C CA . GLU B 1 158 ? 9.82 18.953 20.625 1 93.94 158 GLU B CA 1
ATOM 3639 C C . GLU B 1 158 ? 8.867 20.141 20.781 1 93.94 158 GLU B C 1
ATOM 3641 O O . GLU B 1 158 ? 7.668 20.016 20.516 1 93.94 158 GLU B O 1
ATOM 3646 N N . SER B 1 159 ? 9.328 21.266 21.219 1 94.75 159 SER B N 1
ATOM 3647 C CA . SER B 1 159 ? 8.508 22.453 21.422 1 94.75 159 SER B CA 1
ATOM 3648 C C . SER B 1 159 ? 7.922 22.969 20.109 1 94.75 159 SER B C 1
ATOM 3650 O O . SER B 1 159 ? 6.871 23.609 20.094 1 94.75 159 SER B O 1
ATOM 3652 N N . ILE B 1 160 ? 8.586 22.594 19.047 1 95.56 160 ILE B N 1
ATOM 3653 C CA . ILE B 1 160 ? 8.148 23.078 17.734 1 95.56 160 ILE B CA 1
ATOM 3654 C C . ILE B 1 160 ? 6.895 22.312 17.312 1 95.56 160 ILE B C 1
ATOM 3656 O O . ILE B 1 160 ? 5.953 22.906 16.781 1 95.56 160 ILE B O 1
ATOM 3660 N N . ILE B 1 161 ? 6.863 21 17.625 1 94.81 161 ILE B N 1
ATOM 3661 C CA . ILE B 1 161 ? 5.766 20.188 17.094 1 94.81 161 ILE B CA 1
ATOM 3662 C C . ILE B 1 161 ? 4.496 20.469 17.891 1 94.81 161 ILE B C 1
ATOM 3664 O O . ILE B 1 161 ? 3.4 20.062 17.484 1 94.81 161 ILE B O 1
ATOM 3668 N N . THR B 1 162 ? 4.645 21.188 19.016 1 94.31 162 THR B N 1
ATOM 3669 C CA . THR B 1 162 ? 3.475 21.547 19.812 1 94.31 162 THR B CA 1
ATOM 3670 C C . THR B 1 162 ? 3.156 23.031 19.641 1 94.31 162 THR B C 1
ATOM 3672 O O . THR B 1 162 ? 2.205 23.531 20.25 1 94.31 162 THR B O 1
ATOM 3675 N N . ASP B 1 163 ? 3.92 23.703 18.859 1 96.31 163 ASP B N 1
ATOM 3676 C CA . ASP B 1 163 ? 3.736 25.141 18.672 1 96.31 163 ASP B CA 1
ATOM 3677 C C . ASP B 1 163 ? 2.516 25.422 17.797 1 96.31 163 ASP B C 1
ATOM 3679 O O . ASP B 1 163 ? 2.199 24.656 16.891 1 96.31 163 ASP B O 1
ATOM 3683 N N . THR B 1 164 ? 1.925 26.562 17.984 1 95.88 164 THR B N 1
ATOM 3684 C CA . THR B 1 164 ? 0.722 26.969 17.281 1 95.88 164 THR B CA 1
ATOM 3685 C C . THR B 1 164 ? 1.006 27.125 15.781 1 95.88 164 THR B C 1
ATOM 3687 O O . THR B 1 164 ? 0.14 26.844 14.953 1 95.88 164 THR B O 1
ATOM 3690 N N . GLU B 1 165 ? 2.188 27.594 15.438 1 96.5 165 GLU B N 1
ATOM 3691 C CA . GLU B 1 165 ? 2.535 27.75 14.031 1 96.5 165 GLU B CA 1
ATOM 3692 C C . GLU B 1 165 ? 2.547 26.406 13.305 1 96.5 165 GLU B C 1
ATOM 3694 O O . GLU B 1 165 ? 2.01 26.281 12.203 1 96.5 165 GLU B O 1
ATOM 3699 N N . TYR B 1 166 ? 3.152 25.422 13.969 1 97.12 166 TYR B N 1
ATOM 3700 C CA . TYR B 1 166 ? 3.217 24.062 13.43 1 97.12 166 TYR B CA 1
ATOM 3701 C C . TYR B 1 166 ? 1.818 23.5 13.211 1 97.12 166 TYR B C 1
ATOM 3703 O O . TYR B 1 166 ? 1.518 22.969 12.141 1 97.12 166 TYR B O 1
ATOM 3711 N N . VAL B 1 167 ? 0.975 23.672 14.148 1 97.5 167 VAL B N 1
ATOM 3712 C CA . VAL B 1 167 ? -0.388 23.156 14.125 1 97.5 167 VAL B CA 1
ATOM 3713 C C . VAL B 1 167 ? -1.19 23.859 13.031 1 97.5 167 VAL B C 1
ATOM 3715 O O . VAL B 1 167 ? -1.946 23.234 12.297 1 97.5 167 VAL B O 1
ATOM 3718 N N . GLU B 1 168 ? -0.972 25.156 12.922 1 97.69 168 GLU B N 1
ATOM 3719 C CA . GLU B 1 168 ? -1.715 25.953 11.953 1 97.69 168 GLU B CA 1
ATOM 3720 C C . GLU B 1 168 ? -1.284 25.625 10.523 1 97.69 168 GLU B C 1
ATOM 3722 O O . GLU B 1 168 ? -2.111 25.594 9.609 1 97.69 168 GLU B O 1
ATOM 3727 N N . LEU B 1 169 ? 0.032 25.391 10.336 1 97.94 169 LEU B N 1
ATOM 3728 C CA . LEU B 1 169 ? 0.526 24.984 9.023 1 97.94 169 LEU B CA 1
ATOM 3729 C C . LEU B 1 169 ? -0.141 23.688 8.57 1 97.94 169 LEU B C 1
ATOM 3731 O O . LEU B 1 169 ? -0.628 23.594 7.441 1 97.94 169 LEU B O 1
ATOM 3735 N N . PHE B 1 170 ? -0.206 22.797 9.5 1 98.44 170 PHE B N 1
ATOM 3736 C CA . PHE B 1 170 ? -0.84 21.516 9.195 1 98.44 170 PHE B CA 1
ATOM 3737 C C . PHE B 1 170 ? -2.328 21.703 8.922 1 98.44 170 PHE B C 1
ATOM 3739 O O . PHE B 1 170 ? -2.865 21.125 7.969 1 98.44 170 PHE B O 1
ATOM 3746 N N . ARG B 1 171 ? -2.973 22.453 9.711 1 98.19 171 ARG B N 1
ATOM 3747 C CA . ARG B 1 171 ? -4.41 22.672 9.586 1 98.19 171 ARG B CA 1
ATOM 3748 C C . ARG B 1 171 ? -4.754 23.297 8.242 1 98.19 171 ARG B C 1
ATOM 3750 O O . ARG B 1 171 ? -5.684 22.844 7.562 1 98.19 171 ARG B O 1
ATOM 3757 N N . LEU B 1 172 ? -4.035 24.297 7.844 1 97.88 172 LEU B N 1
ATOM 3758 C CA . LEU B 1 172 ? -4.309 25 6.598 1 97.88 172 LEU B CA 1
ATOM 3759 C C . LEU B 1 172 ? -4.074 24.094 5.395 1 97.88 172 LEU B C 1
ATOM 3761 O O . LEU B 1 172 ? -4.91 24.031 4.492 1 97.88 172 LEU B O 1
ATOM 3765 N N . MET B 1 173 ? -2.984 23.375 5.41 1 97 173 MET B N 1
ATOM 3766 C CA . MET B 1 173 ? -2.672 22.453 4.316 1 97 173 MET B CA 1
ATOM 3767 C C . MET B 1 173 ? -3.748 21.391 4.18 1 97 173 MET B C 1
ATOM 3769 O O . MET B 1 173 ? -4.273 21.156 3.09 1 97 173 MET B O 1
ATOM 3773 N N . SER B 1 174 ? -4.074 20.781 5.293 1 97.69 174 SER B N 1
ATOM 3774 C CA . SER B 1 174 ? -5.02 19.672 5.289 1 97.69 174 SER B CA 1
ATOM 3775 C C . SER B 1 174 ? -6.43 20.141 4.961 1 97.69 174 SER B C 1
ATOM 3777 O O . SER B 1 174 ? -7.191 19.438 4.297 1 97.69 174 SER B O 1
ATOM 3779 N N . THR B 1 175 ? -6.758 21.312 5.477 1 97.31 175 THR B N 1
ATOM 3780 C CA . THR B 1 175 ? -8.055 21.891 5.145 1 97.31 175 THR B CA 1
ATOM 3781 C C . THR B 1 175 ? -8.18 22.125 3.643 1 97.31 175 THR B C 1
ATOM 3783 O O . THR B 1 175 ? -9.188 21.75 3.031 1 97.31 175 THR B O 1
ATOM 3786 N N . CYS B 1 176 ? -7.176 22.703 3.098 1 95.06 176 CYS B N 1
ATOM 3787 C CA . CYS B 1 176 ? -7.164 22.938 1.658 1 95.06 176 CYS B CA 1
ATOM 3788 C C . CYS B 1 176 ? -7.32 21.625 0.894 1 95.06 176 CYS B C 1
ATOM 3790 O O . CYS B 1 176 ? -8.156 21.516 -0.003 1 95.06 176 CYS B O 1
ATOM 3792 N N . GLY B 1 177 ? -6.535 20.672 1.289 1 94.06 177 GLY B N 1
ATOM 3793 C CA . GLY B 1 177 ? -6.605 19.375 0.632 1 94.06 177 GLY B CA 1
ATOM 3794 C C . GLY B 1 177 ? -7.969 18.719 0.743 1 94.06 177 GLY B C 1
ATOM 3795 O O . GLY B 1 177 ? -8.5 18.203 -0.243 1 94.06 177 GLY B O 1
ATOM 3796 N N . ARG B 1 178 ? -8.547 18.781 1.912 1 95.75 178 ARG B N 1
ATOM 3797 C CA . ARG B 1 178 ? -9.836 18.156 2.148 1 95.75 178 ARG B CA 1
ATOM 3798 C C . ARG B 1 178 ? -10.938 18.828 1.333 1 95.75 178 ARG B C 1
ATOM 3800 O O . ARG B 1 178 ? -11.758 18.156 0.715 1 95.75 178 ARG B O 1
ATOM 3807 N N . LEU B 1 179 ? -10.945 20.109 1.352 1 95.38 179 LEU B N 1
ATOM 3808 C CA . LEU B 1 179 ? -11.953 20.844 0.594 1 95.38 179 LEU B CA 1
ATOM 3809 C C . LEU B 1 179 ? -11.836 20.547 -0.897 1 95.38 179 LEU B C 1
ATOM 3811 O O . LEU B 1 179 ? -12.844 20.328 -1.573 1 95.38 179 LEU B O 1
ATOM 3815 N N . LEU B 1 180 ? -10.617 20.5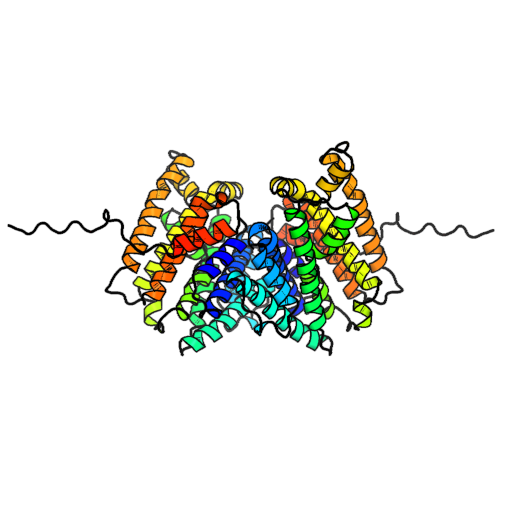16 -1.405 1 92.69 180 LEU B N 1
ATOM 3816 C CA . LEU B 1 180 ? -10.383 20.172 -2.807 1 92.69 180 LEU B CA 1
ATOM 3817 C C . LEU B 1 180 ? -10.891 18.781 -3.123 1 92.69 180 LEU B C 1
ATOM 3819 O O . LEU B 1 180 ? -11.562 18.562 -4.141 1 92.69 180 LEU B O 1
ATOM 3823 N N . ASN B 1 181 ? -10.633 17.891 -2.26 1 90.81 181 ASN B N 1
ATOM 3824 C CA . ASN B 1 181 ? -11.086 16.516 -2.42 1 90.81 181 ASN B CA 1
ATOM 3825 C C . ASN B 1 181 ? -12.609 16.422 -2.412 1 90.81 181 ASN B C 1
ATOM 3827 O O . ASN B 1 181 ? -13.195 15.719 -3.236 1 90.81 181 ASN B O 1
ATOM 3831 N N . ASP B 1 182 ? -13.211 17.109 -1.503 1 92.5 182 ASP B N 1
ATOM 3832 C CA . ASP B 1 182 ? -14.664 17.062 -1.375 1 92.5 182 ASP B CA 1
ATOM 3833 C C . ASP B 1 182 ? -15.344 17.609 -2.633 1 92.5 182 ASP B C 1
ATOM 3835 O O . ASP B 1 182 ? -16.359 17.062 -3.08 1 92.5 182 ASP B O 1
ATOM 3839 N N . VAL B 1 183 ? -14.789 18.625 -3.16 1 91.06 183 VAL B N 1
ATOM 3840 C CA . VAL B 1 183 ? -15.344 19.25 -4.355 1 91.06 183 VAL B CA 1
ATOM 3841 C C . VAL B 1 183 ? -15.219 18.297 -5.543 1 91.06 183 VAL B C 1
ATOM 3843 O O . VAL B 1 183 ? -16.109 18.25 -6.402 1 91.06 183 VAL B O 1
ATOM 3846 N N . GLN B 1 184 ? -14.258 17.516 -5.531 1 86.44 184 GLN B N 1
ATOM 3847 C CA . GLN B 1 184 ? -13.969 16.641 -6.664 1 86.44 184 GLN B CA 1
ATOM 3848 C C . GLN B 1 184 ? -14.742 15.336 -6.555 1 86.44 184 GLN B C 1
ATOM 3850 O O . GLN B 1 184 ? -15.164 14.773 -7.566 1 86.44 184 GLN B O 1
ATOM 3855 N N . THR B 1 185 ? -14.961 14.875 -5.379 1 85.5 185 THR B N 1
ATOM 3856 C CA . THR B 1 185 ? -15.469 13.516 -5.227 1 85.5 185 THR B CA 1
ATOM 3857 C C . THR B 1 185 ? -16.891 13.531 -4.676 1 85.5 185 THR B C 1
ATOM 3859 O O . THR B 1 185 ? -17.422 12.5 -4.266 1 85.5 185 THR B O 1
ATOM 3862 N N . TYR B 1 186 ? -17.531 14.586 -4.68 1 85.94 186 TYR B N 1
ATOM 3863 C CA . TYR B 1 186 ? -18.828 14.742 -4.02 1 85.94 186 TYR B CA 1
ATOM 3864 C C . TYR B 1 186 ? -19.844 13.75 -4.566 1 85.94 186 TYR B C 1
ATOM 3866 O O . TYR B 1 186 ? -20.641 13.188 -3.811 1 85.94 186 TYR B O 1
ATOM 3874 N N . GLU B 1 187 ? -19.828 13.5 -5.859 1 81.44 187 GLU B N 1
ATOM 3875 C CA . GLU B 1 187 ? -20.812 12.625 -6.473 1 81.44 187 GLU B CA 1
ATOM 3876 C C . GLU B 1 187 ? -20.672 11.188 -5.988 1 81.44 187 GLU B C 1
ATOM 3878 O O . GLU B 1 187 ? -21.656 10.539 -5.645 1 81.44 187 GLU B O 1
ATOM 3883 N N . ARG B 1 188 ? -19.453 10.781 -6.02 1 78.69 188 ARG B N 1
ATOM 3884 C CA . ARG B 1 188 ? -19.188 9.43 -5.555 1 78.69 188 ARG B CA 1
ATOM 3885 C C . ARG B 1 188 ? -19.562 9.266 -4.086 1 78.69 188 ARG B C 1
ATOM 3887 O O . ARG B 1 188 ? -20.188 8.266 -3.713 1 78.69 188 ARG B O 1
ATOM 3894 N N . GLU B 1 189 ? -19.188 10.227 -3.301 1 80.06 189 GLU B N 1
ATOM 3895 C CA . GLU B 1 189 ? -19.469 10.164 -1.868 1 80.06 189 GLU B CA 1
ATOM 3896 C C . GLU B 1 189 ? -20.969 10.211 -1.591 1 80.06 189 GLU B C 1
ATOM 3898 O O . GLU B 1 189 ? -21.469 9.516 -0.702 1 80.06 189 GLU B O 1
ATOM 3903 N N . TYR B 1 190 ? -21.656 10.969 -2.355 1 75.56 190 TYR B N 1
ATOM 3904 C CA . TYR B 1 190 ? -23.109 11.039 -2.23 1 75.56 190 TYR B CA 1
ATOM 3905 C C . TYR B 1 190 ? -23.75 9.688 -2.516 1 75.56 190 TYR B C 1
ATOM 3907 O O . TYR B 1 190 ? -24.641 9.258 -1.793 1 75.56 190 TYR B O 1
ATOM 3915 N N . SER B 1 191 ? -23.281 9.094 -3.48 1 77.12 191 SER B N 1
ATOM 3916 C CA . SER B 1 191 ? -23.828 7.809 -3.877 1 77.12 191 SER B CA 1
ATOM 3917 C C . SER B 1 191 ? -23.562 6.738 -2.824 1 77.12 191 SER B C 1
ATOM 3919 O O . SER B 1 191 ? -24.312 5.777 -2.693 1 77.12 191 SER B O 1
ATOM 3921 N N . GLU B 1 192 ? -22.562 7.02 -2.064 1 73.19 192 GLU B N 1
ATOM 3922 C CA . GLU B 1 192 ? -22.172 6.07 -1.026 1 73.19 192 GLU B CA 1
ATOM 3923 C C . GLU B 1 192 ? -22.781 6.453 0.322 1 73.19 192 GLU B C 1
ATOM 3925 O O . GLU B 1 192 ? -22.547 5.781 1.328 1 73.19 192 GLU B O 1
ATOM 3930 N N . GLY B 1 193 ? -23.453 7.609 0.346 1 74.38 193 GLY B N 1
ATOM 3931 C CA . GLY B 1 193 ? -24.109 8.055 1.572 1 74.38 193 GLY B CA 1
ATOM 3932 C C . GLY B 1 193 ? -23.141 8.734 2.535 1 74.38 193 GLY B C 1
ATOM 3933 O O . GLY B 1 193 ? -23.422 8.805 3.736 1 74.38 193 GLY B O 1
ATOM 3934 N N . LYS B 1 194 ? -22.016 9.125 2.057 1 82.94 194 LYS B N 1
ATOM 3935 C CA . LYS B 1 194 ? -21.016 9.797 2.889 1 82.94 194 LYS B CA 1
ATOM 3936 C C . LYS B 1 194 ? -21.172 11.312 2.832 1 82.94 194 LYS B C 1
ATOM 3938 O O . LYS B 1 194 ? -21.5 11.867 1.778 1 82.94 194 LYS B O 1
ATOM 3943 N N . LEU B 1 195 ? -20.984 11.898 3.979 1 86.88 195 LEU B N 1
ATOM 3944 C CA . LEU B 1 195 ? -21.062 13.352 4.055 1 86.88 195 LEU B CA 1
ATOM 3945 C C . LEU B 1 195 ? -19.766 13.992 3.602 1 86.88 195 LEU B C 1
ATOM 3947 O O . LEU B 1 195 ? -18.688 13.414 3.771 1 86.88 195 LEU B O 1
ATOM 3951 N N . ASN B 1 196 ? -19.891 15.094 2.936 1 92.94 196 ASN B N 1
ATOM 3952 C CA . ASN B 1 196 ? -18.75 15.922 2.562 1 92.94 196 ASN B CA 1
ATOM 3953 C C . ASN B 1 196 ? -19.094 17.406 2.615 1 92.94 196 ASN B C 1
ATOM 3955 O O . ASN B 1 196 ? -20.234 17.766 2.889 1 92.94 196 ASN B O 1
ATOM 3959 N N . SER B 1 197 ? -18.156 18.234 2.363 1 94.94 197 SER B N 1
ATOM 3960 C CA . SER B 1 197 ? -18.344 19.672 2.533 1 94.94 197 SER B CA 1
ATOM 3961 C C . SER B 1 197 ? -19.406 20.203 1.591 1 94.94 197 SER B C 1
ATOM 3963 O O . SER B 1 197 ? -20.125 21.141 1.932 1 94.94 197 SER B O 1
ATOM 3965 N N . VAL B 1 198 ? -19.516 19.625 0.434 1 94.19 198 VAL B N 1
ATOM 3966 C CA . VAL B 1 198 ? -20.5 20.078 -0.558 1 94.19 198 VAL B CA 1
ATOM 3967 C C . VAL B 1 198 ? -21.906 19.75 -0.083 1 94.19 198 VAL B C 1
ATOM 3969 O O . VAL B 1 198 ? -22.766 20.625 -0.027 1 94.19 198 VAL B O 1
ATOM 3972 N N . SER B 1 199 ? -22.125 18.531 0.277 1 92.12 199 SER B N 1
ATOM 3973 C CA . SER B 1 199 ? -23.438 18.094 0.731 1 92.12 199 SER B CA 1
ATOM 3974 C C . SER B 1 199 ? -23.844 18.812 2.021 1 92.12 199 SER B C 1
ATOM 3976 O O . SER B 1 199 ? -25.016 19.125 2.223 1 92.12 199 SER B O 1
ATOM 3978 N N . LEU B 1 200 ? -22.891 19 2.922 1 93.56 200 LEU B N 1
ATOM 3979 C CA . LEU B 1 200 ? -23.172 19.656 4.188 1 93.56 200 LEU B CA 1
ATOM 3980 C C . LEU B 1 200 ? -23.609 21.094 3.959 1 93.56 200 LEU B C 1
ATOM 3982 O O . LEU B 1 200 ? -24.5 21.594 4.645 1 93.56 200 LEU B O 1
ATOM 3986 N N . LEU B 1 201 ? -22.953 21.766 3.01 1 93.25 201 LEU B N 1
ATOM 3987 C CA . LEU B 1 201 ? -23.328 23.125 2.684 1 93.25 201 LEU B CA 1
ATOM 3988 C C . LEU B 1 201 ? -24.734 23.188 2.104 1 93.25 201 LEU B C 1
ATOM 3990 O O . LEU B 1 201 ? -25.5 24.094 2.418 1 93.25 201 LEU B O 1
ATOM 3994 N N . VAL B 1 202 ? -25.062 22.219 1.279 1 91.81 202 VAL B N 1
ATOM 3995 C CA . VAL B 1 202 ? -26.406 22.141 0.701 1 91.81 202 VAL B CA 1
ATOM 3996 C C . VAL B 1 202 ? -27.438 21.906 1.804 1 91.81 202 VAL B C 1
ATOM 3998 O O . VAL B 1 202 ? -28.453 22.594 1.86 1 91.81 202 VAL B O 1
ATOM 4001 N N . LEU B 1 203 ? -27.156 21.031 2.641 1 89.5 203 LEU B N 1
ATOM 4002 C CA . LEU B 1 203 ? -28.062 20.703 3.73 1 89.5 203 LEU B CA 1
ATOM 4003 C C . LEU B 1 203 ? -28.25 21.891 4.672 1 89.5 203 LEU B C 1
ATOM 4005 O O . LEU B 1 203 ? -29.359 22.172 5.105 1 89.5 203 LEU B O 1
ATOM 4009 N N . GLN B 1 204 ? -27.203 22.484 4.996 1 90.81 204 GLN B N 1
ATOM 4010 C CA . GLN B 1 204 ? -27.234 23.609 5.914 1 90.81 204 GLN B CA 1
ATOM 4011 C C . GLN B 1 204 ? -28.031 24.781 5.32 1 90.81 204 GLN B C 1
ATOM 4013 O O . GLN B 1 204 ? -28.641 25.547 6.055 1 90.81 204 GLN B O 1
ATOM 4018 N N . SER B 1 205 ? -28 24.891 4.051 1 89.75 205 SER B N 1
ATOM 4019 C CA . SER B 1 205 ? -28.734 25.969 3.383 1 89.75 205 SER B CA 1
ATOM 4020 C C . SER B 1 205 ? -30.219 25.672 3.316 1 89.75 205 SER B C 1
ATOM 4022 O O . SER B 1 205 ? -31 26.484 2.82 1 89.75 205 SER B O 1
ATOM 4024 N N . GLY B 1 206 ? -30.625 24.562 3.811 1 87.88 206 GLY B N 1
ATOM 4025 C CA . GLY B 1 206 ? -32.031 24.141 3.719 1 87.88 206 GLY B CA 1
ATOM 4026 C C . GLY B 1 206 ? -32.438 23.781 2.309 1 87.88 206 GLY B C 1
ATOM 4027 O O . GLY B 1 206 ? -33.625 23.906 1.955 1 87.88 206 GLY B O 1
ATOM 4028 N N . GLY B 1 207 ? -31.469 23.516 1.51 1 84.94 207 GLY B N 1
ATOM 4029 C CA . GLY B 1 207 ? -31.766 23.125 0.142 1 84.94 207 GLY B CA 1
ATOM 4030 C C . GLY B 1 207 ? -31.781 24.297 -0.821 1 84.94 207 GLY B C 1
ATOM 4031 O O . GLY B 1 207 ? -32 24.125 -2.021 1 84.94 207 GLY B O 1
ATOM 4032 N N . SER B 1 208 ? -31.5 25.469 -0.328 1 90.94 208 SER B N 1
ATOM 4033 C CA . SER B 1 208 ? -31.516 26.656 -1.179 1 90.94 208 SER B CA 1
ATOM 4034 C C . SER B 1 208 ? -30.328 26.672 -2.133 1 90.94 208 SER B C 1
ATOM 4036 O O . SER B 1 208 ? -30.406 27.234 -3.223 1 90.94 208 SER B O 1
ATOM 4038 N N . LEU B 1 209 ? -29.266 26.062 -1.764 1 92.06 209 LEU B N 1
ATOM 4039 C CA . LEU B 1 209 ? -28.094 25.984 -2.621 1 92.06 209 LEU B CA 1
ATOM 4040 C C . LEU B 1 209 ? -28.109 24.688 -3.428 1 92.06 209 LEU B C 1
ATOM 4042 O O . LEU B 1 209 ? -28.359 23.609 -2.881 1 92.06 209 LEU B O 1
ATOM 4046 N N . THR B 1 210 ? -27.922 24.859 -4.684 1 92 210 THR B N 1
ATOM 4047 C CA . THR B 1 210 ? -27.719 23.672 -5.516 1 92 210 THR B CA 1
ATOM 4048 C C . THR B 1 210 ? -26.312 23.125 -5.352 1 92 210 THR B C 1
ATOM 4050 O O . THR B 1 210 ? -25.438 23.797 -4.785 1 92 210 THR B O 1
ATOM 4053 N N . ILE B 1 211 ? -26.094 21.969 -5.84 1 89.94 211 ILE B N 1
ATOM 4054 C CA . ILE B 1 211 ? -24.781 21.312 -5.742 1 89.94 211 ILE B CA 1
ATOM 4055 C C . ILE B 1 211 ? -23.734 22.141 -6.477 1 89.94 211 ILE B C 1
ATOM 4057 O O . ILE B 1 211 ? -22.688 22.469 -5.922 1 89.94 211 ILE B O 1
ATOM 4061 N N . PRO B 1 212 ? -23.984 22.609 -7.676 1 90.31 212 PRO B N 1
ATOM 4062 C CA . PRO B 1 212 ? -22.984 23.438 -8.367 1 90.31 212 PRO B CA 1
ATOM 4063 C C . PRO B 1 212 ? -22.703 24.75 -7.633 1 90.31 212 PRO B C 1
ATOM 4065 O O . PRO B 1 212 ? -21.562 25.203 -7.605 1 90.31 212 PRO B O 1
ATOM 4068 N N . GLU B 1 213 ? -23.688 25.328 -7.047 1 93.56 213 GLU B N 1
ATOM 4069 C CA . GLU B 1 213 ? -23.5 26.562 -6.289 1 93.56 213 GLU B CA 1
ATOM 4070 C C . GLU B 1 213 ? -22.672 26.312 -5.031 1 93.56 213 GLU B C 1
ATOM 4072 O O . GLU B 1 213 ? -21.812 27.125 -4.684 1 93.56 213 GLU B O 1
ATOM 4077 N N . ALA B 1 214 ? -23 25.219 -4.406 1 93.88 214 ALA B N 1
ATOM 4078 C CA . ALA B 1 214 ? -22.234 24.844 -3.219 1 93.88 214 ALA B CA 1
ATOM 4079 C C . ALA B 1 214 ? -20.75 24.641 -3.553 1 93.88 214 ALA B C 1
ATOM 4081 O O . ALA B 1 214 ? -19.875 25.062 -2.799 1 93.88 214 ALA B O 1
ATOM 4082 N N . ARG B 1 215 ? -20.469 23.984 -4.652 1 93.12 215 ARG B N 1
ATOM 4083 C CA . ARG B 1 215 ? -19.109 23.781 -5.102 1 93.12 215 ARG B CA 1
ATOM 4084 C C . ARG B 1 215 ? -18.391 25.109 -5.34 1 93.12 215 ARG B C 1
ATOM 4086 O O . ARG B 1 215 ? -17.234 25.281 -4.949 1 93.12 215 ARG B O 1
ATOM 4093 N N . ARG B 1 216 ? -19.062 26.031 -5.926 1 92.25 216 ARG B N 1
ATOM 4094 C CA . ARG B 1 216 ? -18.5 27.344 -6.199 1 92.25 216 ARG B CA 1
ATOM 4095 C C . ARG B 1 216 ? -18.219 28.094 -4.906 1 92.25 216 ARG B C 1
ATOM 4097 O O . ARG B 1 216 ? -17.203 28.781 -4.785 1 92.25 216 ARG B O 1
ATOM 4104 N N . GLU B 1 217 ? -19.094 27.969 -4.02 1 94.25 217 GLU B N 1
ATOM 4105 C CA . GLU B 1 217 ? -18.953 28.672 -2.75 1 94.25 217 GLU B CA 1
ATOM 4106 C C . GLU B 1 217 ? -17.75 28.172 -1.966 1 94.25 217 GLU B C 1
ATOM 4108 O O . GLU B 1 217 ? -17.125 28.922 -1.208 1 94.25 217 GLU B O 1
ATOM 4113 N N . LEU B 1 218 ? -17.406 26.922 -2.178 1 94.88 218 LEU B N 1
ATOM 4114 C CA . LEU B 1 218 ? -16.312 26.312 -1.432 1 94.88 218 LEU B CA 1
ATOM 4115 C C . LEU B 1 218 ? -14.969 26.766 -1.978 1 94.88 218 LEU B C 1
ATOM 4117 O O . LEU B 1 218 ? -13.938 26.578 -1.329 1 94.88 218 LEU B O 1
ATOM 4121 N N . GLN B 1 219 ? -14.977 27.406 -3.117 1 93.12 219 GLN B N 1
ATOM 4122 C CA . GLN B 1 219 ? -13.727 27.891 -3.691 1 93.12 219 GLN B CA 1
ATOM 4123 C C . GLN B 1 219 ? -13.125 29 -2.836 1 93.12 219 GLN B C 1
ATOM 4125 O O . GLN B 1 219 ? -11.906 29.109 -2.725 1 93.12 219 GLN B O 1
ATOM 4130 N N . LYS B 1 220 ? -13.961 29.734 -2.223 1 93.81 220 LYS B N 1
ATOM 4131 C CA . LYS B 1 220 ? -13.492 30.859 -1.418 1 93.81 220 LYS B CA 1
ATOM 4132 C C . LYS B 1 220 ? -12.672 30.375 -0.223 1 93.81 220 LYS B C 1
ATOM 4134 O O . LYS B 1 220 ? -11.531 30.812 -0.031 1 93.81 220 LYS B O 1
ATOM 4139 N N . PRO B 1 221 ? -13.25 29.469 0.567 1 95.31 221 PRO B N 1
ATOM 4140 C CA . PRO B 1 221 ? -12.43 28.984 1.684 1 95.31 221 PRO B CA 1
ATOM 4141 C C . PRO B 1 221 ? -11.164 28.266 1.22 1 95.31 221 PRO B C 1
ATOM 4143 O O . PRO B 1 221 ? -10.141 28.312 1.899 1 95.31 221 PRO B O 1
ATOM 4146 N N . ILE B 1 222 ? -11.164 27.594 0.132 1 94.81 222 ILE B N 1
ATOM 4147 C CA . ILE B 1 222 ? -9.977 26.953 -0.418 1 94.81 222 ILE B CA 1
ATOM 4148 C C . ILE B 1 222 ? -8.906 28 -0.697 1 94.81 222 ILE B C 1
ATOM 4150 O O . ILE B 1 222 ? -7.754 27.859 -0.271 1 94.81 222 ILE B O 1
ATOM 4154 N N . ASP B 1 223 ? -9.297 29.078 -1.317 1 92.69 223 ASP B N 1
ATOM 4155 C CA . ASP B 1 223 ? -8.367 30.156 -1.667 1 92.69 223 ASP B CA 1
ATOM 4156 C C . ASP B 1 223 ? -7.84 30.859 -0.417 1 92.69 223 ASP B C 1
ATOM 4158 O O . ASP B 1 223 ? -6.664 31.219 -0.351 1 92.69 223 ASP B O 1
ATOM 4162 N N . ILE B 1 224 ? -8.727 31.047 0.474 1 94.62 224 ILE B N 1
ATOM 4163 C CA . ILE B 1 224 ? -8.336 31.688 1.719 1 94.62 224 ILE B CA 1
ATOM 4164 C C . ILE B 1 224 ? -7.312 30.844 2.455 1 94.62 224 ILE B C 1
ATOM 4166 O O . ILE B 1 224 ? -6.293 31.344 2.928 1 94.62 224 ILE B O 1
ATOM 4170 N N . CYS B 1 225 ? -7.551 29.531 2.516 1 94.38 225 CYS B N 1
ATOM 4171 C CA . CYS B 1 225 ? -6.633 28.625 3.186 1 94.38 225 CYS B CA 1
ATOM 4172 C C . CYS B 1 225 ? -5.27 28.609 2.504 1 94.38 225 CYS B C 1
ATOM 4174 O O . CYS B 1 225 ? -4.238 28.641 3.174 1 94.38 225 CYS B O 1
ATOM 4176 N N . LYS B 1 226 ? -5.277 28.578 1.212 1 94 226 LYS B N 1
ATOM 4177 C CA . LYS B 1 226 ? -4.039 28.594 0.443 1 94 226 LYS B CA 1
ATOM 4178 C C . LYS B 1 226 ? -3.244 29.875 0.686 1 94 226 LYS B C 1
ATOM 4180 O O . LYS B 1 226 ? -2.033 29.828 0.903 1 94 226 LYS B O 1
ATOM 4185 N N . ARG B 1 227 ? -3.943 30.984 0.676 1 94 227 ARG B N 1
ATOM 4186 C CA . ARG B 1 227 ? -3.311 32.281 0.905 1 94 227 ARG B CA 1
ATOM 4187 C C . ARG B 1 227 ? -2.729 32.344 2.312 1 94 227 ARG B C 1
ATOM 4189 O O . ARG B 1 227 ? -1.598 32.812 2.494 1 94 227 ARG B O 1
ATOM 4196 N N . ASP B 1 228 ? -3.492 31.938 3.24 1 96.31 228 ASP B N 1
ATOM 4197 C CA . ASP B 1 228 ? -3.045 31.984 4.629 1 96.31 228 ASP B CA 1
ATOM 4198 C C . ASP B 1 228 ? -1.847 31.062 4.852 1 96.31 228 ASP B C 1
ATOM 4200 O O . ASP B 1 228 ? -0.941 31.391 5.621 1 96.31 228 ASP B O 1
ATOM 4204 N N . LEU B 1 229 ? -1.84 29.953 4.223 1 96.94 229 LEU B N 1
ATOM 4205 C CA . LEU B 1 229 ? -0.699 29.047 4.309 1 96.94 229 LEU B CA 1
ATOM 4206 C C . LEU B 1 229 ? 0.556 29.688 3.736 1 96.94 229 LEU B C 1
ATOM 4208 O O . LEU B 1 229 ? 1.622 29.641 4.355 1 96.94 229 LEU B O 1
ATOM 4212 N N . LEU B 1 230 ? 0.401 30.281 2.576 1 94.44 230 LEU B N 1
ATOM 4213 C CA . LEU B 1 230 ? 1.532 30.953 1.938 1 94.44 230 LEU B CA 1
ATOM 4214 C C . LEU B 1 230 ? 2.074 32.062 2.824 1 94.44 230 LEU B C 1
ATOM 4216 O O . LEU B 1 230 ? 3.289 32.25 2.938 1 94.44 230 LEU B O 1
ATOM 4220 N N . ARG B 1 231 ? 1.172 32.812 3.441 1 94.12 231 ARG B N 1
ATOM 4221 C CA . ARG B 1 231 ? 1.569 33.875 4.344 1 94.12 231 ARG B CA 1
ATOM 4222 C C . ARG B 1 231 ? 2.408 33.344 5.5 1 94.12 231 ARG B C 1
ATOM 4224 O O . ARG B 1 231 ? 3.428 33.938 5.859 1 94.12 231 ARG B O 1
ATOM 4231 N N . LEU B 1 232 ? 1.997 32.219 6.062 1 94.88 232 LEU B N 1
ATOM 4232 C CA . LEU B 1 232 ? 2.734 31.609 7.168 1 94.88 232 LEU B CA 1
ATOM 4233 C C . LEU B 1 232 ? 4.098 31.109 6.703 1 94.88 232 LEU B C 1
ATOM 4235 O O . LEU B 1 232 ? 5.086 31.219 7.43 1 94.88 232 LEU B O 1
ATOM 4239 N N . VAL B 1 233 ? 4.164 30.578 5.527 1 95.25 233 VAL B N 1
ATOM 4240 C CA . VAL B 1 233 ? 5.395 30.016 4.988 1 95.25 233 VAL B CA 1
ATOM 4241 C C . VAL B 1 233 ? 6.414 31.125 4.742 1 95.25 233 VAL B C 1
ATOM 4243 O O . VAL B 1 233 ? 7.605 30.953 5.004 1 95.25 233 VAL B O 1
ATOM 4246 N N . LEU B 1 234 ? 5.977 32.25 4.348 1 92.75 234 LEU B N 1
ATOM 4247 C CA . LEU B 1 234 ? 6.855 33.375 3.996 1 92.75 234 LEU B CA 1
ATOM 4248 C C . LEU B 1 234 ? 7.164 34.219 5.219 1 92.75 234 LEU B C 1
ATOM 4250 O O . LEU B 1 234 ? 8.062 35.062 5.18 1 92.75 234 LEU B O 1
ATOM 4254 N N . GLY B 1 235 ? 6.457 33.969 6.254 1 90.06 235 GLY B N 1
ATOM 4255 C CA . GLY B 1 235 ? 6.66 34.781 7.441 1 90.06 235 GLY B CA 1
ATOM 4256 C C . GLY B 1 235 ? 8.07 34.688 7.988 1 90.06 235 GLY B C 1
ATOM 4257 O O . GLY B 1 235 ? 8.695 33.625 7.941 1 90.06 235 GLY B O 1
ATOM 4258 N N . ARG B 1 236 ? 8.68 35.75 8.516 1 85 236 ARG B N 1
ATOM 4259 C CA . ARG B 1 236 ? 10.07 35.844 8.969 1 85 236 ARG B CA 1
ATOM 4260 C C . ARG B 1 236 ? 10.195 35.438 10.43 1 85 236 ARG B C 1
ATOM 4262 O O . ARG B 1 236 ? 11.203 34.844 10.828 1 85 236 ARG B O 1
ATOM 4269 N N . ASP B 1 237 ? 9.211 35.75 11.289 1 83.44 237 ASP B N 1
ATOM 4270 C CA . ASP B 1 237 ? 9.234 35.375 12.703 1 83.44 237 ASP B CA 1
ATOM 4271 C C . ASP B 1 237 ? 8.625 34 12.922 1 83.44 237 ASP B C 1
ATOM 4273 O O . ASP B 1 237 ? 7.445 33.875 13.273 1 83.44 237 ASP B O 1
ATOM 4277 N N . SER B 1 238 ? 9.508 32.938 12.547 1 88.62 238 SER B N 1
ATOM 4278 C CA . SER B 1 238 ? 8.93 31.594 12.547 1 88.62 238 SER B CA 1
ATOM 4279 C C . SER B 1 238 ? 9.742 30.641 13.422 1 88.62 238 SER B C 1
ATOM 4281 O O . SER B 1 238 ? 10.977 30.719 13.461 1 88.62 238 SER B O 1
ATOM 4283 N N . VAL B 1 239 ? 9.062 29.938 14.18 1 93.94 239 VAL B N 1
ATOM 4284 C CA . VAL B 1 239 ? 9.711 28.906 14.984 1 93.94 239 VAL B CA 1
ATOM 4285 C C . VAL B 1 239 ? 9.898 27.641 14.156 1 93.94 239 VAL B C 1
ATOM 4287 O O . VAL B 1 239 ? 10.758 26.812 14.461 1 93.94 239 VAL B O 1
ATOM 4290 N N . VAL B 1 240 ? 9.125 27.469 13.148 1 96.06 240 VAL B N 1
ATOM 4291 C CA . VAL B 1 240 ? 9.234 26.328 12.258 1 96.06 240 VAL B CA 1
ATOM 4292 C C . VAL B 1 240 ? 10.266 26.625 11.164 1 96.06 240 VAL B C 1
ATOM 4294 O O . VAL B 1 240 ? 10.188 27.656 10.492 1 96.06 240 VAL B O 1
ATOM 4297 N N . PRO B 1 241 ? 11.258 25.719 11.039 1 95.12 241 PRO B N 1
ATOM 4298 C CA . PRO B 1 241 ? 12.273 25.953 10.008 1 95.12 241 PRO B CA 1
ATOM 4299 C C . PRO B 1 241 ? 11.672 26.109 8.609 1 95.12 241 PRO B C 1
ATOM 4301 O O . PRO B 1 241 ? 10.711 25.406 8.273 1 95.12 241 PRO B O 1
ATOM 4304 N N . ARG B 1 242 ? 12.273 26.875 7.789 1 94.06 242 ARG B N 1
ATOM 4305 C CA . ARG B 1 242 ? 11.781 27.219 6.4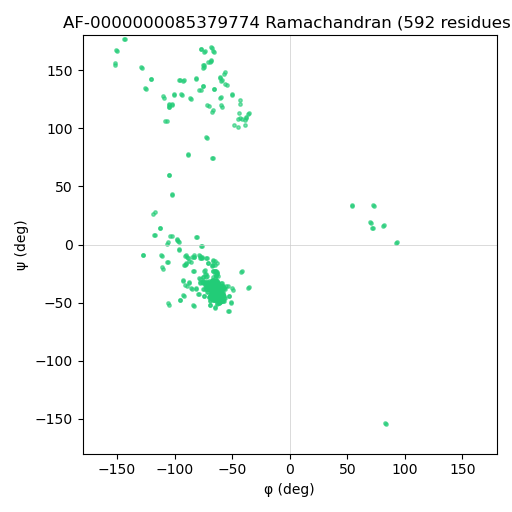61 1 94.06 242 ARG B CA 1
ATOM 4306 C C . ARG B 1 242 ? 11.617 25.969 5.598 1 94.06 242 ARG B C 1
ATOM 4308 O O . ARG B 1 242 ? 10.586 25.797 4.938 1 94.06 242 ARG B O 1
ATOM 4315 N N . PRO B 1 243 ? 12.578 25.062 5.574 1 93.19 243 PRO B N 1
ATOM 4316 C CA . PRO B 1 243 ? 12.398 23.859 4.75 1 93.19 243 PRO B CA 1
ATOM 4317 C C . PRO B 1 243 ? 11.156 23.062 5.141 1 93.19 243 PRO B C 1
ATOM 4319 O O . PRO B 1 243 ? 10.508 22.469 4.281 1 93.19 243 PRO B O 1
ATOM 4322 N N . CYS B 1 244 ? 10.852 23.094 6.398 1 95.25 244 CYS B N 1
ATOM 4323 C CA . CYS B 1 244 ? 9.664 22.391 6.875 1 95.25 244 CYS B CA 1
ATOM 4324 C C . CYS B 1 244 ? 8.398 23.094 6.395 1 95.25 244 CYS B C 1
ATOM 4326 O O . CYS B 1 244 ? 7.465 22.438 5.926 1 95.25 244 CYS B O 1
ATOM 4328 N N . LYS B 1 245 ? 8.391 24.391 6.523 1 96.19 245 LYS B N 1
ATOM 4329 C CA . LYS B 1 245 ? 7.238 25.156 6.059 1 96.19 245 LYS B CA 1
ATOM 4330 C C . LYS B 1 245 ? 7.012 24.969 4.562 1 96.19 245 LYS B C 1
ATOM 4332 O O . LYS B 1 245 ? 5.867 24.875 4.109 1 96.19 245 LYS B O 1
ATOM 4337 N N . GLU B 1 246 ? 8.062 24.859 3.85 1 93.5 246 GLU B N 1
ATOM 4338 C CA . GLU B 1 246 ? 7.984 24.688 2.402 1 93.5 246 GLU B CA 1
ATOM 4339 C C . GLU B 1 246 ? 7.379 23.328 2.045 1 93.5 246 GLU B C 1
ATOM 4341 O O . GLU B 1 246 ? 6.703 23.203 1.022 1 93.5 246 GLU B O 1
ATOM 4346 N N . LEU B 1 247 ? 7.621 22.359 2.861 1 94.44 247 LEU B N 1
ATOM 4347 C CA . LEU B 1 247 ? 7.023 21.047 2.609 1 94.44 247 LEU B CA 1
ATOM 4348 C C . LEU B 1 247 ? 5.504 21.125 2.723 1 94.44 247 LEU B C 1
ATOM 4350 O O . LEU B 1 247 ? 4.793 20.5 1.926 1 94.44 247 LEU B O 1
ATOM 4354 N N . PHE B 1 248 ? 5 21.844 3.713 1 96.06 248 PHE B N 1
ATOM 4355 C CA . PHE B 1 248 ? 3.561 22.047 3.82 1 96.06 248 PHE B CA 1
ATOM 4356 C C . PHE B 1 248 ? 3.02 22.734 2.572 1 96.06 248 PHE B C 1
ATOM 4358 O O . PHE B 1 248 ? 1.978 22.344 2.043 1 96.06 248 PHE B O 1
ATOM 4365 N N . TRP B 1 249 ? 3.727 23.719 2.145 1 94.44 249 TRP B N 1
ATOM 4366 C CA . TRP B 1 249 ? 3.318 24.484 0.965 1 94.44 249 TRP B CA 1
ATOM 4367 C C . TRP B 1 249 ? 3.332 23.594 -0.279 1 94.44 249 TRP B C 1
ATOM 4369 O O . TRP B 1 249 ? 2.398 23.641 -1.085 1 94.44 249 TRP B O 1
ATOM 4379 N N . ASN B 1 250 ? 4.391 22.844 -0.436 1 91.62 250 ASN B N 1
ATOM 4380 C CA . ASN B 1 250 ? 4.523 21.969 -1.597 1 91.62 250 ASN B CA 1
ATOM 4381 C C . ASN B 1 250 ? 3.406 20.938 -1.649 1 91.62 250 ASN B C 1
ATOM 4383 O O . ASN B 1 250 ? 2.902 20.609 -2.727 1 91.62 250 ASN B O 1
ATOM 4387 N N . MET B 1 251 ? 3.043 20.406 -0.487 1 93.25 251 MET B N 1
ATOM 4388 C CA . MET B 1 251 ? 1.938 19.453 -0.454 1 93.25 251 MET B CA 1
ATOM 4389 C C . MET B 1 251 ? 0.625 20.125 -0.84 1 93.25 251 MET B C 1
ATOM 4391 O O . MET B 1 251 ? -0.191 19.547 -1.554 1 93.25 251 MET B O 1
ATOM 4395 N N . CYS B 1 252 ? 0.448 21.281 -0.38 1 92.75 252 CYS B N 1
ATOM 4396 C CA . CYS B 1 252 ? -0.749 22.047 -0.73 1 92.75 252 CYS B CA 1
ATOM 4397 C C . CYS B 1 252 ? -0.834 22.266 -2.236 1 92.75 252 CYS B C 1
ATOM 4399 O O . CYS B 1 252 ? -1.886 22.047 -2.84 1 92.75 252 CYS B O 1
ATOM 4401 N N . LYS B 1 253 ? 0.23 22.641 -2.832 1 88.94 253 LYS B N 1
ATOM 4402 C CA . LYS B 1 253 ? 0.283 22.859 -4.273 1 88.94 253 LYS B CA 1
ATOM 4403 C C . LYS B 1 253 ? -0.006 21.562 -5.035 1 88.94 253 LYS B C 1
ATOM 4405 O O . LYS B 1 253 ? -0.702 21.578 -6.055 1 88.94 253 LYS B O 1
ATOM 4410 N N . THR B 1 254 ? 0.579 20.578 -4.535 1 87 254 THR B N 1
ATOM 4411 C CA . THR B 1 254 ? 0.369 19.266 -5.168 1 87 254 THR B CA 1
ATOM 4412 C C . THR B 1 254 ? -1.106 18.891 -5.129 1 87 254 THR B C 1
ATOM 4414 O O . THR B 1 254 ? -1.652 18.406 -6.121 1 87 254 THR B O 1
ATOM 4417 N N . CYS B 1 255 ? -1.716 19.062 -3.986 1 87.62 255 CYS B N 1
ATOM 4418 C CA . CYS B 1 255 ? -3.145 18.781 -3.879 1 87.62 255 CYS B CA 1
ATOM 4419 C C . CYS B 1 255 ? -3.938 19.641 -4.867 1 87.62 255 CYS B C 1
ATOM 4421 O O . CYS B 1 255 ? -4.832 19.125 -5.547 1 87.62 255 CYS B O 1
ATOM 4423 N N . TYR B 1 256 ? -3.59 20.859 -4.914 1 83.12 256 TYR B N 1
ATOM 4424 C CA . TYR B 1 256 ? -4.277 21.797 -5.809 1 83.12 256 TYR B CA 1
ATOM 4425 C C . TYR B 1 256 ? -4.145 21.344 -7.258 1 83.12 256 TYR B C 1
ATOM 4427 O O . TYR B 1 256 ? -5.113 21.391 -8.016 1 83.12 256 TYR B O 1
ATOM 4435 N N . PHE B 1 257 ? -3.027 20.938 -7.613 1 79.56 257 PHE B N 1
ATOM 4436 C CA . PHE B 1 257 ? -2.75 20.516 -8.984 1 79.56 257 PHE B CA 1
ATOM 4437 C C . PHE B 1 257 ? -3.516 19.25 -9.328 1 79.56 257 PHE B C 1
ATOM 4439 O O . PHE B 1 257 ? -4.105 19.141 -10.406 1 79.56 257 PHE B O 1
ATOM 4446 N N . PHE B 1 258 ? -3.541 18.328 -8.508 1 77.5 258 PHE B N 1
ATOM 4447 C CA . PHE B 1 258 ? -4.137 17.031 -8.797 1 77.5 258 PHE B CA 1
ATOM 4448 C C . PHE B 1 258 ? -5.66 17.125 -8.758 1 77.5 258 PHE B C 1
ATOM 4450 O O . PHE B 1 258 ? -6.344 16.422 -9.508 1 77.5 258 PHE B O 1
ATOM 4457 N N . TYR B 1 259 ? -6.148 17.922 -7.988 1 76.81 259 TYR B N 1
ATOM 4458 C CA . TYR B 1 259 ? -7.602 17.984 -7.855 1 76.81 259 TYR B CA 1
ATOM 4459 C C . TYR B 1 259 ? -8.195 19.031 -8.797 1 76.81 259 TYR B C 1
ATOM 4461 O O . TYR B 1 259 ? -9.383 18.969 -9.125 1 76.81 259 TYR B O 1
ATOM 4469 N N . SER B 1 260 ? -7.539 20.094 -9.109 1 65.38 260 SER B N 1
ATOM 4470 C CA . SER B 1 260 ? -8.07 21.094 -10.023 1 65.38 260 SER B CA 1
ATOM 4471 C C . SER B 1 260 ? -7.926 20.641 -11.477 1 65.38 260 SER B C 1
ATOM 4473 O O . SER B 1 260 ? -8.789 20.938 -12.312 1 65.38 260 SER B O 1
ATOM 4475 N N . ARG B 1 261 ? -6.648 20.016 -11.844 1 58.81 261 ARG B N 1
ATOM 4476 C CA . ARG B 1 261 ? -6.348 19.781 -13.25 1 58.81 261 ARG B CA 1
ATOM 4477 C C . ARG B 1 261 ? -6.336 18.297 -13.57 1 58.81 261 ARG B C 1
ATOM 4479 O O . ARG B 1 261 ? -6.023 17.906 -14.695 1 58.81 261 ARG B O 1
ATOM 4486 N N . GLY B 1 262 ? -6.387 17.422 -12.711 1 52.88 262 GLY B N 1
ATOM 4487 C CA . GLY B 1 262 ? -5.898 16.047 -12.719 1 52.88 262 GLY B CA 1
ATOM 4488 C C . GLY B 1 262 ? -6.316 15.281 -13.953 1 52.88 262 GLY B C 1
ATOM 4489 O O . GLY B 1 262 ? -5.547 14.469 -14.477 1 52.88 262 GLY B O 1
ATOM 4490 N N . ASP B 1 263 ? -7.508 15.461 -14.43 1 53.75 263 ASP B N 1
ATOM 4491 C CA . ASP B 1 263 ? -7.852 14.664 -15.594 1 53.75 263 ASP B CA 1
ATOM 4492 C C . ASP B 1 263 ? -7.281 15.281 -16.875 1 53.75 263 ASP B C 1
ATOM 4494 O O . ASP B 1 263 ? -7.445 14.727 -17.969 1 53.75 263 ASP B O 1
ATOM 4498 N N . ALA B 1 264 ? -6.523 16.281 -16.672 1 48.75 264 ALA B N 1
ATOM 4499 C CA . ALA B 1 264 ? -6.215 17.047 -17.875 1 48.75 264 ALA B CA 1
ATOM 4500 C C . ALA B 1 264 ? -4.953 16.531 -18.547 1 48.75 264 ALA B C 1
ATOM 4502 O O . ALA B 1 264 ? -4.641 16.906 -19.688 1 48.75 264 ALA B O 1
ATOM 4503 N N . PHE B 1 265 ? -4.266 15.641 -17.828 1 54.31 265 PHE B N 1
ATOM 4504 C CA . PHE B 1 265 ? -2.992 15.266 -18.438 1 54.31 265 PHE B CA 1
ATOM 4505 C C . PHE B 1 265 ? -3.111 13.93 -19.156 1 54.31 265 PHE B C 1
ATOM 4507 O O . PHE B 1 265 ? -3.723 12.992 -18.641 1 54.31 265 PHE B O 1
ATOM 4514 N N . SER B 1 266 ? -2.662 13.969 -20.375 1 52.69 266 SER B N 1
ATOM 4515 C CA . SER B 1 266 ? -2.766 12.836 -21.281 1 52.69 266 SER B CA 1
ATOM 4516 C C . SER B 1 266 ? -1.739 11.758 -20.938 1 52.69 266 SER B C 1
ATOM 4518 O O . SER B 1 266 ? -1.928 10.586 -21.266 1 52.69 266 SER B O 1
ATOM 4520 N N . SER B 1 267 ? -0.483 12.32 -20.406 1 58.91 267 SER B N 1
ATOM 4521 C CA . SER B 1 267 ? 0.574 11.359 -20.125 1 58.91 267 SER B CA 1
ATOM 4522 C C . SER B 1 267 ? 1.122 11.523 -18.719 1 58.91 267 SER B C 1
ATOM 4524 O O . SER B 1 267 ? 1.074 12.617 -18.156 1 58.91 267 SER B O 1
ATOM 4526 N N . PRO B 1 268 ? 1.591 10.422 -18.234 1 61.09 268 PRO B N 1
ATOM 4527 C CA . PRO B 1 268 ? 2.229 10.484 -16.922 1 61.09 268 PRO B CA 1
ATOM 4528 C C . PRO B 1 268 ? 3.402 11.461 -16.875 1 61.09 268 PRO B C 1
ATOM 4530 O O . PRO B 1 268 ? 3.613 12.133 -15.867 1 61.09 268 PRO B O 1
ATOM 4533 N N . GLU B 1 269 ? 4.145 11.461 -17.875 1 62.16 269 GLU B N 1
ATOM 4534 C CA . GLU B 1 269 ? 5.281 12.383 -17.938 1 62.16 269 GLU B CA 1
ATOM 4535 C C . GLU B 1 269 ? 4.82 13.836 -17.859 1 62.16 269 GLU B C 1
ATOM 4537 O O . GLU B 1 269 ? 5.434 14.648 -17.156 1 62.16 269 GLU B O 1
ATOM 4542 N N . GLU B 1 270 ? 3.773 13.984 -18.547 1 66 270 GLU B N 1
ATOM 4543 C CA . GLU B 1 270 ? 3.227 15.336 -18.531 1 66 270 GLU B CA 1
ATOM 4544 C C . GLU B 1 270 ? 2.697 15.695 -17.141 1 66 270 GLU B C 1
ATOM 4546 O O . GLU B 1 270 ? 2.869 16.828 -16.672 1 66 270 GLU B O 1
ATOM 4551 N N . LYS B 1 271 ? 2.271 14.727 -16.531 1 69.31 271 LYS B N 1
ATOM 4552 C CA . LYS B 1 271 ? 1.729 14.953 -15.203 1 69.31 271 LYS B CA 1
ATOM 4553 C C . LYS B 1 271 ? 2.846 15.195 -14.188 1 69.31 271 LYS B C 1
ATOM 4555 O O . LYS B 1 271 ? 2.785 16.141 -13.406 1 69.31 271 LYS B O 1
ATOM 4560 N N . ALA B 1 272 ? 3.893 14.336 -14.305 1 68.19 272 ALA B N 1
ATOM 4561 C CA . ALA B 1 272 ? 5.039 14.516 -13.422 1 68.19 272 ALA B CA 1
ATOM 4562 C C . ALA B 1 272 ? 5.715 15.859 -13.656 1 68.19 272 ALA B C 1
ATOM 4564 O O . ALA B 1 272 ? 6.109 16.547 -12.711 1 68.19 272 ALA B O 1
ATOM 4565 N N . GLY B 1 273 ? 5.883 16.141 -14.875 1 68.62 273 GLY B N 1
ATOM 4566 C CA . GLY B 1 273 ? 6.453 17.438 -15.227 1 68.62 273 GLY B CA 1
ATOM 4567 C C . GLY B 1 273 ? 5.637 18.609 -14.711 1 68.62 273 GLY B C 1
ATOM 4568 O O . GLY B 1 273 ? 6.199 19.594 -14.234 1 68.62 273 GLY B O 1
ATOM 4569 N N . ALA B 1 274 ? 4.371 18.391 -14.758 1 68.12 274 ALA B N 1
ATOM 4570 C CA . ALA B 1 274 ? 3.486 19.469 -14.312 1 68.12 274 ALA B CA 1
ATOM 4571 C C . ALA B 1 274 ? 3.527 19.625 -12.789 1 68.12 274 ALA B C 1
ATOM 4573 O O . ALA B 1 274 ? 3.545 20.734 -12.273 1 68.12 274 ALA B O 1
ATOM 4574 N N . VAL B 1 275 ? 3.605 18.484 -12.18 1 69.75 275 VAL B N 1
ATOM 4575 C CA . VAL B 1 275 ? 3.701 18.516 -10.727 1 69.75 275 VAL B CA 1
ATOM 4576 C C . VAL B 1 275 ? 5 19.203 -10.305 1 69.75 275 VAL B C 1
ATOM 4578 O O . VAL B 1 275 ? 5.008 20.031 -9.391 1 69.75 275 VAL B O 1
ATOM 4581 N N . ASN B 1 276 ? 6.023 18.828 -11.016 1 72.5 276 ASN B N 1
ATOM 4582 C CA . ASN B 1 276 ? 7.32 19.438 -10.734 1 72.5 276 ASN B CA 1
ATOM 4583 C C . ASN B 1 276 ? 7.285 20.953 -10.945 1 72.5 276 ASN B C 1
ATOM 4585 O O . ASN B 1 276 ? 7.844 21.703 -10.148 1 72.5 276 ASN B O 1
A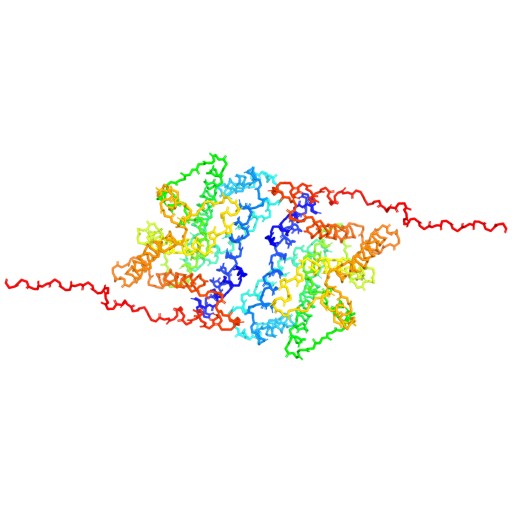TOM 4589 N N . ALA B 1 277 ? 6.641 21.312 -11.906 1 69.06 277 ALA B N 1
ATOM 4590 C CA . ALA B 1 277 ? 6.543 22.734 -12.227 1 69.06 277 ALA B CA 1
ATOM 4591 C C . ALA B 1 277 ? 5.762 23.5 -11.156 1 69.06 277 ALA B C 1
ATOM 4593 O O . ALA B 1 277 ? 6.125 24.609 -10.789 1 69.06 277 ALA B O 1
ATOM 4594 N N . VAL B 1 278 ? 4.82 22.844 -10.648 1 67.81 278 VAL B N 1
ATOM 4595 C CA . VAL B 1 278 ? 3.977 23.484 -9.641 1 67.81 278 VAL B CA 1
ATOM 4596 C C . VAL B 1 278 ? 4.746 23.609 -8.328 1 67.81 278 VAL B C 1
ATOM 4598 O O . VAL B 1 278 ? 4.691 24.656 -7.672 1 67.81 278 VAL B O 1
ATOM 4601 N N . ILE B 1 279 ? 5.512 22.641 -8.125 1 69.38 279 ILE B N 1
ATOM 4602 C CA . ILE B 1 279 ? 6.219 22.594 -6.852 1 69.38 279 ILE B CA 1
ATOM 4603 C C . ILE B 1 279 ? 7.367 23.609 -6.867 1 69.38 279 ILE B C 1
ATOM 4605 O O . ILE B 1 279 ? 7.699 24.188 -5.836 1 69.38 279 ILE B O 1
ATOM 4609 N N . HIS B 1 280 ? 7.93 23.828 -7.957 1 69.38 280 HIS B N 1
ATOM 4610 C CA . HIS B 1 280 ? 9.109 24.672 -8.008 1 69.38 280 HIS B CA 1
ATOM 4611 C C . HIS B 1 280 ? 8.75 26.094 -8.414 1 69.38 280 HIS B C 1
ATOM 4613 O O . HIS B 1 280 ? 9.633 26.938 -8.633 1 69.38 280 HIS B O 1
ATOM 4619 N N . GLU B 1 281 ? 7.504 26.297 -8.539 1 67.31 281 GLU B N 1
ATOM 4620 C CA . GLU B 1 281 ? 7.07 27.672 -8.758 1 67.31 281 GLU B CA 1
ATOM 4621 C C . GLU B 1 281 ? 7.469 28.578 -7.594 1 67.31 281 GLU B C 1
ATOM 4623 O O . GLU B 1 281 ? 7.281 28.219 -6.43 1 67.31 281 GLU B O 1
ATOM 4628 N N . PRO B 1 282 ? 8.164 29.672 -7.969 1 62.62 282 PRO B N 1
ATOM 4629 C CA . PRO B 1 282 ? 8.602 30.578 -6.895 1 62.62 282 PRO B CA 1
ATOM 4630 C C . PRO B 1 282 ? 7.453 31.047 -6.008 1 62.62 282 PRO B C 1
ATOM 4632 O O . PRO B 1 282 ? 6.332 31.219 -6.492 1 62.62 282 PRO B O 1
ATOM 4635 N N . LEU B 1 283 ? 7.734 31.047 -4.711 1 59.53 283 LEU B N 1
ATOM 4636 C CA . LEU B 1 283 ? 6.793 31.516 -3.699 1 59.53 283 LEU B CA 1
ATOM 4637 C C . LEU B 1 283 ? 6.559 33 -3.828 1 59.53 283 LEU B C 1
ATOM 4639 O O . LEU B 1 283 ? 7.434 33.812 -3.496 1 59.53 283 LEU B O 1
ATOM 4643 N N . GLN B 1 284 ? 5.828 33.562 -4.785 1 58.22 284 GLN B N 1
ATOM 4644 C CA . GLN B 1 284 ? 5.535 35 -4.832 1 58.22 284 GLN B CA 1
ATOM 4645 C C . GLN B 1 284 ? 4.094 35.281 -4.406 1 58.22 284 GLN B C 1
ATOM 4647 O O . GLN B 1 284 ? 3.178 34.531 -4.781 1 58.22 284 GLN B O 1
ATOM 4652 N N . LEU B 1 285 ? 4.012 36.031 -3.326 1 52.34 285 LEU B N 1
ATOM 4653 C CA . LEU B 1 285 ? 2.684 36.5 -2.982 1 52.34 285 LEU B CA 1
ATOM 4654 C C . LEU B 1 285 ? 2.105 37.344 -4.121 1 52.34 285 LEU B C 1
ATOM 4656 O O . LEU B 1 285 ? 2.809 38.156 -4.719 1 52.34 285 LEU B O 1
ATOM 4660 N N . PRO B 1 286 ? 1.118 37 -4.637 1 48.22 286 PRO B N 1
ATOM 4661 C CA . PRO B 1 286 ? 0.57 37.969 -5.602 1 48.22 286 PRO B CA 1
ATOM 4662 C C . PRO B 1 286 ? 0.45 39.375 -5.031 1 48.22 286 PRO B C 1
ATOM 4664 O O . PRO B 1 286 ? 0.253 39.531 -3.822 1 48.22 286 PRO B O 1
ATOM 4667 N N . CYS B 1 287 ? 0.998 40.406 -5.777 1 45.88 287 CYS B N 1
ATOM 4668 C CA . CYS B 1 287 ? 0.928 41.844 -5.484 1 45.88 287 CYS B CA 1
ATOM 4669 C C . CYS B 1 287 ? -0.419 42.188 -4.875 1 45.88 287 CYS B C 1
ATOM 4671 O O . CYS B 1 287 ? -0.52 43.156 -4.117 1 45.88 287 CYS B O 1
ATOM 4673 N N . SER B 1 288 ? -1.397 41.656 -5.242 1 43.16 288 SER B N 1
ATOM 4674 C CA . SER B 1 288 ? -2.697 42.094 -4.738 1 43.16 288 SER B CA 1
ATOM 4675 C C . SER B 1 288 ? -2.836 41.781 -3.246 1 43.16 288 SER B C 1
ATOM 4677 O O . SER B 1 288 ? -3.766 42.281 -2.598 1 43.16 288 SER B O 1
ATOM 4679 N N . LEU B 1 289 ? -2.061 40.938 -2.752 1 40.88 289 LEU B N 1
ATOM 4680 C CA . LEU B 1 289 ? -2.213 40.594 -1.346 1 40.88 289 LEU B CA 1
ATOM 4681 C C . LEU B 1 289 ? -1.148 41.281 -0.493 1 40.88 289 LEU B C 1
ATOM 4683 O O . LEU B 1 289 ? -0.884 40.844 0.634 1 40.88 289 LEU B O 1
ATOM 4687 N N . ARG B 1 290 ? -0.343 42.188 -1.035 1 45.72 290 ARG B N 1
ATOM 4688 C CA . ARG B 1 290 ? 0.603 43 -0.284 1 45.72 290 ARG B CA 1
ATOM 4689 C C . ARG B 1 290 ? -0.127 43.969 0.633 1 45.72 290 ARG B C 1
ATOM 4691 O O . ARG B 1 290 ? -1.091 44.625 0.219 1 45.72 290 ARG B O 1
ATOM 4698 N N . PRO B 1 291 ? 0.034 43.812 1.899 1 36.22 291 PRO B N 1
ATOM 4699 C CA . PRO B 1 291 ? -0.654 44.75 2.775 1 36.22 291 PRO B CA 1
ATOM 4700 C C . PRO B 1 291 ? -0.549 46.219 2.279 1 36.22 291 PRO B C 1
ATOM 4702 O O . PRO B 1 291 ? 0.459 46.594 1.677 1 36.22 291 PRO B O 1
ATOM 4705 N N . LEU B 1 292 ? -1.626 46.938 2.004 1 36.31 292 LEU B N 1
ATOM 4706 C CA . LEU B 1 292 ? -1.695 48.375 1.754 1 36.31 292 LEU B CA 1
ATOM 4707 C C . LEU B 1 292 ? -0.871 49.156 2.779 1 36.31 292 LEU B C 1
ATOM 4709 O O . LEU B 1 292 ? -0.988 48.906 3.982 1 36.31 292 LEU B O 1
ATOM 4713 N N . SER B 1 293 ? 0.372 49.625 2.445 1 35.75 293 SER B N 1
ATOM 4714 C CA . SER B 1 293 ? 1.177 50.562 3.217 1 35.75 293 SER B CA 1
ATOM 4715 C C . SER B 1 293 ? 0.301 51.594 3.914 1 35.75 293 SER B C 1
ATOM 4717 O O . SER B 1 293 ? -0.668 52.094 3.332 1 35.75 293 SER B O 1
ATOM 4719 N N . HIS B 1 294 ? 0.165 51.656 5.23 1 34.5 294 HIS B N 1
ATOM 4720 C CA . HIS B 1 294 ? -0.461 52.719 6.023 1 34.5 294 HIS B CA 1
ATOM 4721 C C . HIS B 1 294 ? -0.08 54.094 5.504 1 34.5 294 HIS B C 1
ATOM 4723 O O . HIS B 1 294 ? 1.083 54.344 5.176 1 34.5 294 HIS B O 1
ATOM 4729 N N . PRO B 1 295 ? -0.957 54.875 4.848 1 35.34 295 PRO B N 1
ATOM 4730 C CA . PRO B 1 295 ? -0.699 56.281 4.504 1 35.34 295 PRO B CA 1
ATOM 4731 C C . PRO B 1 295 ? -0.045 57.062 5.645 1 35.34 295 PRO B C 1
ATOM 4733 O O . PRO B 1 295 ? -0.308 56.781 6.816 1 35.34 295 PRO B O 1
ATOM 4736 N N . SER B 1 296 ? 1.22 57.438 5.547 1 32.38 296 SER B N 1
ATOM 4737 C CA . SER B 1 296 ? 1.904 58.375 6.438 1 32.38 296 SER B CA 1
ATOM 4738 C C . SER B 1 296 ? 0.983 59.531 6.863 1 32.38 296 SER B C 1
ATOM 4740 O O . SER B 1 296 ? 0.284 60.094 6.031 1 32.38 296 SER B O 1
ATOM 4742 N N . ALA B 1 297 ? 0.522 59.625 8.133 1 33 297 ALA B N 1
ATOM 4743 C CA . ALA B 1 297 ? -0.036 60.812 8.734 1 33 297 ALA B CA 1
ATOM 4744 C C . ALA B 1 297 ? 0.736 62.062 8.297 1 33 297 ALA B C 1
ATOM 4746 O O . ALA B 1 297 ? 1.954 62.156 8.477 1 33 297 ALA B O 1
ATOM 4747 N N . LEU B 1 298 ? 0.157 62.906 7.414 1 23.25 298 LEU B N 1
ATOM 4748 C CA . LEU B 1 298 ? 0.308 64.312 7.629 1 23.25 298 LEU B CA 1
ATOM 4749 C C . LEU B 1 298 ? -0.377 64.75 8.922 1 23.25 298 LEU B C 1
ATOM 4751 O O . LEU B 1 298 ? -1.479 64.312 9.227 1 23.25 298 LEU B O 1
#

Organism: Lolium multiflorum (NCBI:txid4521)

Sequence (596 aa):
MKLTYFYLSAAGTMFSQELSDARIFWAMNGVLTTVVDDFFDVGGSKEELEDLTTLVEMWERHEETKYYSKQVEIVFSAIYSSVNQLGAKASAVQGRDVTGHLVEIWRDLLRNMMTEVEWRECSYVPTPQEYMENAVVTFALGPVVLPALYFVGPKIMESIITDTEYVELFRLMSTCGRLLNDVQTYEREYSEGKLNSVSLLVLQSGGSLTIPEARRELQKPIDICKRDLLRLVLGRDSVVPRPCKELFWNMCKTCYFFYSRGDAFSSPEEKAGAVNAVIHEPLQLPCSLRPLSHPSALMKLTYFYLSAAGTMFSQELSDARIFWAMNGVLTTVVDDFFDVGGSKEELEDLTTLVEMWERHEETKYYSKQVEIVFSAIYSSVNQLGAKASAVQGRDVTGHLVEIWRDLLRNMMTEVEWRECSYVPTPQEYMENAVVTFALGPVVLPALYFVGPKIMESIITDTEYVELFRLMSTCGRLLNDVQTYEREYSEGKLNSVSLLVLQSGGSLTIPEARRELQKPIDICKRDLLRLVLGRDSVVPRPCKELFWNMCKTCYFFYSRGDAFSSPEEKAGAVNAVIHEPLQLPCSLRPLSHPSAL

Foldseek 3Di:
DPQLLLQLLLLVQLDDPVLVLLSVLLSLLSVLLVVVLCCLQPNDDLVQLVQLLVLLVVVVCSVVDDHPDVVSVVSSVSLNVSLVVLQVVLCVLQVHRPSVVLSVLVNLQSVLSNVQVVCQVVVNQDALVVCLVSQLSPLPCSNNQVSSLSRWDHRDDPVQCVDPLNVLLSSLLSSLLQLLVCLQCVVVCVVSVGDGQLVNVCVVVVNPDDSVRSSVVSVVSSVVSLLVLLCSLPDDPDPRDNRSSLSSNLSSQSSCCCSVCVVPDPDPVVSSVVSNCSSPPDSDDPPVVPPDPDPPDD/DPQLLLQLLLLVQLDDPVLVLLSVLLSLLSVLLVVVLCCLQPNDDLVQLVQLLVLLVCVVNSVVDDHPDVVSVVSSVSLNVSLVVLQVVLCVLQVHRPSVVLSVLVNLQSVLSNVQVVCQVVVNQDALVVCLVSQLSPLPCSNNQVSSLSRWDHRDDPVQCVDPLNVLLSSLLSSLLQLLVCLQCVVVCVVSVGDGQQVNVCVVVVNPDDSVRSSVVSVVSSVVSLLVLLCSLPDDPDPRDNRSSLSSNLSSQSSCLCRVCVVPDPDPVVSSVVSNCSSPPDSDDPPVPPPDPDPPDD

Nearest PDB structures (foldseek):
  6onm-assembly1_A-2  TM=8.947E-01  e=6.590E-08  Citrus sinensis
  7wat-assembly1_B  TM=8.042E-01  e=2.426E-08  Selaginella moellendorffii
  7y47-assembly1_B  TM=8.012E-01  e=2.232E-08  Selaginella moellendorffii
  5uv0-assembly1_A  TM=8.765E-01  e=8.012E-07  Citrus sinensis
  7zrn-assembly1_A  TM=6.356E-01  e=8.739E-04  Sorangium cellulosum

Radius of gyration: 25.88 Å; Cα contacts (8 Å, |Δi|>4): 664; chains: 2; bounding box: 58×123×63 Å

Secondary structure (DSSP, 8-state):
--HHHHHHHHHHHHS-TT-HHHHHHHHHHHHHHHHHHHIIIII--HHHHHHHHHHHHTGGGGGGS--SSHHHHHHHHHHHHHHHHHHHHHHHHHTS--HHHHHHHHHHHHHHHHHHHHHHHTT----HHHHHHHHHHHT--HHHHHHHGGGSSSPPPHHHHTSHHHHHHHHHHHHHHHHHHHHHHHHHHHHTT---HHHHHHHHTTT-S-HHHHHHHTHHHHHHHHHHHHHHHH-SS-SS-HHHHHHHHHHHHHHHHHHHHGGG-SSHHHHHHHHHHHHTS-----GGGS--------/--HHHHHHHHHHHHS-TT-HHHHHHHHHHHHHHHHHHHIIIII--HHHHHHHHHHHHTGGGGGGS--SSHHHHHHHHHHHHHHHHHHHHHHHHHTS--HHHHHHHHHHHHHHHHHHHHHHHTT----HHHHHHHHHHHT--HHHHHHHGGGSSSPPPHHHHTSHHHHHHHHHHHHHHHHHHHHHHHHHHHHTT---HHHHHHHHTTT-S-HHHHHHHTHHHHHHHHHHHHHHHH-SS-SS-HHHHHHHHHHHHHHHHHHHHGGG-SSHHHHHHHHHHHHTS-----GGGS--------

InterPro domains:
  IPR005630 Terpene synthase, metal-binding domain [PF03936] (2-226)
  IPR008949 Isoprenoid synthase domain superfamily [G3DSA:1.10.600.10] (1-290)
  IPR008949 Isoprenoid synthase domain superfamily [SSF48576] (4-282)
  IPR050148 Terpene synthase-like [PTHR31739] (3-282)